Protein AF-F0RWS0-F1 (afdb_monomer)

Organism: Sphaerochaeta globosa (strain ATCC BAA-1886 / DSM 22777 / Buddy) (NCBI:txid158189)

Sequence (702 aa):
MGVVGTGSLTLYDQNDVTYAVLTSDAGLVSVDASGTPKIPLSTTPLTTTMKVYRGNTLQTGWAFSRTNSGMGVTSSVNSSGVLTVTALTTDMGWVDITASKFGEASITKRYALSKVYQGQTGAEGPKGDPGEIGPQGPQGPMGNPGQLGLYADGTTLYLKGFADDGTLTANTGYIYAEGIRHTVPAYSEVLTADGKGYAIFDGVAAQFAKLIADGTSKRWEPYNGGEALTSDFFVLGSFMKNGDSIYDIQYVMPERSENFERSHFMDILATGDIKNINVWAQANKIDQVFQRVAVLEAFINKVFANKIEMSNNGAIYSRYTEDGAAPSDGSGYYLAGNGEIKAKNIELQNGSIYSGYTKDGIPITTSAGYHLSPDGIFQAMNAKLIGTLRTGLNALANSRVSIRDESGIIAGPTFVGSGLNDLTIINSGAVAVDAVVRMRTIAPIYQLGGTGPAGGKIFHITDTTIYECSPIAAQSGRLKWGPTAPELGLYNYSVGAGQTNTNTILSAFGSSAPAATYANDLVYGGYSDWYLPSLDELKLAIDRLGTDYGFTVGTSENYWASNEYNASSASIYRITVGATGMSKTSTSTAITWPYVRAIRSFPIPKDTFDVSVNNGSSYSSEIAIPVNKQYSIGGYDITFRIGSYNGHTSGNYWTFKQGGMKGLSIQSSNGVEYVTASAGVLSATQINTQGTTNIVWGAVAN

Mean predicted aligned error: 23.37 Å

Secondary structure (DSSP, 8-state):
----------PPPTT--EEEEES-SEEEEEE-TTS-BSS-TTTS-EEEEEEEEETTEEP---EEEEEE-SSSEEEEE-TT-EEEEEEE-SSEEEEEEEEE-TTS--EEEEEEEEEEEPPPPPPPPPP-----PPPSPPPPP---TTBEEEEEETTEEEEEEPPTTSSTTBSEEEEEETTEEEEEE-EEEE--S-EEEEEEE-SS-EEEEEEEE-SS-EEEEETT--SPPPS--EEEEEEEEETTEEEEEEEEEEEEHHHHHHHTHHHHHHHS-GGGHHHHHHHTTHHHHHHHHHHHHHHHH----S-----TT-EEEEBS-TT-PPPSSS-EEEEETTS-EEEES----S--EEESB-TTS-B--SSSEEEE-TTS-EEEES----S---PPTT--TT------BTTB-SSPPPP--SS-S-EEEEE--SS-EEEEEEEEPPS----TTSB-TTSSEEEEE-SSEEEEEPPGGG---S-----S-S-------STT-HHHHHHHHHHHHGGG-HHHHHHHH--BTTB---BPPPHHHHHHHHHHHTGGGTS-SSS-EEEEEEEEEETTEEEEEEEETTTTEEEEEE--STT-PPB---EEEEEPP--EEEEESBTTSS-PPPEE--TT-EEEETTTTEEEEE--SS-PPTT-EEEEEE------EEE-TTS-EEEEEETTEEEES-----SS----------

pLDDT: mean 76.06, std 17.92, range [30.97, 98.44]

Structure (mmCIF, N/CA/C/O backbone):
data_AF-F0RWS0-F1
#
_entry.id   AF-F0RWS0-F1
#
loop_
_atom_site.group_PDB
_atom_site.id
_atom_site.type_symbol
_atom_site.label_atom_id
_atom_site.label_alt_id
_atom_site.label_comp_id
_atom_site.label_asym_id
_atom_site.label_entity_id
_atom_site.label_seq_id
_atom_site.pdbx_PDB_ins_code
_atom_site.Cartn_x
_atom_site.Cartn_y
_atom_site.Cartn_z
_atom_site.occupancy
_atom_site.B_iso_or_equiv
_atom_site.auth_seq_id
_atom_site.auth_comp_id
_atom_site.auth_asym_id
_atom_site.auth_atom_id
_atom_site.pdbx_PDB_model_num
ATOM 1 N N . MET A 1 1 ? -35.967 12.032 21.234 1.00 39.22 1 MET A N 1
ATOM 2 C CA . MET A 1 1 ? -34.797 11.135 21.346 1.00 39.22 1 MET A CA 1
ATOM 3 C C . MET A 1 1 ? -35.290 9.796 21.861 1.00 39.22 1 MET A C 1
ATOM 5 O O . MET A 1 1 ? -35.610 9.695 23.036 1.00 39.22 1 MET A O 1
ATOM 9 N N . GLY A 1 2 ? -35.476 8.821 20.971 1.00 34.12 2 GLY A N 1
ATOM 10 C CA . GLY A 1 2 ? -35.834 7.459 21.369 1.00 34.12 2 GLY A CA 1
ATOM 11 C C . GLY A 1 2 ? -34.588 6.744 21.878 1.00 34.12 2 GLY A C 1
ATOM 12 O O . GLY A 1 2 ? -33.570 6.740 21.190 1.00 34.12 2 GLY A O 1
ATOM 13 N N . VAL A 1 3 ? -34.653 6.199 23.090 1.00 31.44 3 VAL A N 1
ATOM 14 C CA . VAL A 1 3 ? -33.585 5.388 23.681 1.00 31.44 3 VAL A CA 1
ATOM 15 C C . VAL A 1 3 ? -33.426 4.123 22.836 1.00 31.44 3 VAL A C 1
ATOM 17 O O . VAL A 1 3 ? -34.320 3.281 22.791 1.00 31.44 3 VAL A O 1
ATOM 20 N N . VAL A 1 4 ? -32.302 4.014 22.127 1.00 39.41 4 VAL A N 1
ATOM 21 C CA . VAL A 1 4 ? -31.910 2.815 21.381 1.00 39.41 4 VAL A CA 1
ATOM 22 C C . VAL A 1 4 ? -31.275 1.848 22.378 1.00 39.41 4 VAL A C 1
ATOM 24 O O . VAL A 1 4 ? -30.162 2.086 22.825 1.00 39.41 4 VAL A O 1
ATOM 27 N N . GLY A 1 5 ? -32.016 0.798 22.742 1.00 37.78 5 GLY A N 1
ATOM 28 C CA . GLY A 1 5 ? -31.522 -0.455 23.325 1.00 37.78 5 GLY A CA 1
ATOM 29 C C . GLY A 1 5 ? -30.651 -0.353 24.581 1.00 37.78 5 GLY A C 1
ATOM 30 O O . GLY A 1 5 ? -29.442 -0.166 24.502 1.00 37.78 5 GLY A O 1
ATOM 31 N N . THR A 1 6 ? -31.227 -0.631 25.751 1.00 36.59 6 THR A N 1
ATOM 32 C CA . THR A 1 6 ? -30.450 -1.036 26.931 1.00 36.59 6 THR A CA 1
ATOM 33 C C . THR A 1 6 ? -29.839 -2.415 26.671 1.00 36.59 6 THR A C 1
ATOM 35 O O . THR A 1 6 ? -30.492 -3.439 26.875 1.00 36.59 6 THR A O 1
ATOM 38 N N . GLY A 1 7 ? -28.602 -2.450 26.181 1.00 33.31 7 GLY A N 1
ATOM 39 C CA . GLY A 1 7 ? -27.782 -3.656 26.225 1.00 33.31 7 GLY A CA 1
ATOM 40 C C . GLY A 1 7 ? -27.481 -3.996 27.684 1.00 33.31 7 GLY A C 1
ATOM 41 O O . GLY A 1 7 ? -26.854 -3.207 28.384 1.00 33.31 7 GLY A O 1
ATOM 42 N N . SER A 1 8 ? -27.966 -5.141 28.163 1.00 42.94 8 SER A N 1
ATOM 43 C CA . SER A 1 8 ? -27.595 -5.678 29.473 1.00 42.94 8 SER A CA 1
ATOM 44 C C . SER A 1 8 ? -26.296 -6.466 29.323 1.00 42.94 8 SER A C 1
ATOM 46 O O . SER A 1 8 ? -26.261 -7.478 28.627 1.00 42.94 8 SER A O 1
ATOM 48 N N . LEU A 1 9 ? -25.229 -6.003 29.973 1.00 40.38 9 LEU A N 1
ATOM 49 C CA . LEU A 1 9 ? -24.060 -6.828 30.256 1.00 40.38 9 LEU A CA 1
ATOM 50 C C . LEU A 1 9 ? -24.403 -7.682 31.479 1.00 40.38 9 LEU A C 1
ATOM 52 O O . LEU A 1 9 ? -24.513 -7.157 32.585 1.00 40.38 9 LEU A O 1
ATOM 56 N N . THR A 1 10 ? -24.607 -8.984 31.285 1.00 42.81 10 THR A N 1
ATOM 57 C CA . THR A 1 10 ? -24.756 -9.923 32.402 1.00 42.81 10 THR A CA 1
ATOM 58 C C . THR A 1 10 ? -23.442 -10.667 32.597 1.00 42.81 10 THR A C 1
ATOM 60 O O . THR A 1 10 ? -23.079 -11.519 31.789 1.00 42.81 10 THR A O 1
ATOM 63 N N . LEU A 1 11 ? -22.709 -10.312 33.652 1.00 41.16 11 LEU A N 1
ATOM 64 C CA . LEU A 1 11 ? -21.589 -11.105 34.146 1.00 41.16 11 LEU A CA 1
ATOM 65 C C . LEU A 1 11 ? -22.179 -12.193 35.044 1.00 41.16 11 LEU A C 1
ATOM 67 O O . LEU A 1 11 ? -22.888 -11.872 35.995 1.00 41.16 11 LEU A O 1
ATOM 71 N N . TYR A 1 12 ? -21.926 -13.454 34.713 1.00 45.91 12 TYR A N 1
ATOM 72 C CA . TYR A 1 12 ? -22.258 -14.582 35.576 1.00 45.91 12 TYR A CA 1
ATOM 73 C C . TYR A 1 12 ? -20.973 -15.048 36.248 1.00 45.91 12 TYR A C 1
ATOM 75 O O . TYR A 1 12 ? -20.013 -15.392 35.554 1.00 45.91 12 TYR A O 1
ATOM 83 N N . ASP A 1 13 ? -20.947 -15.061 37.580 1.00 49.06 13 ASP A N 1
ATOM 84 C CA . ASP A 1 13 ? -19.966 -15.872 38.297 1.00 49.06 13 ASP A CA 1
ATOM 85 C C . ASP A 1 13 ? -20.271 -17.351 37.987 1.00 49.06 13 ASP A C 1
ATOM 87 O O . ASP A 1 13 ? -21.437 -17.752 37.928 1.00 49.06 13 ASP A O 1
ATOM 91 N N . GLN A 1 14 ? -19.246 -18.188 37.801 1.00 49.75 14 GLN A N 1
ATOM 92 C CA . GLN A 1 14 ? -19.428 -19.645 37.709 1.00 49.75 14 GLN A CA 1
ATOM 93 C C . GLN A 1 14 ? -20.118 -20.227 38.958 1.00 49.75 14 GLN A C 1
ATOM 95 O O . GLN A 1 14 ? -20.618 -21.349 38.900 1.00 49.75 14 GLN A O 1
ATOM 100 N N . ASN A 1 15 ? -20.187 -19.461 40.054 1.00 51.81 15 ASN A N 1
ATOM 101 C CA . ASN A 1 15 ? -20.883 -19.818 41.288 1.00 51.81 15 ASN A CA 1
ATOM 102 C C . ASN A 1 15 ? -22.270 -19.167 41.469 1.00 51.81 15 ASN A C 1
ATOM 104 O O . ASN A 1 15 ? -22.897 -19.388 42.506 1.00 51.81 15 ASN A O 1
ATOM 108 N N . ASP A 1 16 ? -22.787 -18.392 40.506 1.00 65.00 16 ASP A N 1
ATOM 109 C CA . ASP A 1 16 ? -24.125 -17.797 40.627 1.00 65.00 16 ASP A CA 1
ATOM 110 C C . ASP A 1 16 ? -25.218 -18.866 40.477 1.00 65.00 16 ASP A C 1
ATOM 112 O O . ASP A 1 16 ? -25.643 -19.241 39.379 1.00 65.00 16 ASP A O 1
ATOM 116 N N . VAL A 1 17 ? -25.706 -19.358 41.617 1.00 71.81 17 VAL A N 1
ATOM 117 C CA . VAL A 1 17 ? -26.765 -20.369 41.677 1.00 71.81 17 VAL A CA 1
ATOM 118 C C . VAL A 1 17 ? -28.069 -19.789 41.120 1.00 71.81 17 VAL A C 1
ATOM 120 O O . VAL A 1 17 ? -28.506 -18.697 41.489 1.00 71.81 17 VAL A O 1
ATOM 123 N N . THR A 1 18 ? -28.720 -20.535 40.227 1.00 85.19 18 THR A N 1
ATOM 124 C CA . THR A 1 18 ? -30.066 -20.188 39.751 1.00 85.19 18 THR A CA 1
ATOM 125 C C . THR A 1 18 ? -31.085 -20.605 40.814 1.00 85.19 18 THR A C 1
ATOM 127 O O . THR A 1 18 ? -31.126 -21.771 41.202 1.00 85.19 18 THR A O 1
ATOM 130 N N . TYR A 1 19 ? -31.908 -19.671 41.294 1.00 89.19 19 TYR A N 1
ATOM 131 C CA . TYR A 1 19 ? -32.929 -19.919 42.321 1.00 89.19 19 TYR A CA 1
ATOM 132 C C . TYR A 1 19 ? -34.265 -19.266 41.953 1.00 89.19 19 TYR A C 1
ATOM 134 O O . TYR A 1 19 ? -34.342 -18.422 41.061 1.00 89.19 19 TYR A O 1
ATOM 142 N N . ALA A 1 20 ? -35.344 -19.658 42.632 1.00 92.00 20 ALA A N 1
ATOM 143 C CA . ALA A 1 20 ? -36.666 -19.079 42.420 1.00 92.00 20 ALA A CA 1
ATOM 144 C C . ALA A 1 20 ? -37.335 -18.670 43.733 1.00 92.00 20 ALA A C 1
ATOM 146 O O . ALA A 1 20 ? -37.190 -19.334 44.762 1.00 92.00 20 ALA A O 1
ATOM 147 N N . VAL A 1 21 ? -38.114 -17.594 43.668 1.00 92.06 21 VAL A N 1
ATOM 148 C CA . VAL A 1 21 ? -38.878 -17.035 44.790 1.00 92.06 21 VAL A CA 1
ATOM 149 C C . VAL A 1 21 ? -40.344 -16.890 44.404 1.00 92.06 21 VAL A C 1
ATOM 151 O O . VAL A 1 21 ? -40.664 -16.654 43.235 1.00 92.06 21 VAL A O 1
ATOM 154 N N . LEU A 1 22 ? -41.233 -17.033 45.386 1.00 93.25 22 LEU A N 1
ATOM 155 C CA . LEU A 1 22 ? -42.643 -16.687 45.248 1.00 93.25 22 LEU A CA 1
ATOM 156 C C . LEU A 1 22 ? -42.875 -15.300 45.852 1.00 93.25 22 LEU A C 1
ATOM 158 O O . LEU A 1 22 ? -42.238 -14.937 46.837 1.00 93.25 22 LEU A O 1
ATOM 162 N N . THR A 1 23 ? -43.802 -14.519 45.294 1.00 94.00 23 THR A N 1
ATOM 163 C CA . THR A 1 23 ? -44.215 -13.241 45.912 1.00 94.00 23 THR A CA 1
ATOM 164 C C . THR A 1 23 ? -44.890 -13.441 47.270 1.00 94.00 23 THR A C 1
ATOM 166 O O . THR A 1 23 ? -44.915 -12.526 48.084 1.00 94.00 23 THR A O 1
ATOM 169 N N . SER A 1 24 ? -45.438 -14.633 47.503 1.00 91.06 24 SER A N 1
ATOM 170 C CA . SER A 1 24 ? -45.812 -15.155 48.815 1.00 91.06 24 SER A CA 1
ATOM 171 C C . SER A 1 24 ? -45.655 -16.675 48.813 1.00 91.06 24 SER A C 1
ATOM 173 O O . SER A 1 24 ? -46.089 -17.328 47.859 1.00 91.06 24 SER A O 1
ATOM 175 N N . ASP A 1 25 ? -45.085 -17.235 49.878 1.00 89.00 25 ASP A N 1
ATOM 176 C CA . ASP A 1 25 ? -44.928 -18.685 50.057 1.00 89.00 25 ASP A CA 1
ATOM 177 C C . ASP A 1 25 ? -46.178 -19.347 50.678 1.00 89.00 25 ASP A C 1
ATOM 179 O O . ASP A 1 25 ? -46.320 -20.572 50.633 1.00 89.00 25 ASP A O 1
ATOM 183 N N . ALA A 1 26 ? -47.120 -18.549 51.204 1.00 90.25 26 ALA A N 1
ATOM 184 C CA . ALA A 1 26 ? -48.360 -19.046 51.798 1.00 90.25 26 ALA A CA 1
ATOM 185 C C . ALA A 1 26 ? -49.599 -18.197 51.459 1.00 90.25 26 ALA A C 1
ATOM 187 O O . ALA A 1 26 ? -49.528 -16.983 51.243 1.00 90.25 26 ALA A O 1
ATOM 188 N N . GLY A 1 27 ? -50.755 -18.852 51.409 1.00 89.81 27 GLY A N 1
ATOM 189 C CA . GLY A 1 27 ? -52.066 -18.244 51.223 1.00 89.81 27 GLY A CA 1
ATOM 190 C C . GLY A 1 27 ? -52.999 -18.628 52.362 1.00 89.81 27 GLY A C 1
ATOM 191 O O . GLY A 1 27 ? -53.252 -19.810 52.590 1.00 89.81 27 GLY A O 1
ATOM 192 N N . LEU A 1 28 ? -53.515 -17.626 53.071 1.00 90.06 28 LEU A N 1
ATOM 193 C CA . LEU A 1 28 ? -54.449 -17.821 54.175 1.00 90.06 28 LEU A CA 1
ATOM 194 C C . LEU A 1 28 ? -55.870 -17.518 53.705 1.00 90.06 28 LEU A C 1
ATOM 196 O O . LEU A 1 28 ? -56.124 -16.474 53.105 1.00 90.06 28 LEU A O 1
ATOM 200 N N . VAL A 1 29 ? -56.802 -18.419 54.002 1.00 88.62 29 VAL A N 1
ATOM 201 C CA . VAL A 1 29 ? -58.227 -18.248 53.698 1.00 88.62 29 VAL A CA 1
ATOM 202 C C . VAL A 1 29 ? -58.973 -18.060 55.009 1.00 88.62 29 VAL A C 1
ATOM 204 O O . VAL A 1 29 ? -59.124 -19.002 55.784 1.00 88.62 29 VAL A O 1
ATOM 207 N N . SER A 1 30 ? -59.445 -16.845 55.281 1.00 87.75 30 SER A N 1
ATOM 208 C CA . SER A 1 30 ? -60.290 -16.603 56.450 1.00 87.75 30 SER A CA 1
ATOM 209 C C . SER A 1 30 ? -61.650 -17.266 56.259 1.00 87.75 30 SER A C 1
ATOM 211 O O . SER A 1 30 ? -62.367 -16.970 55.298 1.00 87.75 30 SER A O 1
ATOM 213 N N . VAL A 1 31 ? -62.012 -18.138 57.195 1.00 83.56 31 VAL A N 1
ATOM 214 C CA . VAL A 1 31 ? -63.277 -18.875 57.181 1.00 83.56 31 VAL A CA 1
ATOM 215 C C . VAL A 1 31 ? -64.117 -18.555 58.411 1.00 83.56 31 VAL A C 1
ATOM 217 O O . VAL A 1 31 ? -63.613 -18.064 59.426 1.00 83.56 31 VAL A O 1
ATOM 220 N N . ASP A 1 32 ? -65.421 -18.775 58.304 1.00 82.75 32 ASP A N 1
ATOM 221 C CA . ASP A 1 32 ? -66.299 -18.823 59.469 1.00 82.75 32 ASP A CA 1
ATOM 222 C C . ASP A 1 32 ? -66.115 -20.133 60.264 1.00 82.75 32 ASP A C 1
ATOM 224 O O . ASP A 1 32 ? -65.306 -20.995 59.915 1.00 82.75 32 ASP A O 1
ATOM 228 N N . ALA A 1 33 ? -66.880 -20.297 61.346 1.00 79.19 33 ALA A N 1
ATOM 229 C CA . ALA A 1 33 ? -66.830 -21.492 62.191 1.00 79.19 33 ALA A CA 1
ATOM 230 C C . ALA A 1 33 ? -67.227 -22.796 61.463 1.00 79.19 33 ALA A C 1
ATOM 232 O O . ALA A 1 33 ? -66.954 -23.877 61.976 1.00 79.19 33 ALA A O 1
ATOM 233 N N . SER A 1 34 ? -67.853 -22.711 60.283 1.00 76.94 34 SER A N 1
ATOM 234 C CA . SER A 1 34 ? -68.233 -23.858 59.446 1.00 76.94 34 SER A CA 1
ATOM 235 C C . SER A 1 34 ? -67.191 -24.201 58.372 1.00 76.94 34 SER A C 1
ATOM 237 O O . SER A 1 34 ? -67.384 -25.138 57.600 1.00 76.94 34 SER A O 1
ATOM 239 N N . GLY A 1 35 ? -66.080 -23.456 58.308 1.00 76.50 35 GLY A N 1
ATOM 240 C CA . GLY A 1 35 ? -65.030 -23.661 57.310 1.00 76.50 35 GLY A CA 1
ATOM 241 C C . GLY A 1 35 ? -65.358 -23.064 55.936 1.00 76.50 35 GLY A C 1
ATOM 242 O O . GLY A 1 35 ? -64.656 -23.373 54.962 1.00 76.50 35 GLY A O 1
ATOM 243 N N . THR A 1 36 ? -66.389 -22.213 55.851 1.00 80.94 36 THR A N 1
ATOM 244 C CA . THR A 1 36 ? -66.788 -21.504 54.628 1.00 80.94 36 THR A CA 1
ATOM 245 C C . THR A 1 36 ? -65.973 -20.212 54.482 1.00 80.94 36 THR A C 1
ATOM 247 O O . THR A 1 36 ? -65.908 -19.429 55.434 1.00 80.94 36 THR A O 1
ATOM 250 N N . PRO A 1 37 ? -65.335 -19.948 53.322 1.00 83.12 37 PRO A N 1
ATOM 251 C CA . PRO A 1 37 ? -64.597 -18.705 53.086 1.00 83.12 37 PRO A CA 1
ATOM 252 C C . PRO A 1 37 ? -65.478 -17.466 53.255 1.00 83.12 37 PRO A C 1
ATOM 254 O O . PRO A 1 37 ? -66.514 -17.352 52.604 1.00 83.12 37 PRO A O 1
ATOM 257 N N . LYS A 1 38 ? -65.033 -16.503 54.075 1.00 82.06 38 LYS A N 1
ATOM 258 C CA . LYS A 1 38 ? -65.730 -15.212 54.249 1.00 82.06 38 LYS A CA 1
ATOM 259 C C . LYS A 1 38 ? -65.794 -14.404 52.952 1.00 82.06 38 LYS A C 1
ATOM 261 O O . LYS A 1 38 ? -66.719 -13.627 52.747 1.00 82.06 38 LYS A O 1
ATOM 266 N N . ILE A 1 39 ? -64.797 -14.590 52.091 1.00 84.38 39 ILE A N 1
ATOM 267 C CA . ILE A 1 39 ? -64.750 -14.049 50.737 1.00 84.38 39 ILE A CA 1
ATOM 268 C C . ILE A 1 39 ? -64.555 -15.245 49.796 1.00 84.38 39 ILE A C 1
ATOM 270 O O . ILE A 1 39 ? -63.573 -15.976 49.959 1.00 84.38 39 ILE A O 1
ATOM 274 N N . PRO A 1 40 ? -65.464 -15.487 48.834 1.00 85.44 40 PRO A N 1
ATOM 275 C CA . PRO A 1 40 ? -65.320 -16.597 47.902 1.00 85.44 40 PRO A CA 1
ATOM 276 C C . PRO A 1 40 ? -64.056 -16.464 47.044 1.00 85.44 40 PRO A C 1
ATOM 278 O O . PRO A 1 40 ? -63.845 -15.463 46.358 1.00 85.44 40 PRO A O 1
ATOM 281 N N . LEU A 1 41 ? -63.244 -17.522 47.013 1.00 86.94 41 LEU A N 1
ATOM 282 C CA . LEU A 1 41 ? -62.035 -17.598 46.178 1.00 86.94 41 LEU A CA 1
ATOM 283 C C . LEU A 1 41 ? -62.345 -17.562 44.671 1.00 86.94 41 LEU A C 1
ATOM 285 O O . LEU A 1 41 ? -61.477 -17.235 43.867 1.00 86.94 41 LEU A O 1
ATOM 289 N N . SER A 1 42 ? -63.586 -17.857 44.278 1.00 83.06 42 SER A N 1
ATOM 290 C CA . SER A 1 42 ? -64.050 -17.734 42.894 1.00 83.06 42 SER A CA 1
ATOM 291 C C . SER A 1 42 ? -64.177 -16.279 42.434 1.00 83.06 42 SER A C 1
ATOM 293 O O . SER A 1 42 ? -64.046 -16.010 41.244 1.00 83.06 42 SER A O 1
ATOM 295 N N . THR A 1 43 ? -64.433 -15.345 43.356 1.00 82.56 43 THR A N 1
ATOM 296 C CA . THR A 1 43 ? -64.554 -13.903 43.075 1.00 82.56 43 THR A CA 1
ATOM 297 C C . THR A 1 43 ? -63.327 -13.113 43.521 1.00 82.56 43 THR A C 1
ATOM 299 O O . THR A 1 43 ? -63.073 -12.026 43.010 1.00 82.56 43 THR A O 1
ATOM 302 N N . THR A 1 44 ? -62.551 -13.643 44.467 1.00 88.06 44 THR A N 1
ATOM 303 C CA . THR A 1 44 ? -61.310 -13.030 44.953 1.00 88.06 44 THR A CA 1
ATOM 304 C C . THR A 1 44 ? -60.265 -14.126 45.181 1.00 88.06 44 THR A C 1
ATOM 306 O O . THR A 1 44 ? -60.098 -14.599 46.306 1.00 88.06 44 THR A O 1
ATOM 309 N N . PRO A 1 45 ? -59.603 -14.599 44.110 1.00 91.69 45 PRO A N 1
ATOM 310 C CA . PRO A 1 45 ? -58.662 -15.706 44.204 1.00 91.69 45 PRO A CA 1
ATOM 311 C C . PRO A 1 45 ? -57.374 -15.305 44.923 1.00 91.69 45 PRO A C 1
ATOM 313 O O . PRO A 1 45 ? -56.936 -14.155 44.858 1.00 91.69 45 PRO A O 1
ATOM 316 N N . LEU A 1 46 ? -56.721 -16.284 45.548 1.00 92.69 46 LEU A N 1
ATOM 317 C CA . LEU A 1 46 ? -55.367 -16.104 46.068 1.00 92.69 46 LEU A CA 1
ATOM 318 C C . LEU A 1 46 ? -54.369 -16.191 44.918 1.00 92.69 46 LEU A C 1
ATOM 320 O O . LEU A 1 46 ? -54.436 -17.117 44.104 1.00 92.69 46 LEU A O 1
ATOM 324 N N . THR A 1 47 ? -53.436 -15.244 44.860 1.00 93.94 47 THR A N 1
ATOM 325 C CA . THR A 1 47 ? -52.416 -15.198 43.814 1.00 93.94 47 THR A CA 1
ATOM 326 C C . THR A 1 47 ? -51.011 -15.121 44.395 1.00 93.94 47 THR A C 1
ATOM 328 O O . THR A 1 47 ? -50.752 -14.459 45.399 1.00 93.94 47 THR A O 1
ATOM 331 N N . THR A 1 48 ? -50.081 -15.813 43.746 1.00 95.88 48 THR A N 1
ATOM 332 C CA . THR A 1 48 ? -48.643 -15.676 43.986 1.00 95.88 48 THR A CA 1
ATOM 333 C C . THR A 1 48 ? -47.912 -15.799 42.656 1.00 95.88 48 THR A C 1
ATOM 335 O O . THR A 1 48 ? -48.389 -16.469 41.746 1.00 95.88 48 THR A O 1
ATOM 338 N N . THR A 1 49 ? -46.775 -15.133 42.499 1.00 96.12 49 THR A N 1
ATOM 339 C CA . THR A 1 49 ? -45.994 -15.168 41.257 1.00 96.12 49 THR A CA 1
ATOM 340 C C . THR A 1 49 ? -44.634 -15.780 41.519 1.00 96.12 49 THR A C 1
ATOM 342 O O . THR A 1 49 ? -43.917 -15.318 42.405 1.00 96.12 49 THR A O 1
ATOM 345 N N . MET A 1 50 ? -44.260 -16.782 40.726 1.00 96.06 50 MET A N 1
ATOM 346 C CA . MET A 1 50 ? -42.908 -17.327 40.728 1.00 96.06 50 MET A CA 1
ATOM 347 C C . MET A 1 50 ? -41.999 -16.494 39.828 1.00 96.06 50 MET A C 1
ATOM 349 O O . MET A 1 50 ? -42.291 -16.283 38.653 1.00 96.06 50 MET A O 1
ATOM 353 N N . LYS A 1 51 ? -40.868 -16.052 40.379 1.00 93.75 51 LYS A N 1
ATOM 354 C CA . LYS A 1 51 ? -39.803 -15.363 39.647 1.00 93.75 51 LYS A CA 1
ATOM 355 C C . LYS A 1 51 ? -38.498 -16.140 39.790 1.00 93.75 51 LYS A C 1
ATOM 357 O O . LYS A 1 51 ? -38.150 -16.554 40.894 1.00 93.75 51 LYS A O 1
ATOM 362 N N . VAL A 1 52 ? -37.794 -16.337 38.676 1.00 92.88 52 VAL A N 1
ATOM 363 C CA . VAL A 1 52 ? -36.504 -17.041 38.633 1.00 92.88 52 VAL A CA 1
ATOM 364 C C . VAL A 1 52 ? -35.379 -16.021 38.532 1.00 92.88 52 VAL A C 1
ATOM 366 O O . VAL A 1 52 ? -35.451 -15.105 37.717 1.00 92.88 52 VAL A O 1
ATOM 369 N N . TYR A 1 53 ? -34.345 -16.190 39.345 1.00 88.38 53 TYR A N 1
ATOM 370 C CA . TYR A 1 53 ? -33.179 -15.323 39.412 1.00 88.38 53 TYR A CA 1
ATOM 371 C C . TYR A 1 53 ? -31.902 -16.139 39.206 1.00 88.38 53 TYR A C 1
ATOM 373 O O . TYR A 1 53 ? -31.832 -17.315 39.562 1.00 88.38 53 TYR A O 1
ATOM 381 N N . ARG A 1 54 ? -30.881 -15.497 38.642 1.00 83.62 54 ARG A N 1
ATOM 382 C CA . ARG A 1 54 ? -29.490 -15.962 38.690 1.00 83.62 54 ARG A CA 1
ATOM 383 C C . ARG A 1 54 ? -28.677 -14.816 39.283 1.00 83.62 54 ARG A C 1
ATOM 385 O O . ARG A 1 54 ? -28.700 -13.712 38.730 1.00 83.62 54 ARG A O 1
ATOM 392 N N . GLY A 1 55 ? -28.102 -15.038 40.465 1.00 78.19 55 GLY A N 1
ATOM 393 C CA . GLY A 1 55 ? -27.634 -13.944 41.320 1.00 78.19 55 GLY A CA 1
ATOM 394 C C . GLY A 1 55 ? -28.774 -12.958 41.632 1.00 78.19 55 GLY A C 1
ATOM 395 O O . GLY A 1 55 ? -29.847 -13.357 42.085 1.00 78.19 55 GLY A O 1
ATOM 396 N N . ASN A 1 56 ? -28.582 -11.673 41.322 1.00 75.50 56 ASN A N 1
ATOM 397 C CA . ASN A 1 56 ? -29.591 -10.618 41.526 1.00 75.50 56 ASN A CA 1
ATOM 398 C C . ASN A 1 56 ? -30.400 -10.257 40.262 1.00 75.50 56 ASN A C 1
ATOM 400 O O . ASN A 1 56 ? -31.177 -9.301 40.279 1.00 75.50 56 ASN A O 1
ATOM 404 N N . THR A 1 57 ? -30.253 -11.008 39.164 1.00 81.56 57 THR A N 1
ATOM 405 C CA . THR A 1 57 ? -30.893 -10.684 37.877 1.00 81.56 57 THR A CA 1
ATOM 406 C C . THR A 1 57 ? -32.102 -11.574 37.604 1.00 81.56 57 THR A C 1
ATOM 408 O O . THR A 1 57 ? -31.982 -12.802 37.584 1.00 81.56 57 THR A O 1
ATOM 411 N N . LEU A 1 58 ? -33.257 -10.952 37.340 1.00 86.81 58 LEU A N 1
ATOM 412 C CA . LEU A 1 58 ? -34.486 -11.640 36.935 1.00 86.81 58 LEU A CA 1
ATOM 413 C C . LEU A 1 58 ? -34.297 -12.320 35.572 1.00 86.81 58 LEU A C 1
ATOM 415 O O . LEU A 1 58 ? -33.937 -11.678 34.588 1.00 86.81 58 LEU A O 1
ATOM 419 N N . GLN A 1 59 ? -34.587 -13.613 35.509 1.00 89.44 59 GLN A N 1
ATOM 420 C CA . GLN A 1 59 ? -34.433 -14.434 34.315 1.00 89.44 59 GLN A CA 1
ATOM 421 C C . GLN A 1 59 ? -35.740 -14.512 33.516 1.00 89.44 59 GLN A C 1
ATOM 423 O O . GLN A 1 59 ? -36.827 -14.642 34.080 1.00 89.44 59 GLN A O 1
ATOM 428 N N . THR A 1 60 ? -35.632 -14.489 32.185 1.00 88.56 60 THR A N 1
ATOM 429 C CA . THR A 1 60 ? -36.763 -14.608 31.247 1.00 88.56 60 THR A CA 1
ATOM 430 C C . THR A 1 60 ? -36.693 -15.907 30.426 1.00 88.56 60 THR A C 1
ATOM 432 O O . THR A 1 60 ? -35.674 -16.611 30.400 1.00 88.56 60 THR A O 1
ATOM 435 N N . GLY A 1 61 ? -37.802 -16.263 29.767 1.00 87.06 61 GLY A N 1
ATOM 436 C CA . GLY A 1 61 ? -37.889 -17.458 28.913 1.00 87.06 61 GLY A CA 1
ATOM 437 C C . GLY A 1 61 ? -38.062 -18.782 29.666 1.00 87.06 61 GLY A C 1
ATOM 438 O O . GLY A 1 61 ? -37.747 -19.835 29.120 1.00 87.06 61 GLY A O 1
ATOM 439 N N . TRP A 1 62 ? -38.527 -18.734 30.916 1.00 92.38 62 TRP A N 1
ATOM 440 C CA . TRP A 1 62 ? -38.915 -19.916 31.686 1.00 92.38 62 TRP A CA 1
ATOM 441 C C . TRP A 1 62 ? -40.370 -20.291 31.394 1.00 92.38 62 TRP A C 1
ATOM 443 O O . TRP A 1 62 ? -41.235 -19.420 31.324 1.00 92.38 62 TRP A O 1
ATOM 453 N N . ALA A 1 63 ? -40.637 -21.587 31.242 1.00 93.62 63 ALA A N 1
ATOM 454 C CA . ALA A 1 63 ? -41.989 -22.126 31.179 1.00 93.62 63 ALA A CA 1
ATOM 455 C C . ALA A 1 63 ? -42.445 -22.537 32.583 1.00 93.62 63 ALA A C 1
ATOM 457 O O . ALA A 1 63 ? -41.678 -23.152 33.324 1.00 93.62 63 ALA A O 1
ATOM 458 N N . PHE A 1 64 ? -43.691 -22.217 32.935 1.00 96.38 64 PHE A N 1
ATOM 459 C CA . PHE A 1 64 ? -44.255 -22.501 34.252 1.00 96.38 64 PHE A CA 1
ATOM 460 C C . PHE A 1 64 ? -45.339 -23.568 34.163 1.00 96.38 64 PHE A C 1
ATOM 462 O O . PHE A 1 64 ? -46.245 -23.495 33.333 1.00 96.38 64 PHE A O 1
ATOM 469 N N . SER A 1 65 ? -45.257 -24.548 35.054 1.00 95.81 65 SER A N 1
ATOM 470 C CA . SER A 1 65 ? -46.255 -25.599 35.224 1.00 95.81 65 SER A CA 1
ATOM 471 C C . SER A 1 65 ? -46.641 -25.725 36.695 1.00 95.81 65 SER A C 1
ATOM 473 O O . SER A 1 65 ? -45.994 -25.157 37.574 1.00 95.81 65 SER A O 1
ATOM 475 N N . ARG A 1 66 ? -47.747 -26.418 36.961 1.00 94.94 66 ARG A N 1
ATOM 476 C CA . ARG A 1 66 ? -48.329 -26.556 38.300 1.00 94.94 66 ARG A CA 1
ATOM 477 C C . ARG A 1 66 ? -48.837 -27.964 38.550 1.00 94.94 66 ARG A C 1
ATOM 479 O O . ARG A 1 66 ? -49.457 -28.552 37.654 1.00 94.94 66 ARG A O 1
ATOM 486 N N . THR A 1 67 ? -48.665 -28.402 39.791 1.00 95.12 67 THR A N 1
ATOM 487 C CA . THR A 1 67 ? -49.161 -29.668 40.328 1.00 95.12 67 THR A CA 1
ATOM 488 C C . THR A 1 67 ? -49.836 -29.410 41.671 1.00 95.12 67 THR A C 1
ATOM 490 O O . THR A 1 67 ? -49.228 -28.855 42.583 1.00 95.12 67 THR A O 1
ATOM 493 N N . ASN A 1 68 ? -51.101 -29.804 41.802 1.00 91.69 68 ASN A N 1
ATOM 494 C CA . ASN A 1 68 ? -51.844 -29.651 43.054 1.00 91.69 68 ASN A CA 1
ATOM 495 C C . ASN A 1 68 ? -51.597 -30.848 43.973 1.00 91.69 68 ASN A C 1
ATOM 497 O O . ASN A 1 68 ? -51.396 -31.964 43.499 1.00 91.69 68 ASN A O 1
ATOM 501 N N . SER A 1 69 ? -51.739 -30.636 45.281 1.00 85.88 69 SER A N 1
ATOM 502 C CA . SER A 1 69 ? -51.628 -31.681 46.307 1.00 85.88 69 SER A CA 1
ATOM 503 C C . SER A 1 69 ? -52.664 -32.812 46.211 1.00 85.88 69 SER A C 1
ATOM 505 O O . SER A 1 69 ? -52.627 -33.739 47.014 1.00 85.88 69 SER A O 1
ATOM 507 N N . GLY A 1 70 ? -53.640 -32.721 45.299 1.00 71.94 70 GLY A N 1
ATOM 508 C CA . GLY A 1 70 ? -54.788 -33.635 45.210 1.00 71.94 70 GLY A CA 1
ATOM 509 C C . GLY A 1 70 ? -55.847 -33.433 46.305 1.00 71.94 70 GLY A C 1
ATOM 510 O O . GLY A 1 70 ? -56.931 -34.000 46.219 1.00 71.94 70 GLY A O 1
ATOM 511 N N . MET A 1 71 ? -55.586 -32.581 47.300 1.00 73.19 71 MET A N 1
ATOM 512 C CA . MET A 1 71 ? -56.447 -32.350 48.467 1.00 73.19 71 MET A CA 1
ATOM 513 C C . MET A 1 71 ? -57.438 -31.198 48.231 1.00 73.19 71 MET A C 1
ATOM 515 O O . MET A 1 71 ? -57.460 -30.235 48.982 1.00 73.19 71 MET A O 1
ATOM 519 N N . GLY A 1 72 ? -58.232 -31.241 47.159 1.00 81.88 72 GLY A N 1
ATOM 520 C CA . GLY A 1 72 ? -59.331 -30.274 46.991 1.00 81.88 72 GLY A CA 1
ATOM 521 C C . GLY A 1 72 ? -58.922 -28.830 46.659 1.00 81.88 72 GLY A C 1
ATOM 522 O O . GLY A 1 72 ? -59.642 -27.887 46.989 1.00 81.88 72 GLY A O 1
ATOM 523 N N . VAL A 1 73 ? -57.768 -28.651 46.009 1.00 92.19 73 VAL A N 1
ATOM 524 C CA . VAL A 1 73 ? -57.287 -27.355 45.502 1.00 92.19 73 VAL A CA 1
ATOM 525 C C . VAL A 1 73 ? -57.598 -27.225 44.011 1.00 92.19 73 VAL A C 1
ATOM 527 O O . VAL A 1 73 ? -57.210 -28.087 43.220 1.00 92.19 73 VAL A O 1
ATOM 530 N N . THR A 1 74 ? -58.230 -26.118 43.615 1.00 92.69 74 THR A N 1
ATOM 531 C CA . THR A 1 74 ? -58.391 -25.730 42.201 1.00 92.69 74 THR A CA 1
ATOM 532 C C . THR A 1 74 ? -57.495 -24.535 41.895 1.00 92.69 74 THR A C 1
ATOM 534 O O . THR A 1 74 ? -57.566 -23.516 42.584 1.00 92.69 74 THR A O 1
ATOM 537 N N . SER A 1 75 ? -56.632 -24.662 40.882 1.00 94.31 75 SER A N 1
ATOM 538 C CA . SER A 1 75 ? -55.619 -23.653 40.561 1.00 94.31 75 SER A CA 1
ATOM 539 C C . SER A 1 75 ? -55.266 -23.597 39.069 1.00 94.31 75 SER A C 1
ATOM 541 O O . SER A 1 75 ? -55.492 -24.546 38.313 1.00 94.31 75 SER A O 1
ATOM 543 N N . SER A 1 76 ? -54.663 -22.485 38.650 1.00 94.75 76 SER A N 1
ATOM 544 C CA . SER A 1 76 ? -54.093 -22.282 37.314 1.00 94.75 76 SER A CA 1
ATOM 545 C C . SER A 1 76 ? -52.793 -21.483 37.388 1.00 94.75 76 SER A C 1
ATOM 547 O O . SER A 1 76 ? -52.677 -20.599 38.232 1.00 94.75 76 SER A O 1
ATOM 549 N N . VAL A 1 77 ? -51.847 -21.738 36.477 1.00 96.69 77 VAL A N 1
ATOM 550 C CA . VAL A 1 77 ? -50.652 -20.899 36.282 1.00 96.69 77 VAL A CA 1
ATOM 551 C C . VAL A 1 77 ? -50.642 -20.352 34.860 1.00 96.69 77 VAL A C 1
ATOM 553 O O . VAL A 1 77 ? -51.008 -21.072 33.929 1.00 96.69 77 VAL A O 1
ATOM 556 N N . ASN A 1 78 ? -50.255 -19.091 34.688 1.00 94.12 78 ASN A N 1
ATOM 557 C CA . ASN A 1 78 ? -50.085 -18.492 33.365 1.00 94.12 78 ASN A CA 1
ATOM 558 C C . ASN A 1 78 ? -48.615 -18.516 32.903 1.00 94.12 78 ASN A C 1
ATOM 560 O O . ASN A 1 78 ? -47.706 -18.876 33.652 1.00 94.12 78 ASN A O 1
ATOM 564 N N . SER A 1 79 ? -48.370 -18.090 31.662 1.00 90.00 79 SER A N 1
ATOM 565 C CA . SER A 1 79 ? -47.028 -18.023 31.060 1.00 90.00 79 SER A CA 1
ATOM 566 C C . SER A 1 79 ? -46.067 -17.053 31.759 1.00 90.00 79 SER A C 1
ATOM 568 O O . SER A 1 79 ? -44.865 -17.127 31.535 1.00 90.00 79 SER A O 1
ATOM 570 N N . SER A 1 80 ? -46.575 -16.152 32.601 1.00 89.69 80 SER A N 1
ATOM 571 C CA . SER A 1 80 ? -45.779 -15.207 33.394 1.00 89.69 80 SER A CA 1
ATOM 572 C C . SER A 1 80 ? -45.455 -15.727 34.800 1.00 89.69 80 SER A C 1
ATOM 574 O O . SER A 1 80 ? -44.891 -14.984 35.597 1.00 89.69 80 SER A O 1
ATOM 576 N N . GLY A 1 81 ? -45.823 -16.973 35.123 1.00 92.50 81 GLY A N 1
ATOM 577 C CA . GLY A 1 81 ? -45.552 -17.590 36.424 1.00 92.50 81 GLY A CA 1
ATOM 578 C C . GLY A 1 81 ? -46.517 -17.174 37.535 1.00 92.50 81 GLY A C 1
ATOM 579 O O . GLY A 1 81 ? -46.248 -17.450 38.704 1.00 92.50 81 GLY A O 1
ATOM 580 N N . VAL A 1 82 ? -47.637 -16.522 37.203 1.00 96.19 82 VAL A N 1
ATOM 581 C CA . VAL A 1 82 ? -48.678 -16.162 38.177 1.00 96.19 82 VAL A CA 1
ATOM 582 C C . VAL A 1 82 ? -49.552 -17.381 38.440 1.00 96.19 82 VAL A C 1
ATOM 584 O O . VAL A 1 82 ? -50.306 -17.818 37.568 1.00 96.19 82 VAL A O 1
ATOM 587 N N . LEU A 1 83 ? -49.455 -17.919 39.651 1.00 96.19 83 LEU A N 1
ATOM 588 C CA . LEU A 1 83 ? -50.330 -18.947 40.190 1.00 96.19 83 LEU A CA 1
ATOM 589 C C . LEU A 1 83 ? -51.584 -18.296 40.782 1.00 96.19 83 LEU A C 1
ATOM 591 O O . LEU A 1 83 ? -51.490 -17.366 41.577 1.00 96.19 83 LEU A O 1
ATOM 595 N N . THR A 1 84 ? -52.755 -18.810 40.413 1.00 95.25 84 THR A N 1
ATOM 596 C CA . THR A 1 84 ? -54.072 -18.370 40.894 1.00 95.25 84 THR A CA 1
ATOM 597 C C . THR A 1 84 ? -54.818 -19.558 41.487 1.00 95.25 84 THR A C 1
ATOM 599 O O . THR A 1 84 ? -54.934 -20.591 40.827 1.00 95.25 84 THR A O 1
ATOM 602 N N . VAL A 1 85 ? -55.331 -19.421 42.709 1.00 94.44 85 VAL A N 1
ATOM 603 C CA . VAL A 1 85 ? -56.103 -20.448 43.423 1.00 94.44 85 VAL A CA 1
ATOM 604 C C . VAL A 1 85 ? -57.538 -19.967 43.608 1.00 94.44 85 VAL A C 1
ATOM 606 O O . VAL A 1 85 ? -57.774 -18.928 44.223 1.00 94.44 85 VAL A O 1
ATOM 609 N N . THR A 1 86 ? -58.494 -20.736 43.087 1.00 93.19 86 THR A N 1
ATOM 610 C CA . THR A 1 86 ? -59.921 -20.368 43.021 1.00 93.19 86 THR A CA 1
ATOM 611 C C . THR A 1 86 ? -60.820 -21.212 43.920 1.00 93.19 86 THR A C 1
ATOM 613 O O . THR A 1 86 ? -61.970 -20.843 44.146 1.00 93.19 86 THR A O 1
ATOM 616 N N . ALA A 1 87 ? -60.318 -22.322 44.469 1.00 89.69 87 ALA A N 1
ATOM 617 C CA . ALA A 1 87 ? -61.035 -23.110 45.469 1.00 89.69 87 ALA A CA 1
ATOM 618 C C . ALA A 1 87 ? -60.074 -23.897 46.370 1.00 89.69 87 ALA A C 1
ATOM 620 O O . ALA A 1 87 ? -59.050 -24.402 45.902 1.00 89.69 87 ALA A O 1
ATOM 621 N N . LEU A 1 88 ? -60.456 -24.031 47.642 1.00 90.44 88 LEU A N 1
ATOM 622 C CA . LEU A 1 88 ? -59.813 -24.870 48.652 1.00 90.44 88 LEU A CA 1
ATOM 623 C C . LEU A 1 88 ? -60.910 -25.522 49.507 1.00 90.44 88 LEU A C 1
ATOM 625 O O . LEU A 1 88 ? -61.550 -24.846 50.315 1.00 90.44 88 LEU A O 1
ATOM 629 N N . THR A 1 89 ? -61.162 -26.817 49.315 1.00 86.12 89 THR A N 1
ATOM 630 C CA . THR A 1 89 ? -62.245 -27.515 50.032 1.00 86.12 89 THR A CA 1
ATOM 631 C C . THR A 1 89 ? -61.800 -28.102 51.375 1.00 86.12 89 THR A C 1
ATOM 633 O O . THR A 1 89 ? -62.621 -28.210 52.281 1.00 86.12 89 THR A O 1
ATOM 636 N N . THR A 1 90 ? -60.518 -28.426 51.545 1.00 88.19 90 THR A N 1
ATOM 637 C CA . THR A 1 90 ? -59.917 -28.944 52.791 1.00 88.19 90 THR A CA 1
ATOM 638 C C . THR A 1 90 ? -59.332 -27.824 53.664 1.00 88.19 90 THR A C 1
ATOM 640 O O . THR A 1 90 ? -59.207 -26.685 53.221 1.00 88.19 90 THR A O 1
ATOM 643 N N . ASP A 1 91 ? -58.953 -28.125 54.911 1.00 87.81 91 ASP A N 1
ATOM 644 C CA . ASP A 1 91 ? -58.314 -27.139 55.807 1.00 87.81 91 ASP A CA 1
ATOM 645 C C . ASP A 1 91 ? -56.885 -26.772 55.398 1.00 87.81 91 ASP A C 1
ATOM 647 O O . ASP A 1 91 ? -56.407 -25.680 55.711 1.00 87.81 91 ASP A O 1
ATOM 651 N N . MET A 1 92 ? -56.218 -27.672 54.673 1.00 86.88 92 MET A N 1
ATOM 652 C CA . MET A 1 92 ? -54.868 -27.486 54.159 1.00 86.88 92 MET A CA 1
ATOM 653 C C . MET A 1 92 ? -54.747 -28.030 52.740 1.00 86.88 92 MET A C 1
ATOM 655 O O . MET A 1 92 ? -55.323 -29.067 52.399 1.00 86.88 92 MET A O 1
ATOM 659 N N . GLY A 1 93 ? -53.937 -27.359 51.931 1.00 91.44 93 GLY A N 1
ATOM 660 C CA . GLY A 1 93 ? -53.579 -27.788 50.588 1.00 91.44 93 GLY A CA 1
ATOM 661 C C . GLY A 1 93 ? -52.268 -27.151 50.154 1.00 91.44 93 GLY A C 1
ATOM 662 O O . GLY A 1 93 ? -51.727 -26.281 50.834 1.00 91.44 93 GLY A O 1
ATOM 663 N N . TRP A 1 94 ? -51.733 -27.581 49.020 1.00 93.19 94 TRP A N 1
ATOM 664 C CA . TRP A 1 94 ? -50.582 -26.915 48.424 1.00 93.19 94 TRP A CA 1
ATOM 665 C C . TRP A 1 94 ? -50.614 -27.029 46.906 1.00 93.19 94 TRP A C 1
ATOM 667 O O . TRP A 1 94 ? -51.245 -27.928 46.340 1.00 93.19 94 TRP A O 1
ATOM 677 N N . VAL A 1 95 ? -49.925 -26.098 46.255 1.00 95.25 95 VAL A N 1
ATOM 678 C CA . VAL A 1 95 ? -49.641 -26.152 44.823 1.00 95.25 95 VAL A CA 1
ATOM 679 C C . VAL A 1 95 ? -48.138 -26.030 44.631 1.00 95.25 95 VAL A C 1
ATOM 681 O O . VAL A 1 95 ? -47.535 -25.055 45.078 1.00 95.25 95 VAL A O 1
ATOM 684 N N . ASP A 1 96 ? -47.541 -27.015 43.969 1.00 96.06 96 ASP A N 1
ATOM 685 C CA . ASP A 1 96 ? -46.155 -26.938 43.526 1.00 96.06 96 ASP A CA 1
ATOM 686 C C . ASP A 1 96 ? -46.136 -26.270 42.153 1.00 96.06 96 ASP A C 1
ATOM 688 O O . ASP A 1 96 ? -46.791 -26.730 41.213 1.00 96.06 96 ASP A O 1
ATOM 692 N N . ILE A 1 97 ? -45.407 -25.162 42.052 1.00 97.00 97 ILE A N 1
ATOM 693 C CA . ILE A 1 97 ? -45.140 -24.454 40.804 1.00 97.00 97 ILE A CA 1
ATOM 694 C C . ILE A 1 97 ? -43.710 -24.763 40.361 1.00 97.00 97 ILE A C 1
ATOM 696 O O . ILE A 1 97 ? -42.759 -24.604 41.130 1.00 97.00 97 ILE A O 1
ATOM 700 N N . THR A 1 98 ? -43.566 -25.230 39.123 1.00 96.00 98 THR A N 1
ATOM 701 C CA . THR A 1 98 ? -42.287 -25.650 38.543 1.00 96.00 98 THR A CA 1
ATOM 702 C C . THR A 1 98 ? -41.933 -24.752 37.369 1.00 96.00 98 THR A C 1
ATOM 704 O O . THR A 1 98 ? -42.705 -24.645 36.413 1.00 96.00 98 THR A O 1
ATOM 707 N N . ALA A 1 99 ? -40.751 -24.142 37.430 1.00 96.25 99 ALA A N 1
ATOM 708 C CA . ALA A 1 99 ? -40.135 -23.425 36.325 1.00 96.25 99 ALA A CA 1
ATOM 709 C C . ALA A 1 99 ? -39.161 -24.355 35.585 1.00 96.25 99 ALA A C 1
ATOM 711 O O . ALA A 1 99 ? -38.255 -24.925 36.196 1.00 96.25 99 ALA A O 1
ATOM 712 N N . SER A 1 100 ? -39.330 -24.483 34.269 1.00 92.88 100 SER A N 1
ATOM 713 C CA . SER A 1 100 ? -38.483 -25.298 33.389 1.00 92.88 100 SER A CA 1
ATOM 714 C C . SER A 1 100 ? -37.979 -24.497 32.187 1.00 92.88 100 SER A C 1
ATOM 716 O O . SER A 1 100 ? -38.741 -23.731 31.591 1.00 92.88 100 SER A O 1
ATOM 718 N N . LYS A 1 101 ? -36.719 -24.707 31.798 1.00 91.00 101 LYS A N 1
ATOM 719 C CA . LYS A 1 101 ? -36.092 -24.121 30.605 1.00 91.00 101 LYS A CA 1
ATOM 720 C C . LYS A 1 101 ? -35.124 -25.140 30.000 1.00 91.00 101 LYS A C 1
ATOM 722 O O . LYS A 1 101 ? -34.443 -25.850 30.733 1.00 91.00 101 LYS A O 1
ATOM 727 N N . PHE A 1 102 ? -35.100 -25.260 28.672 1.00 82.38 102 PHE A N 1
ATOM 728 C CA . PHE A 1 102 ? -34.228 -26.223 27.991 1.00 82.38 102 PHE A CA 1
ATOM 729 C C . PHE A 1 102 ? -32.755 -25.955 28.335 1.00 82.38 102 PHE A C 1
ATOM 731 O O . PHE A 1 102 ? -32.307 -24.815 28.238 1.00 82.38 102 PHE A O 1
ATOM 738 N N . GLY A 1 103 ? -32.027 -26.999 28.739 1.00 77.12 103 GLY A N 1
ATOM 739 C CA . GLY A 1 103 ? -30.625 -26.901 29.157 1.00 77.12 103 GLY A CA 1
ATOM 740 C C . GLY A 1 103 ? -30.398 -26.454 30.608 1.00 77.12 103 GLY A C 1
ATOM 741 O O . GLY A 1 103 ? -29.252 -26.418 31.036 1.00 77.12 103 GLY A O 1
ATOM 742 N N . GLU A 1 104 ? -31.453 -26.160 31.376 1.00 82.50 104 GLU A N 1
ATOM 743 C CA . GLU A 1 104 ? -31.368 -25.730 32.779 1.00 82.50 104 GLU A CA 1
ATOM 744 C C . GLU A 1 104 ? -32.067 -26.735 33.711 1.00 82.50 104 GLU A C 1
ATOM 746 O O . GLU A 1 104 ? -33.044 -27.392 33.334 1.00 82.50 104 GLU A O 1
ATOM 751 N N . ALA A 1 105 ? -31.600 -26.840 34.958 1.00 82.50 105 ALA A N 1
ATOM 752 C CA . ALA A 1 105 ? -32.286 -27.638 35.972 1.00 82.50 105 ALA A CA 1
ATOM 753 C C . ALA A 1 105 ? -33.667 -27.033 36.282 1.00 82.50 105 ALA A C 1
ATOM 755 O O . ALA A 1 105 ? -33.808 -25.821 36.448 1.00 82.50 105 ALA A O 1
ATOM 756 N N . SER A 1 106 ? -34.700 -27.876 36.372 1.00 90.94 106 SER A N 1
ATOM 757 C CA . SER A 1 106 ? -36.038 -27.411 36.758 1.00 90.94 106 SER A CA 1
ATOM 758 C C . SER A 1 106 ? -36.079 -27.067 38.244 1.00 90.94 106 SER A C 1
ATOM 760 O O . SER A 1 106 ? -35.544 -27.802 39.072 1.00 90.94 106 SER A O 1
ATOM 762 N N . ILE A 1 107 ? -36.742 -25.963 38.581 1.00 94.56 107 ILE A N 1
ATOM 763 C CA . ILE A 1 107 ? -36.851 -25.463 39.954 1.00 94.56 107 ILE A CA 1
ATOM 764 C C . ILE A 1 107 ? -38.318 -25.532 40.367 1.00 94.56 107 ILE A C 1
ATOM 766 O O . ILE A 1 107 ? -39.179 -25.026 39.649 1.00 94.56 107 ILE A O 1
ATOM 770 N N . THR A 1 108 ? -38.604 -26.122 41.526 1.00 95.44 108 THR A N 1
ATOM 771 C CA . THR A 1 108 ? -39.968 -26.254 42.060 1.00 95.44 108 THR A CA 1
ATOM 772 C C . THR A 1 108 ? -40.088 -25.528 43.395 1.00 95.44 108 THR A C 1
ATOM 774 O O . THR A 1 108 ? -39.247 -25.694 44.278 1.00 95.44 108 THR A O 1
ATOM 777 N N . LYS A 1 109 ? -41.146 -24.728 43.554 1.00 95.31 109 LYS A N 1
ATOM 778 C CA . LYS A 1 109 ? -41.506 -24.052 44.807 1.00 95.31 109 LYS A CA 1
ATOM 779 C C . LYS A 1 109 ? -42.923 -24.440 45.212 1.00 95.31 109 LYS A C 1
ATOM 781 O O . LYS A 1 109 ? -43.782 -24.629 44.356 1.00 95.31 109 LYS A O 1
ATOM 786 N N . ARG A 1 110 ? -43.162 -24.527 46.520 1.00 94.88 110 ARG A N 1
ATOM 787 C CA . ARG A 1 110 ? -44.461 -24.886 47.090 1.00 94.88 110 ARG A CA 1
ATOM 788 C C . ARG A 1 110 ? -45.176 -23.651 47.614 1.00 94.88 110 ARG A C 1
ATOM 790 O O . ARG A 1 110 ? -44.630 -22.961 48.466 1.00 94.88 110 ARG A O 1
ATOM 797 N N . TYR A 1 111 ? -46.401 -23.427 47.152 1.00 95.75 111 TYR A N 1
ATOM 798 C CA . TYR A 1 111 ? -47.322 -22.457 47.734 1.00 95.75 111 TYR A CA 1
ATOM 799 C C . TYR A 1 111 ? -48.270 -23.177 48.697 1.00 95.75 111 TYR A C 1
ATOM 801 O O . TYR A 1 111 ? -49.103 -23.982 48.266 1.00 95.75 111 TYR A O 1
ATOM 809 N N . ALA A 1 112 ? -48.104 -22.940 49.998 1.00 93.19 112 ALA A N 1
ATOM 810 C CA . ALA A 1 112 ? -48.898 -23.585 51.041 1.00 93.19 112 ALA A CA 1
ATOM 811 C C . ALA A 1 112 ? -50.216 -22.835 51.281 1.00 93.19 112 ALA A C 1
ATOM 813 O O . ALA A 1 112 ? -50.239 -21.611 51.348 1.00 93.19 112 ALA A O 1
ATOM 814 N N . LEU A 1 113 ? -51.320 -23.561 51.434 1.00 92.88 113 LEU A N 1
ATOM 815 C CA . LEU A 1 113 ? -52.651 -23.000 51.646 1.00 92.88 113 LEU A CA 1
ATOM 816 C C . LEU A 1 113 ? -53.227 -23.512 52.962 1.00 92.88 113 LEU A C 1
ATOM 818 O O . LEU A 1 113 ? -53.201 -24.721 53.212 1.00 92.88 113 LEU A O 1
ATOM 822 N N . SER A 1 114 ? -53.793 -22.618 53.769 1.00 90.69 114 SER A N 1
ATOM 823 C CA . SER A 1 114 ? -54.489 -22.998 54.999 1.00 90.69 114 SER A CA 1
ATOM 824 C C . SER A 1 114 ? -55.695 -22.114 55.296 1.00 90.69 114 SER A C 1
ATOM 826 O O . SER A 1 114 ? -55.721 -20.915 55.004 1.00 90.69 114 SER A O 1
ATOM 828 N N . LYS A 1 115 ? -56.721 -22.724 55.893 1.00 89.69 115 LYS A N 1
ATOM 829 C CA . LYS A 1 115 ? -57.861 -21.999 56.456 1.00 89.69 115 LYS A CA 1
ATOM 830 C C . LYS A 1 115 ? -57.496 -21.428 57.826 1.00 89.69 115 LYS A C 1
ATOM 832 O O . LYS A 1 115 ? -56.851 -22.093 58.632 1.00 89.69 115 LYS A O 1
ATOM 837 N N . VAL A 1 116 ? -57.934 -20.201 58.097 1.00 86.75 116 VAL A N 1
ATOM 838 C CA . VAL A 1 116 ? -57.769 -19.537 59.396 1.00 86.75 116 VAL A CA 1
ATOM 839 C C . VAL A 1 116 ? -59.144 -19.303 60.007 1.00 86.75 116 VAL A C 1
ATOM 841 O O . VAL A 1 116 ? -59.934 -18.508 59.489 1.00 86.75 116 VAL A O 1
ATOM 844 N N . TYR A 1 117 ? -59.410 -19.994 61.114 1.00 84.00 117 TYR A N 1
ATOM 845 C CA . TYR A 1 117 ? -60.619 -19.843 61.919 1.00 84.00 117 TYR A CA 1
ATOM 846 C C . TYR A 1 117 ? -60.422 -18.678 62.899 1.00 84.00 117 TYR A C 1
ATOM 848 O O . TYR A 1 117 ? -59.429 -18.638 63.624 1.00 84.00 117 TYR A O 1
ATOM 856 N N . GLN A 1 118 ? -61.337 -17.708 62.926 1.00 64.44 118 GLN A N 1
ATOM 857 C CA . GLN A 1 118 ? -61.284 -16.644 63.935 1.00 64.44 118 GLN A CA 1
ATOM 858 C C . GLN A 1 118 ? -61.781 -17.162 65.292 1.00 64.44 118 GLN A C 1
ATOM 860 O O . GLN A 1 118 ? -62.844 -17.776 65.372 1.00 64.44 118 GLN A O 1
ATOM 865 N N . GLY A 1 119 ? -61.021 -16.884 66.357 1.00 57.44 119 GLY A N 1
ATOM 866 C CA . GLY A 1 119 ? -61.476 -17.055 67.739 1.00 57.44 119 GLY A CA 1
ATOM 867 C C . GLY A 1 119 ? -62.597 -16.069 68.081 1.00 57.44 119 GLY A C 1
ATOM 868 O O . GLY A 1 119 ? -62.655 -14.975 67.520 1.00 57.44 119 GLY A O 1
ATOM 869 N N . GLN A 1 120 ? -63.505 -16.457 68.980 1.00 41.75 120 GLN A N 1
ATOM 870 C CA . GLN A 1 120 ? -64.624 -15.605 69.391 1.00 41.75 120 GLN A CA 1
ATOM 871 C C . GLN A 1 120 ? -64.130 -14.341 70.113 1.00 41.75 120 GLN A C 1
ATOM 873 O O . GLN A 1 120 ? -63.414 -14.426 71.109 1.00 41.75 120 GLN A O 1
ATOM 878 N N . THR A 1 121 ? -64.537 -13.167 69.629 1.00 41.50 121 THR A N 1
ATOM 879 C CA . THR A 1 121 ? -64.359 -11.881 70.317 1.00 41.50 121 THR A CA 1
ATOM 880 C C . THR A 1 121 ? -65.485 -11.691 71.339 1.00 41.50 121 THR A C 1
ATOM 882 O O . THR A 1 121 ? -66.657 -11.840 70.997 1.00 41.50 121 THR A O 1
ATOM 885 N N . GLY A 1 122 ? -65.126 -11.398 72.595 1.00 47.91 122 GLY A N 1
ATOM 886 C CA . GLY A 1 122 ? -66.059 -11.108 73.693 1.00 47.91 122 GLY A CA 1
ATOM 887 C C . GLY A 1 122 ? -66.796 -9.771 73.533 1.00 47.91 122 GLY A C 1
ATOM 888 O O . GLY A 1 122 ? -66.352 -8.896 72.794 1.00 47.91 122 GLY A O 1
ATOM 889 N N . ALA A 1 123 ? -67.938 -9.643 74.215 1.00 37.19 123 ALA A N 1
ATOM 890 C CA . ALA A 1 123 ? -68.905 -8.556 74.052 1.00 37.19 123 ALA A CA 1
ATOM 891 C C . ALA A 1 123 ? -68.360 -7.152 74.395 1.00 37.19 123 ALA A C 1
ATOM 893 O O . ALA A 1 123 ? -67.678 -6.956 75.399 1.00 37.19 123 ALA A O 1
ATOM 894 N N . GLU A 1 124 ? -68.729 -6.177 73.562 1.00 37.12 124 GLU A N 1
ATOM 895 C CA . GLU A 1 124 ? -68.418 -4.747 73.664 1.00 37.12 124 GLU A CA 1
ATOM 896 C C . GLU A 1 124 ? -69.318 -4.048 74.708 1.00 37.12 124 GLU A C 1
ATOM 898 O O . GLU A 1 124 ? -70.534 -4.245 74.720 1.00 37.12 124 GLU A O 1
ATOM 903 N N . GLY A 1 125 ? -68.725 -3.243 75.600 1.00 42.00 125 GLY A N 1
ATOM 904 C CA . GLY A 1 125 ? -69.433 -2.398 76.576 1.00 42.00 125 GLY A CA 1
ATOM 905 C C . GLY A 1 125 ? -69.583 -0.945 76.088 1.00 42.00 125 GLY A C 1
ATOM 906 O O . GLY A 1 125 ? -68.761 -0.492 75.291 1.00 42.00 125 GLY A O 1
ATOM 907 N N . PRO A 1 126 ? -70.613 -0.195 76.529 1.00 42.78 126 PRO A N 1
ATOM 908 C CA . PRO A 1 126 ? -70.993 1.072 75.905 1.00 42.78 126 PRO A CA 1
ATOM 909 C C . PRO A 1 126 ? -70.065 2.246 76.261 1.00 42.78 126 PRO A C 1
ATOM 911 O O . PRO A 1 126 ? -69.538 2.353 77.367 1.00 42.78 126 PRO A O 1
ATOM 914 N N . LYS A 1 127 ? -69.921 3.153 75.289 1.00 45.75 127 LYS A N 1
ATOM 915 C CA . LYS A 1 127 ? -69.129 4.393 75.304 1.00 45.75 127 LYS A CA 1
ATOM 916 C C . LYS A 1 127 ? -69.827 5.509 76.104 1.00 45.75 127 LYS A C 1
ATOM 918 O O . LYS A 1 127 ? -71.011 5.749 75.883 1.00 45.75 127 LYS A O 1
ATOM 923 N N . GLY A 1 128 ? -69.085 6.207 76.972 1.00 38.91 128 GLY A N 1
ATOM 924 C CA . GLY A 1 128 ? -69.515 7.416 77.699 1.00 38.91 128 GLY A CA 1
ATOM 925 C C . GLY A 1 128 ? -68.690 8.663 77.332 1.00 38.91 128 GLY A C 1
ATOM 926 O O . GLY A 1 128 ? -67.550 8.536 76.883 1.00 38.91 128 GLY A O 1
ATOM 927 N N . ASP A 1 129 ? -69.304 9.840 77.486 1.00 39.91 129 ASP A N 1
ATOM 928 C CA . ASP A 1 129 ? -68.901 11.166 76.972 1.00 39.91 129 ASP A CA 1
ATOM 929 C C . ASP A 1 129 ? -67.697 11.845 77.692 1.00 39.91 129 ASP A C 1
ATOM 931 O O . ASP A 1 129 ? -67.330 11.431 78.792 1.00 39.91 129 ASP A O 1
ATOM 935 N N . PRO A 1 130 ? -67.061 12.890 77.103 1.00 57.25 130 PRO A N 1
ATOM 936 C CA . PRO A 1 130 ? -65.780 13.456 77.558 1.00 57.25 130 PRO A CA 1
ATOM 937 C C . PRO A 1 130 ? -65.894 14.621 78.570 1.00 57.25 130 PRO A C 1
ATOM 939 O O . PRO A 1 130 ? -66.766 15.476 78.424 1.00 57.25 130 PRO A O 1
ATOM 942 N N . GLY A 1 131 ? -64.938 14.729 79.516 1.00 39.50 131 GLY A N 1
ATOM 943 C CA . GLY A 1 131 ? -64.785 15.887 80.423 1.00 39.50 131 GLY A CA 1
ATOM 944 C C . GLY A 1 131 ? -63.409 16.052 81.123 1.00 39.50 131 GLY A C 1
ATOM 945 O O . GLY A 1 131 ? -62.933 15.121 81.759 1.00 39.50 131 GLY A O 1
ATOM 946 N N . GLU A 1 132 ? -62.851 17.268 80.963 1.00 42.03 132 GLU A N 1
ATOM 947 C CA . GLU A 1 132 ? -61.842 18.108 81.680 1.00 42.03 132 GLU A CA 1
ATOM 948 C C . GLU A 1 132 ? -60.449 17.623 82.189 1.00 42.03 132 GLU A C 1
ATOM 950 O O . GLU A 1 132 ? -60.224 16.491 82.598 1.00 42.03 132 GLU A O 1
ATOM 955 N N . ILE A 1 133 ? -59.489 18.570 82.135 1.00 45.47 133 ILE A N 1
ATOM 956 C CA . ILE A 1 133 ? -58.026 18.478 82.358 1.00 45.47 133 ILE A CA 1
ATOM 957 C C . ILE A 1 133 ? -57.675 18.212 83.839 1.00 45.47 133 ILE A C 1
ATOM 959 O O . ILE A 1 133 ? -58.206 18.865 84.733 1.00 45.47 133 ILE A O 1
ATOM 963 N N . GLY A 1 134 ? -56.761 17.262 84.093 1.00 43.31 134 GLY A N 1
ATOM 964 C CA . GLY A 1 134 ? -56.550 16.636 85.409 1.00 43.31 134 GLY A CA 1
ATOM 965 C C . GLY A 1 134 ? -55.534 17.283 86.379 1.00 43.31 134 GLY A C 1
ATOM 966 O O . GLY A 1 134 ? -54.711 18.107 85.975 1.00 43.31 134 GLY A O 1
ATOM 967 N N . PRO A 1 135 ? -55.562 16.874 87.668 1.00 48.41 135 PRO A N 1
ATOM 968 C CA . PRO A 1 135 ? -54.538 17.180 88.671 1.00 48.41 135 PRO A CA 1
ATOM 969 C C . PRO A 1 135 ? -53.256 16.334 88.500 1.00 48.41 135 PRO A C 1
ATOM 971 O O . PRO A 1 135 ? -53.250 15.313 87.814 1.00 48.41 135 PRO A O 1
ATOM 974 N N . GLN A 1 136 ? -52.171 16.796 89.136 1.00 46.44 136 GLN A N 1
ATOM 975 C CA . GLN A 1 136 ? -50.802 16.253 89.126 1.00 46.44 136 GLN A CA 1
ATOM 976 C C . GLN A 1 136 ? -50.738 14.714 89.159 1.00 46.44 136 GLN A C 1
ATOM 978 O O . GLN A 1 136 ? -51.364 14.074 90.003 1.00 46.44 136 GLN A O 1
ATOM 983 N N . GLY A 1 137 ? -49.966 14.135 88.230 1.00 45.19 137 GLY A N 1
ATOM 984 C CA . GLY A 1 137 ? -49.915 12.691 87.998 1.00 45.19 137 GLY A CA 1
ATOM 985 C C . GLY A 1 137 ? -49.454 11.879 89.221 1.00 45.19 137 GLY A C 1
ATOM 986 O O . GLY A 1 137 ? -48.616 12.356 89.990 1.00 45.19 137 GLY A O 1
ATOM 987 N N . PRO A 1 138 ? -49.981 10.655 89.405 1.00 42.91 138 PRO A N 1
ATOM 988 C CA . PRO A 1 138 ? -49.551 9.756 90.469 1.00 42.91 138 PRO A CA 1
ATOM 989 C C . PRO A 1 138 ? -48.064 9.407 90.326 1.00 42.91 138 PRO A C 1
ATOM 991 O O . PRO A 1 138 ? -47.546 9.278 89.215 1.00 42.91 138 PRO A O 1
ATOM 994 N N . GLN A 1 139 ? -47.391 9.229 91.467 1.00 44.66 139 GLN A N 1
ATOM 995 C CA . GLN A 1 139 ? -46.066 8.613 91.549 1.00 44.66 139 GLN A CA 1
ATOM 996 C C . GLN A 1 139 ? -46.065 7.316 90.726 1.00 44.66 139 GLN A C 1
ATOM 998 O O . GLN A 1 139 ? -46.993 6.513 90.839 1.00 44.66 139 GLN A O 1
ATOM 1003 N N . GLY A 1 140 ? -45.059 7.163 89.858 1.00 41.50 140 GLY A N 1
ATOM 1004 C CA . GLY A 1 140 ? -44.974 6.050 88.913 1.00 41.50 140 GLY A CA 1
ATOM 1005 C C . GLY A 1 140 ? -45.070 4.678 89.598 1.00 41.50 140 GLY A C 1
ATOM 1006 O O . GLY A 1 140 ? -44.787 4.569 90.793 1.00 41.50 140 GLY A O 1
ATOM 1007 N N . PRO A 1 141 ? -45.487 3.633 88.860 1.00 41.28 141 PRO A N 1
ATOM 1008 C CA . PRO A 1 141 ? -45.672 2.294 89.410 1.00 41.28 141 PRO A CA 1
ATOM 1009 C C . PRO A 1 141 ? -44.407 1.803 90.127 1.00 41.28 141 PRO A C 1
ATOM 1011 O O . PRO A 1 141 ? -43.293 2.094 89.694 1.00 41.28 141 PRO A O 1
ATOM 1014 N N . MET A 1 142 ? -44.604 1.048 91.215 1.00 46.62 142 MET A N 1
ATOM 1015 C CA . MET A 1 142 ? -43.558 0.336 91.959 1.00 46.62 142 MET A CA 1
ATOM 1016 C C . MET A 1 142 ? -42.597 -0.347 90.973 1.00 46.62 142 MET A C 1
ATOM 1018 O O . MET A 1 142 ? -43.021 -1.200 90.192 1.00 46.62 142 MET A O 1
ATOM 1022 N N . GLY A 1 143 ? -41.326 0.068 90.970 1.00 48.88 143 GLY A N 1
ATOM 1023 C CA . GLY A 1 143 ? -40.295 -0.561 90.144 1.00 48.88 143 GLY A CA 1
ATOM 1024 C C . GLY A 1 143 ? -40.188 -2.042 90.498 1.00 48.88 143 GLY A C 1
ATOM 1025 O O . GLY A 1 143 ? -40.291 -2.397 91.668 1.00 48.88 143 GLY A O 1
ATOM 1026 N N . ASN A 1 144 ? -40.018 -2.910 89.499 1.00 58.66 144 ASN A N 1
ATOM 1027 C CA . ASN A 1 144 ? -39.835 -4.343 89.727 1.00 58.66 144 ASN A CA 1
ATOM 1028 C C . ASN A 1 144 ? -38.622 -4.559 90.660 1.00 58.66 144 ASN A C 1
ATOM 1030 O O . ASN A 1 144 ? -37.502 -4.233 90.243 1.00 58.66 144 ASN A O 1
ATOM 1034 N N . PRO A 1 145 ? -38.799 -5.097 91.886 1.00 60.62 145 PRO A N 1
ATOM 1035 C CA . PRO A 1 145 ? -37.682 -5.352 92.790 1.00 60.62 145 PRO A CA 1
ATOM 1036 C C . PRO A 1 145 ? -36.626 -6.224 92.104 1.00 60.62 145 PRO A C 1
ATOM 1038 O O . PRO A 1 145 ? -36.941 -7.238 91.476 1.00 60.62 145 PRO A O 1
ATOM 1041 N N . GLY A 1 146 ? -35.365 -5.798 92.175 1.00 66.44 146 GLY A N 1
ATOM 1042 C CA . GLY A 1 146 ? -34.237 -6.469 91.535 1.00 66.44 146 GLY A CA 1
ATOM 1043 C C . GLY A 1 146 ? -33.906 -6.024 90.106 1.00 66.44 146 GLY A C 1
ATOM 1044 O O . GLY A 1 146 ? -32.916 -6.511 89.568 1.00 66.44 146 GLY A O 1
ATOM 1045 N N . GLN A 1 147 ? -34.640 -5.105 89.472 1.00 81.12 147 GLN A N 1
ATOM 1046 C CA . GLN A 1 147 ? -34.174 -4.501 88.213 1.00 81.12 147 GLN A CA 1
ATOM 1047 C C . GLN A 1 147 ? -32.946 -3.604 88.475 1.00 81.12 147 GLN A C 1
ATOM 1049 O O . GLN A 1 147 ? -32.815 -3.029 89.554 1.00 81.12 147 GLN A O 1
ATOM 1054 N N . LEU A 1 148 ? -32.013 -3.504 87.525 1.00 87.19 148 LEU A N 1
ATOM 1055 C CA . LEU A 1 148 ? -30.881 -2.575 87.635 1.00 87.19 148 LEU A CA 1
ATOM 1056 C C . LEU A 1 148 ? -31.283 -1.150 87.261 1.00 87.19 148 LEU A C 1
ATOM 1058 O O . LEU A 1 148 ? -32.098 -0.940 86.364 1.00 87.19 148 LEU A O 1
ATOM 1062 N N . GLY A 1 149 ? -30.638 -0.177 87.896 1.00 87.38 149 GLY A N 1
ATOM 1063 C CA . GLY A 1 149 ? -30.695 1.222 87.505 1.00 87.38 149 GLY A CA 1
ATOM 1064 C C . GLY A 1 149 ? -29.357 1.926 87.692 1.00 87.38 149 GLY A C 1
ATOM 1065 O O . GLY A 1 149 ? -28.472 1.472 88.423 1.00 87.38 149 GLY A O 1
ATOM 1066 N N . LEU A 1 150 ? -29.230 3.047 86.991 1.00 89.94 150 LEU A N 1
ATOM 1067 C CA . LEU A 1 150 ? -28.074 3.932 87.015 1.00 89.94 150 LEU A CA 1
ATOM 1068 C C . LEU A 1 150 ? -28.522 5.299 87.526 1.00 89.94 150 LEU A C 1
ATOM 1070 O O . LEU A 1 150 ? -29.534 5.826 87.065 1.00 89.94 150 LEU A O 1
ATOM 1074 N N . TYR A 1 151 ? -27.773 5.881 88.456 1.00 89.38 151 TYR A N 1
ATOM 1075 C CA . TYR A 1 151 ? -27.992 7.256 88.899 1.00 89.38 151 TYR A CA 1
ATOM 1076 C C . TYR A 1 151 ? -26.671 7.910 89.295 1.00 89.38 151 TYR A C 1
ATOM 1078 O O . TYR A 1 151 ? -25.724 7.232 89.690 1.00 89.38 151 TYR A O 1
ATOM 1086 N N . ALA A 1 152 ? -26.612 9.233 89.194 1.00 90.19 152 ALA A N 1
ATOM 1087 C CA . ALA A 1 152 ? -25.448 10.011 89.590 1.00 90.19 152 ALA A CA 1
ATOM 1088 C C . ALA A 1 152 ? -25.715 10.797 90.875 1.00 90.19 152 ALA A C 1
ATOM 1090 O O . ALA A 1 152 ? -26.824 11.285 91.090 1.00 90.19 152 ALA A O 1
ATOM 1091 N N . ASP A 1 153 ? -24.675 10.948 91.690 1.00 89.12 153 ASP A N 1
ATOM 1092 C CA . ASP A 1 153 ? -24.618 11.894 92.804 1.00 89.12 153 ASP A CA 1
ATOM 1093 C C . ASP A 1 153 ? -23.283 12.648 92.724 1.00 89.12 153 ASP A C 1
ATOM 1095 O O . ASP A 1 153 ? -22.200 12.073 92.892 1.00 89.12 153 ASP A O 1
ATOM 1099 N N . GLY A 1 154 ? -23.357 13.925 92.342 1.00 89.25 154 GLY A N 1
ATOM 1100 C CA . GLY A 1 154 ? -22.195 14.723 91.952 1.00 89.25 154 GLY A CA 1
ATOM 1101 C C . GLY A 1 154 ? -21.410 14.077 90.803 1.00 89.25 154 GLY A C 1
ATOM 1102 O O . GLY A 1 154 ? -21.942 13.836 89.718 1.00 89.25 154 GLY A O 1
ATOM 1103 N N . THR A 1 155 ? -20.133 13.780 91.051 1.00 90.88 155 THR A N 1
ATOM 1104 C CA . THR A 1 155 ? -19.228 13.119 90.095 1.00 90.88 155 THR A CA 1
ATOM 1105 C C . THR A 1 155 ? -19.190 11.598 90.235 1.00 90.88 155 THR A C 1
ATOM 1107 O O . THR A 1 155 ? -18.466 10.943 89.485 1.00 90.88 155 THR A O 1
ATOM 1110 N N . THR A 1 156 ? -19.959 11.022 91.163 1.00 93.31 156 THR A N 1
ATOM 1111 C CA . THR A 1 156 ? -20.007 9.571 91.376 1.00 93.31 156 THR A CA 1
ATOM 1112 C C . THR A 1 156 ? -21.190 8.972 90.629 1.00 93.31 156 THR A C 1
ATOM 1114 O O . THR A 1 156 ? -22.333 9.379 90.845 1.00 93.31 156 THR A O 1
ATOM 1117 N N . LEU A 1 157 ? -20.927 7.989 89.767 1.00 94.00 157 LEU A N 1
ATOM 1118 C CA . LEU A 1 157 ? -21.967 7.204 89.106 1.00 94.00 157 LEU A CA 1
ATOM 1119 C C . LEU A 1 157 ? -22.196 5.910 89.883 1.00 94.00 157 LEU A C 1
ATOM 1121 O O . LEU A 1 157 ? -21.243 5.226 90.253 1.00 94.00 157 LEU A O 1
ATOM 1125 N N . TYR A 1 158 ? -23.460 5.569 90.108 1.00 92.75 158 TYR A N 1
ATOM 1126 C CA . TYR A 1 158 ? -23.880 4.365 90.811 1.00 92.75 158 TYR A CA 1
ATOM 1127 C C . TYR A 1 158 ? -24.684 3.468 89.876 1.00 92.75 158 TYR A C 1
ATOM 1129 O O . TYR A 1 158 ? -25.667 3.902 89.278 1.00 92.75 158 TYR A O 1
ATOM 1137 N N . LEU A 1 159 ? -24.295 2.199 89.810 1.00 92.88 159 LEU A N 1
ATOM 1138 C CA . LEU A 1 159 ? -25.069 1.090 89.270 1.00 92.88 159 LEU A CA 1
ATOM 1139 C C . LEU A 1 159 ? -25.565 0.254 90.453 1.00 92.88 159 LEU A C 1
ATOM 1141 O O . LEU A 1 159 ? -24.761 -0.351 91.164 1.00 92.88 159 LEU A O 1
ATOM 1145 N N . LYS A 1 160 ? -26.878 0.227 90.687 1.00 90.38 160 LYS A N 1
ATOM 1146 C CA . LYS A 1 160 ? -27.493 -0.502 91.809 1.00 90.38 160 LYS A CA 1
ATOM 1147 C C . LYS A 1 160 ? -28.769 -1.211 91.378 1.00 90.38 160 LYS A C 1
ATOM 1149 O O . LYS A 1 160 ? -29.353 -0.887 90.346 1.00 90.38 160 LYS A O 1
ATOM 1154 N N . GLY A 1 161 ? -29.200 -2.189 92.169 1.00 88.06 161 GLY A N 1
ATOM 1155 C CA . GLY A 1 161 ? -30.527 -2.778 92.018 1.00 88.06 161 GLY A CA 1
ATOM 1156 C C . GLY A 1 161 ? -31.596 -1.953 92.734 1.00 88.06 161 GLY A C 1
ATOM 1157 O O . GLY A 1 161 ? -31.312 -1.278 93.728 1.00 88.06 161 GLY A O 1
ATOM 1158 N N . PHE A 1 162 ? -32.837 -2.044 92.263 1.00 83.94 162 PHE A N 1
ATOM 1159 C CA . PHE A 1 162 ? -34.001 -1.587 93.018 1.00 83.94 162 PHE A CA 1
ATOM 1160 C C . PHE A 1 162 ? -34.270 -2.538 94.193 1.00 83.94 162 PHE A C 1
ATOM 1162 O O . PHE A 1 162 ? -34.429 -3.743 93.990 1.00 83.94 162 PHE A O 1
ATOM 1169 N N . ALA A 1 163 ? -34.299 -2.001 95.412 1.00 81.44 163 ALA A N 1
ATOM 1170 C CA . ALA A 1 163 ? -34.729 -2.709 96.613 1.00 81.44 163 ALA A CA 1
ATOM 1171 C C . ALA A 1 163 ? -36.259 -2.881 96.635 1.00 81.44 163 ALA A C 1
ATOM 1173 O O . ALA A 1 163 ? -36.973 -2.309 95.810 1.00 81.44 163 ALA A O 1
ATOM 1174 N N . ASP A 1 164 ? -36.768 -3.664 97.590 1.00 78.50 164 ASP A N 1
ATOM 1175 C CA . ASP A 1 164 ? -38.204 -3.965 97.720 1.00 78.50 164 ASP A CA 1
ATOM 1176 C C . ASP A 1 164 ? -39.071 -2.713 97.958 1.00 78.50 164 ASP A C 1
ATOM 1178 O O . ASP A 1 164 ? -40.270 -2.726 97.691 1.00 78.50 164 ASP A O 1
ATOM 1182 N N . ASP A 1 165 ? -38.465 -1.617 98.426 1.00 76.25 165 ASP A N 1
ATOM 1183 C CA . ASP A 1 165 ? -39.103 -0.310 98.617 1.00 76.25 165 ASP A CA 1
ATOM 1184 C C . ASP A 1 165 ? -39.096 0.576 97.353 1.00 76.25 165 ASP A C 1
ATOM 1186 O O . ASP A 1 165 ? -39.559 1.717 97.387 1.00 76.25 165 ASP A O 1
ATOM 1190 N N . GLY A 1 166 ? -38.575 0.067 96.230 1.00 71.81 166 GLY A N 1
ATOM 1191 C CA . GLY A 1 166 ? -38.470 0.792 94.966 1.00 71.81 166 GLY A CA 1
ATOM 1192 C C . GLY A 1 166 ? -37.333 1.817 94.915 1.00 71.81 166 GLY A C 1
ATOM 1193 O O . GLY A 1 166 ? -37.262 2.585 93.955 1.00 71.81 166 GLY A O 1
ATOM 1194 N N . THR A 1 167 ? -36.431 1.846 95.903 1.00 80.12 167 THR A N 1
ATOM 1195 C CA . THR A 1 167 ? -35.240 2.710 95.900 1.00 80.12 167 THR A CA 1
ATOM 1196 C C . THR A 1 167 ? -34.020 1.994 95.310 1.00 80.12 167 THR A C 1
ATOM 1198 O O . THR A 1 167 ? -33.868 0.782 95.440 1.00 80.12 167 THR A O 1
ATOM 1201 N N . LEU A 1 168 ? -33.108 2.729 94.662 1.00 82.88 168 LEU A N 1
ATOM 1202 C CA . LEU A 1 168 ? -31.861 2.193 94.081 1.00 82.88 168 LEU A CA 1
ATOM 1203 C C . LEU A 1 168 ? -30.788 1.935 95.152 1.00 82.88 168 LEU A C 1
ATOM 1205 O O . LEU A 1 168 ? -29.709 2.526 95.140 1.00 82.88 168 LEU A O 1
ATOM 1209 N N . THR A 1 169 ? -31.098 1.081 96.124 1.00 83.88 169 THR A N 1
ATOM 1210 C CA . THR A 1 169 ? -30.241 0.807 97.288 1.00 83.88 169 THR A CA 1
ATOM 1211 C C . THR A 1 169 ? -29.772 -0.645 97.377 1.00 83.88 169 THR A C 1
ATOM 1213 O O . THR A 1 169 ? -28.880 -0.932 98.175 1.00 83.88 169 THR A O 1
ATOM 1216 N N . ALA A 1 170 ? -30.289 -1.557 96.544 1.00 85.88 170 ALA A N 1
ATOM 1217 C CA . ALA A 1 170 ? -29.899 -2.963 96.589 1.00 85.88 170 ALA A CA 1
ATOM 1218 C C . ALA A 1 170 ? -28.479 -3.191 96.044 1.00 85.88 170 ALA A C 1
ATOM 1220 O O . ALA A 1 170 ? -28.078 -2.643 95.013 1.00 85.88 170 ALA A O 1
ATOM 1221 N N . ASN A 1 171 ? -27.739 -4.079 96.717 1.00 87.69 171 ASN A N 1
ATOM 1222 C CA . ASN A 1 171 ? -26.351 -4.431 96.386 1.00 87.69 171 ASN A CA 1
ATOM 1223 C C . ASN A 1 171 ? -26.211 -5.332 95.145 1.00 87.69 171 ASN A C 1
ATOM 1225 O O . ASN A 1 171 ? -25.095 -5.639 94.732 1.00 87.69 171 ASN A O 1
ATOM 1229 N N . THR A 1 172 ? -27.323 -5.764 94.552 1.00 87.94 172 THR A N 1
ATOM 1230 C CA . THR A 1 172 ? -27.373 -6.550 93.313 1.00 87.94 172 THR A CA 1
ATOM 1231 C C . THR A 1 172 ? -28.636 -6.202 92.536 1.00 87.94 172 THR A C 1
ATOM 1233 O O . THR A 1 172 ? -29.674 -5.955 93.148 1.00 87.94 172 THR A O 1
ATOM 1236 N N . GLY A 1 173 ? -28.582 -6.271 91.209 1.00 88.69 173 GLY A N 1
ATOM 1237 C CA . GLY A 1 173 ? -29.769 -6.313 90.352 1.00 88.69 173 GLY A CA 1
ATOM 1238 C C . GLY A 1 173 ? -29.633 -7.375 89.264 1.00 88.69 173 GLY A C 1
ATOM 1239 O O . GLY A 1 173 ? -28.631 -8.085 89.208 1.00 88.69 173 GLY A O 1
ATOM 1240 N N . TYR A 1 174 ? -30.637 -7.502 88.404 1.00 87.56 174 TYR A N 1
ATOM 1241 C CA . TYR A 1 174 ? -30.673 -8.501 87.343 1.00 87.56 174 TYR A CA 1
ATOM 1242 C C . TYR A 1 174 ? -30.834 -7.864 85.966 1.00 87.56 174 TYR A C 1
ATOM 1244 O O . TYR A 1 174 ? -31.558 -6.881 85.798 1.00 87.56 174 TYR A O 1
ATOM 1252 N N . ILE A 1 175 ? -30.204 -8.492 84.976 1.00 88.19 175 ILE A N 1
ATOM 1253 C CA . ILE A 1 175 ? -30.443 -8.246 83.552 1.00 88.19 175 ILE A CA 1
ATOM 1254 C C . ILE A 1 175 ? -30.912 -9.521 82.864 1.00 88.19 175 ILE A C 1
ATOM 1256 O O . ILE A 1 175 ? -30.598 -10.627 83.308 1.00 88.19 175 ILE A O 1
ATOM 1260 N N . TYR A 1 176 ? -31.624 -9.356 81.753 1.00 85.44 176 TYR A N 1
ATOM 1261 C CA . TYR A 1 176 ? -31.919 -10.436 80.820 1.00 85.44 176 TYR A CA 1
ATOM 1262 C C . TYR A 1 176 ? -31.122 -10.193 79.546 1.00 85.44 176 TYR A C 1
ATOM 1264 O O . TYR A 1 176 ? -31.397 -9.241 78.819 1.00 85.44 176 TYR A O 1
ATOM 1272 N N . ALA A 1 177 ? -30.130 -11.041 79.302 1.00 82.38 177 ALA A N 1
ATOM 1273 C CA . ALA A 1 177 ? -29.280 -10.992 78.121 1.00 82.38 177 ALA A CA 1
ATOM 1274 C C . ALA A 1 177 ? -29.218 -12.398 77.521 1.00 82.38 177 ALA A C 1
ATOM 1276 O O . ALA A 1 177 ? -29.152 -13.380 78.255 1.00 82.38 177 ALA A O 1
ATOM 1277 N N . GLU A 1 178 ? -29.320 -12.508 76.195 1.00 82.81 178 GLU A N 1
ATOM 1278 C CA . GLU A 1 178 ? -29.240 -13.797 75.478 1.00 82.81 178 GLU A CA 1
ATOM 1279 C C . GLU A 1 178 ? -30.229 -14.873 75.984 1.00 82.81 178 GLU A C 1
ATOM 1281 O O . GLU A 1 178 ? -29.977 -16.072 75.902 1.00 82.81 178 GLU A O 1
ATOM 1286 N N . GLY A 1 179 ? -31.380 -14.450 76.521 1.00 80.00 179 GLY A N 1
ATOM 1287 C CA . GLY A 1 179 ? -32.389 -15.351 77.089 1.00 80.00 179 GLY A CA 1
ATOM 1288 C C . GLY A 1 179 ? -32.060 -15.897 78.486 1.00 80.00 179 GLY A C 1
ATOM 1289 O O . GLY A 1 179 ? -32.824 -16.708 79.006 1.00 80.00 179 GLY A O 1
ATOM 1290 N N . ILE A 1 180 ? -30.970 -15.445 79.116 1.00 84.38 180 ILE A N 1
ATOM 1291 C CA . ILE A 1 180 ? -30.523 -15.852 80.454 1.00 84.38 180 ILE A CA 1
ATOM 1292 C C . ILE A 1 180 ? -30.619 -14.663 81.422 1.00 84.38 180 ILE A C 1
ATOM 1294 O O . ILE A 1 180 ? -30.365 -13.511 81.066 1.00 84.38 180 ILE A O 1
ATOM 1298 N N . ARG A 1 181 ? -31.002 -14.940 82.677 1.00 87.75 181 ARG A N 1
ATOM 1299 C CA . ARG A 1 181 ? -30.985 -13.948 83.760 1.00 87.75 181 ARG A CA 1
ATOM 1300 C C . ARG A 1 181 ? -29.602 -13.907 84.407 1.00 87.75 181 ARG A C 1
ATOM 1302 O O . ARG A 1 181 ? -29.200 -14.890 85.027 1.00 87.75 181 ARG A O 1
ATOM 1309 N N . HIS A 1 182 ? -28.926 -12.766 84.335 1.00 88.12 182 HIS A N 1
ATOM 1310 C CA . HIS A 1 182 ? -27.652 -12.536 85.019 1.00 88.12 182 HIS A CA 1
ATOM 1311 C C . HIS A 1 182 ? -27.849 -11.673 86.266 1.00 88.12 182 HIS A C 1
ATOM 1313 O O . HIS A 1 182 ? -28.625 -10.719 86.235 1.00 88.12 182 HIS A O 1
ATOM 1319 N N . THR A 1 183 ? -27.133 -11.993 87.345 1.00 91.25 183 THR A N 1
ATOM 1320 C CA . THR A 1 183 ? -27.049 -11.157 88.552 1.00 91.25 183 THR A CA 1
ATOM 1321 C C . THR A 1 183 ? -25.848 -10.232 88.427 1.00 91.25 183 THR A C 1
ATOM 1323 O O . THR A 1 183 ? -24.724 -10.704 88.289 1.00 91.25 183 THR A O 1
ATOM 1326 N N . VAL A 1 184 ? -26.080 -8.928 88.500 1.00 92.00 184 VAL A N 1
ATOM 1327 C CA . VAL A 1 184 ? -25.051 -7.896 88.387 1.00 92.00 184 VAL A CA 1
ATOM 1328 C C . VAL A 1 184 ? -24.813 -7.281 89.769 1.00 92.00 184 VAL A C 1
ATOM 1330 O O . VAL A 1 184 ? -25.778 -6.824 90.398 1.00 92.00 184 VAL A O 1
ATOM 1333 N N . PRO A 1 185 ? -23.567 -7.278 90.276 1.00 92.75 185 PRO A N 1
ATOM 1334 C CA . PRO A 1 185 ? -23.242 -6.637 91.544 1.00 92.75 185 PRO A CA 1
ATOM 1335 C C . PRO A 1 185 ? -23.358 -5.115 91.433 1.00 92.75 185 PRO A C 1
ATOM 1337 O O . PRO A 1 185 ? -23.116 -4.534 90.374 1.00 92.75 185 PRO A O 1
ATOM 1340 N N . ALA A 1 186 ? -23.712 -4.461 92.539 1.00 91.94 186 ALA A N 1
ATOM 1341 C CA . ALA A 1 186 ? -23.667 -3.011 92.614 1.00 91.94 186 ALA A CA 1
ATOM 1342 C C . ALA A 1 186 ? -22.233 -2.507 92.408 1.00 91.94 186 ALA A C 1
ATOM 1344 O O . ALA A 1 186 ? -21.276 -3.078 92.936 1.00 91.94 186 ALA A O 1
ATOM 1345 N N . TYR A 1 187 ? -22.101 -1.413 91.669 1.00 94.56 187 TYR A N 1
ATOM 1346 C CA . TYR A 1 187 ? -20.824 -0.777 91.384 1.00 94.56 187 TYR A CA 1
ATOM 1347 C C . TYR A 1 187 ? -20.969 0.736 91.465 1.00 94.56 187 TYR A C 1
ATOM 1349 O O . TYR A 1 187 ? -22.007 1.295 91.112 1.00 94.56 187 TYR A O 1
ATOM 1357 N N . SER A 1 188 ? -19.934 1.412 91.945 1.00 93.56 188 SER A N 1
ATOM 1358 C CA . SER A 1 188 ? -19.900 2.866 91.965 1.00 93.56 188 SER A CA 1
ATOM 1359 C C . SER A 1 188 ? -18.486 3.364 91.791 1.00 93.56 188 SER A C 1
ATOM 1361 O O . SER A 1 188 ? -17.565 2.819 92.400 1.00 93.56 188 SER A O 1
ATOM 1363 N N . GLU A 1 189 ? -18.333 4.430 91.022 1.00 94.56 189 GLU A N 1
ATOM 1364 C CA . GLU A 1 189 ? -17.031 5.009 90.729 1.00 94.56 189 GLU A CA 1
ATOM 1365 C C . GLU A 1 189 ? -17.147 6.529 90.638 1.00 94.56 189 GLU A C 1
ATOM 1367 O O . GLU A 1 189 ? -18.118 7.062 90.093 1.00 94.56 189 GLU A O 1
ATOM 1372 N N . VAL A 1 190 ? -16.147 7.228 91.173 1.00 94.69 190 VAL A N 1
ATOM 1373 C CA . VAL A 1 190 ? -15.989 8.671 90.969 1.00 94.69 190 VAL A CA 1
ATOM 1374 C C . VAL A 1 190 ? -15.387 8.874 89.588 1.00 94.69 190 VAL A C 1
ATOM 1376 O O . VAL A 1 190 ? -14.257 8.461 89.351 1.00 94.69 190 VAL A O 1
ATOM 1379 N N . LEU A 1 191 ? -16.122 9.497 88.675 1.00 93.75 191 LEU A N 1
ATOM 1380 C CA . LEU A 1 191 ? -15.701 9.672 87.289 1.00 93.75 191 LEU A CA 1
ATOM 1381 C C . LEU A 1 191 ? -14.770 10.889 87.147 1.00 93.75 191 LEU A C 1
ATOM 1383 O O . LEU A 1 191 ? -15.156 12.005 87.499 1.00 93.75 191 LEU A O 1
ATOM 1387 N N . THR A 1 192 ? -13.559 10.679 86.624 1.00 90.31 192 THR A N 1
ATOM 1388 C CA . THR A 1 192 ? -12.472 11.677 86.559 1.00 90.31 192 THR A CA 1
ATOM 1389 C C . THR A 1 192 ? -12.219 12.247 85.162 1.00 90.31 192 THR A C 1
ATOM 1391 O O . THR A 1 192 ? -11.549 13.272 85.043 1.00 90.31 192 THR A O 1
ATOM 1394 N N . ALA A 1 193 ? -12.740 11.609 84.112 1.00 86.12 193 ALA A N 1
ATOM 1395 C CA . ALA A 1 193 ? -12.609 12.050 82.724 1.00 86.12 193 ALA A CA 1
ATOM 1396 C C . ALA A 1 193 ? -13.933 12.610 82.185 1.00 86.12 193 ALA A C 1
ATOM 1398 O O . ALA A 1 193 ? -14.998 12.137 82.566 1.00 86.12 193 ALA A O 1
ATOM 1399 N N . ASP A 1 194 ? -13.865 13.576 81.269 1.00 87.88 194 ASP A N 1
ATOM 1400 C CA . ASP A 1 194 ? -15.034 14.051 80.522 1.00 87.88 194 ASP A CA 1
ATOM 1401 C C . ASP A 1 194 ? -15.305 13.176 79.287 1.00 87.88 194 ASP A C 1
ATOM 1403 O O . ASP A 1 194 ? -14.395 12.568 78.718 1.00 87.88 194 ASP A O 1
ATOM 1407 N N . GLY A 1 195 ? -16.561 13.159 78.834 1.00 86.69 195 GLY A N 1
ATOM 1408 C CA . GLY A 1 195 ? -16.989 12.492 77.603 1.00 86.69 195 GLY A CA 1
ATOM 1409 C C . GLY A 1 195 ? -17.971 11.338 77.811 1.00 86.69 195 GLY A C 1
ATOM 1410 O O . GLY A 1 195 ? -18.462 11.090 78.917 1.00 86.69 195 GLY A O 1
ATOM 1411 N N . LYS A 1 196 ? -18.285 10.648 76.709 1.00 89.00 196 LYS A N 1
ATOM 1412 C CA . LYS A 1 196 ? -19.232 9.525 76.676 1.00 89.00 196 LYS A CA 1
ATOM 1413 C C . LYS A 1 196 ? -18.646 8.309 77.389 1.00 89.00 196 LYS A C 1
ATOM 1415 O O . LYS A 1 196 ? -17.512 7.909 77.123 1.00 89.00 196 LYS A O 1
ATOM 1420 N N . GLY A 1 197 ? -19.434 7.717 78.275 1.00 91.44 197 GLY A N 1
ATOM 1421 C CA . GLY A 1 197 ? -19.108 6.484 78.977 1.00 91.44 197 GLY A CA 1
ATOM 1422 C C . GLY A 1 197 ? -20.241 5.475 78.916 1.00 91.44 197 GLY A C 1
ATOM 1423 O O . GLY A 1 197 ? -21.374 5.795 78.547 1.00 91.44 197 GLY A O 1
ATOM 1424 N N . TYR A 1 198 ? -19.910 4.244 79.276 1.00 93.25 198 TYR A N 1
ATOM 1425 C CA . TYR A 1 198 ? -20.797 3.096 79.218 1.00 93.25 198 TYR A CA 1
ATOM 1426 C C . TYR A 1 198 ? -20.695 2.295 80.511 1.00 93.25 198 TYR A C 1
ATOM 1428 O O . TYR A 1 198 ? -19.603 2.077 81.034 1.00 93.25 198 TYR A O 1
ATOM 1436 N N . ALA A 1 199 ? -21.836 1.853 81.030 1.00 94.25 199 ALA A N 1
ATOM 1437 C CA . ALA A 1 199 ? -21.881 0.865 82.098 1.00 94.25 199 ALA A CA 1
ATOM 1438 C C . ALA A 1 199 ? -21.802 -0.523 81.473 1.00 94.25 199 ALA A C 1
ATOM 1440 O O . ALA A 1 199 ? -22.585 -0.827 80.572 1.00 94.25 199 ALA A O 1
ATOM 1441 N N . ILE A 1 200 ? -20.869 -1.351 81.936 1.00 94.69 200 ILE A N 1
ATOM 1442 C CA . ILE A 1 200 ? -20.619 -2.670 81.358 1.00 94.69 200 ILE A CA 1
ATOM 1443 C C . ILE A 1 200 ? -20.573 -3.759 82.430 1.00 94.69 200 ILE A C 1
ATOM 1445 O O . ILE A 1 200 ? -20.328 -3.481 83.605 1.00 94.69 200 ILE A O 1
ATOM 1449 N N . PHE A 1 201 ? -20.808 -5.002 82.015 1.00 94.00 201 PHE A N 1
ATOM 1450 C CA . PHE A 1 201 ? -20.776 -6.183 82.873 1.00 94.00 201 PHE A CA 1
ATOM 1451 C C . PHE A 1 201 ? -20.215 -7.390 82.119 1.00 94.00 201 PHE A C 1
ATOM 1453 O O . PHE A 1 201 ? -20.783 -7.810 81.115 1.00 94.00 201 PHE A O 1
ATOM 1460 N N . ASP A 1 202 ? -19.119 -7.964 82.608 1.00 90.12 202 ASP A N 1
ATOM 1461 C CA . ASP A 1 202 ? -18.390 -9.065 81.951 1.00 90.12 202 ASP A CA 1
ATOM 1462 C C . ASP A 1 202 ? -18.914 -10.471 82.310 1.00 90.12 202 ASP A C 1
ATOM 1464 O O . ASP A 1 202 ? -18.342 -11.485 81.916 1.00 90.12 202 ASP A O 1
ATOM 1468 N N . GLY A 1 203 ? -20.014 -10.551 83.065 1.00 86.12 203 GLY A N 1
ATOM 1469 C CA . GLY A 1 203 ? -20.537 -11.806 83.610 1.00 86.12 203 GLY A CA 1
ATOM 1470 C C . GLY A 1 203 ? -20.160 -12.048 85.073 1.00 86.12 203 GLY A C 1
ATOM 1471 O O . GLY A 1 203 ? -20.800 -12.878 85.722 1.00 86.12 203 GLY A O 1
ATOM 1472 N N . VAL A 1 204 ? -19.184 -11.309 85.609 1.00 86.50 204 VAL A N 1
ATOM 1473 C CA . VAL A 1 204 ? -18.695 -11.424 86.991 1.00 86.50 204 VAL A CA 1
ATOM 1474 C C . VAL A 1 204 ? -18.730 -10.073 87.709 1.00 86.50 204 VAL A C 1
ATOM 1476 O O . VAL A 1 204 ? -19.285 -9.977 88.804 1.00 86.50 204 VAL A O 1
ATOM 1479 N N . ALA A 1 205 ? -18.178 -9.026 87.100 1.00 90.06 205 ALA A N 1
ATOM 1480 C CA . ALA A 1 205 ? -18.048 -7.694 87.669 1.00 90.06 205 ALA A CA 1
ATOM 1481 C C . ALA A 1 205 ? -18.680 -6.632 86.763 1.00 90.06 205 ALA A C 1
ATOM 1483 O O . ALA A 1 205 ? -18.650 -6.716 85.534 1.00 90.06 205 ALA A O 1
ATOM 1484 N N . ALA A 1 206 ? -19.266 -5.615 87.393 1.00 92.62 206 ALA A N 1
ATOM 1485 C CA . ALA A 1 206 ? -19.683 -4.404 86.705 1.00 92.62 206 ALA A CA 1
ATOM 1486 C C . ALA A 1 206 ? -18.588 -3.340 86.808 1.00 92.62 206 ALA A C 1
ATOM 1488 O O . ALA A 1 206 ? -17.911 -3.245 87.831 1.00 92.62 206 ALA A O 1
ATOM 1489 N N . GLN A 1 207 ? -18.435 -2.545 85.755 1.00 94.19 207 GLN A N 1
ATOM 1490 C CA . GLN A 1 207 ? -17.492 -1.429 85.703 1.00 94.19 207 GLN A CA 1
ATOM 1491 C C . GLN A 1 207 ? -17.989 -0.347 84.735 1.00 94.19 207 GLN A C 1
ATOM 1493 O O . GLN A 1 207 ? -18.887 -0.596 83.924 1.00 94.19 207 GLN A O 1
ATOM 1498 N N . PHE A 1 208 ? -17.406 0.851 84.798 1.00 95.75 208 PHE A N 1
ATOM 1499 C CA . PHE A 1 208 ? -17.638 1.890 83.796 1.00 95.75 208 PHE A CA 1
ATOM 1500 C C . PHE A 1 208 ? -16.477 1.938 82.808 1.00 95.75 208 PHE A C 1
ATOM 1502 O O . PHE A 1 208 ? -15.308 1.894 83.187 1.00 95.75 208 PHE A O 1
ATOM 1509 N N . ALA A 1 209 ? -16.801 2.038 81.524 1.00 93.62 209 ALA A N 1
ATOM 1510 C CA . ALA A 1 209 ? -15.837 2.006 80.435 1.00 93.62 209 ALA A CA 1
ATOM 1511 C C . ALA A 1 209 ? -16.082 3.132 79.431 1.00 93.62 209 ALA A C 1
ATOM 1513 O O . ALA A 1 209 ? -17.161 3.723 79.365 1.00 93.62 209 ALA A O 1
ATOM 1514 N N . LYS A 1 210 ? -15.072 3.411 78.613 1.00 90.06 210 LYS A N 1
ATOM 1515 C CA . LYS A 1 210 ? -15.165 4.274 77.435 1.00 90.06 210 LYS A CA 1
ATOM 1516 C C . LYS A 1 210 ? -14.594 3.545 76.225 1.00 90.06 210 LYS A C 1
ATOM 1518 O O . LYS A 1 210 ? -13.654 2.760 76.349 1.00 90.06 210 LYS A O 1
ATOM 1523 N N . LEU A 1 211 ? -15.164 3.816 75.057 1.00 87.62 211 LEU A N 1
ATOM 1524 C CA . LEU A 1 211 ? -14.639 3.336 73.784 1.00 87.62 211 LEU A CA 1
ATOM 1525 C C . LEU A 1 211 ? -13.761 4.429 73.179 1.00 87.62 211 LEU A C 1
ATOM 1527 O O . LEU A 1 211 ? -14.192 5.577 73.061 1.00 87.62 211 LEU A O 1
ATOM 1531 N N . ILE A 1 212 ? -12.546 4.074 72.781 1.00 83.44 212 ILE A N 1
ATOM 1532 C CA . ILE A 1 212 ? -11.595 5.005 72.174 1.00 83.44 212 ILE A CA 1
ATOM 1533 C C . ILE A 1 212 ? -11.098 4.486 70.823 1.00 83.44 212 ILE A C 1
ATOM 1535 O O . ILE A 1 212 ? -11.032 3.278 70.587 1.00 83.44 212 ILE A O 1
ATOM 1539 N N . ALA A 1 213 ? -10.721 5.415 69.946 1.00 81.44 213 ALA A N 1
ATOM 1540 C CA . ALA A 1 213 ? -10.117 5.136 68.648 1.00 81.44 213 ALA A CA 1
ATOM 1541 C C . ALA A 1 213 ? -8.766 5.852 68.525 1.00 81.44 213 ALA A C 1
ATOM 1543 O O . ALA A 1 213 ? -8.639 7.009 68.924 1.00 81.44 213 ALA A O 1
ATOM 1544 N N . ASP A 1 214 ? -7.771 5.178 67.945 1.00 75.12 214 ASP A N 1
ATOM 1545 C CA . ASP A 1 214 ? -6.411 5.709 67.737 1.00 75.12 214 ASP A CA 1
ATOM 1546 C C . ASP A 1 214 ? -6.050 5.914 66.252 1.00 75.12 214 ASP A C 1
ATOM 1548 O O . ASP A 1 214 ? -4.901 6.185 65.909 1.00 75.12 214 ASP A O 1
ATOM 1552 N N . GLY A 1 215 ? -7.034 5.778 65.360 1.00 68.50 215 GLY A N 1
ATOM 1553 C CA . GLY A 1 215 ? -6.877 5.926 63.910 1.00 68.50 215 GLY A CA 1
ATOM 1554 C C . GLY A 1 215 ? -6.545 4.621 63.194 1.00 68.50 215 GLY A C 1
ATOM 1555 O O . GLY A 1 215 ? -6.831 4.498 62.008 1.00 68.50 215 GLY A O 1
ATOM 1556 N N . THR A 1 216 ? -6.024 3.618 63.904 1.00 70.69 216 THR A N 1
ATOM 1557 C CA . THR A 1 216 ? -5.690 2.303 63.325 1.00 70.69 216 THR A CA 1
ATOM 1558 C C . THR A 1 216 ? -6.556 1.189 63.911 1.00 70.69 216 THR A C 1
ATOM 1560 O O . THR A 1 216 ? -6.807 0.178 63.254 1.00 70.69 216 THR A O 1
ATOM 1563 N N . SER A 1 217 ? -7.033 1.378 65.139 1.00 76.88 217 SER A N 1
ATOM 1564 C CA . SER A 1 217 ? -7.837 0.435 65.900 1.00 76.88 217 SER A CA 1
ATOM 1565 C C . SER A 1 217 ? -8.810 1.154 66.843 1.00 76.88 217 SER A C 1
ATOM 1567 O O . SER A 1 217 ? -8.732 2.368 67.062 1.00 76.88 217 SER A O 1
ATOM 1569 N N . LYS A 1 218 ? -9.752 0.385 67.389 1.00 83.25 218 LYS A N 1
ATOM 1570 C CA . LYS A 1 218 ? -10.664 0.794 68.460 1.00 83.25 218 LYS A CA 1
ATOM 1571 C C . LYS A 1 218 ? -10.532 -0.188 69.614 1.00 83.25 218 LYS A C 1
ATOM 1573 O O . LYS A 1 218 ? -10.318 -1.378 69.380 1.00 83.25 218 LYS A O 1
ATOM 1578 N N . ARG A 1 219 ? -10.642 0.309 70.842 1.00 87.38 219 ARG A N 1
ATOM 1579 C CA . ARG A 1 219 ? -10.554 -0.516 72.052 1.00 87.38 219 ARG A CA 1
ATOM 1580 C C . ARG A 1 219 ? -11.359 0.085 73.191 1.00 87.38 219 ARG A C 1
ATOM 1582 O O . ARG A 1 219 ? -11.530 1.302 73.270 1.00 87.38 219 ARG A O 1
ATOM 1589 N N . TRP A 1 220 ? -11.828 -0.787 74.069 1.00 90.50 220 TRP A N 1
ATOM 1590 C CA . TRP A 1 220 ? -12.490 -0.409 75.307 1.00 90.50 220 TRP A CA 1
ATOM 1591 C C . TRP A 1 220 ? -11.461 -0.246 76.416 1.00 90.50 220 TRP A C 1
ATOM 1593 O O . TRP A 1 220 ? -10.554 -1.062 76.539 1.00 90.50 220 TRP A O 1
ATOM 1603 N N . GLU A 1 221 ? -11.610 0.787 77.230 1.00 91.31 221 GLU A N 1
ATOM 1604 C CA . GLU A 1 221 ? -10.775 1.031 78.408 1.00 91.31 221 GLU A CA 1
ATOM 1605 C C . GLU A 1 221 ? -11.677 1.372 79.604 1.00 91.31 221 GLU A C 1
ATOM 1607 O O . GLU A 1 221 ? -12.777 1.905 79.400 1.00 91.31 221 GLU A O 1
ATOM 1612 N N . PRO A 1 222 ? -11.240 1.116 80.852 1.00 93.88 222 PRO A N 1
ATOM 1613 C CA . PRO A 1 222 ? -11.903 1.653 82.036 1.00 93.88 222 PRO A CA 1
ATOM 1614 C C . PRO A 1 222 ? -12.099 3.167 81.912 1.00 93.88 222 PRO A C 1
ATOM 1616 O O . PRO A 1 222 ? -11.243 3.878 81.375 1.00 93.88 222 PRO A O 1
ATOM 1619 N N . TYR A 1 223 ? -13.225 3.684 82.402 1.00 92.38 223 TYR A N 1
ATOM 1620 C CA . TYR A 1 223 ? -13.625 5.072 82.161 1.00 92.38 223 TYR A CA 1
ATOM 1621 C C . TYR A 1 223 ? -12.567 6.079 82.646 1.00 92.38 223 TYR A C 1
ATOM 1623 O O . TYR A 1 223 ? -12.141 6.971 81.899 1.00 92.38 223 TYR A O 1
ATOM 1631 N N . ASN A 1 224 ? -12.058 5.857 83.858 1.00 91.88 224 ASN A N 1
ATOM 1632 C CA . ASN A 1 224 ? -11.016 6.660 84.497 1.00 91.88 224 ASN A CA 1
ATOM 1633 C C . ASN A 1 224 ? -9.587 6.371 83.998 1.00 91.88 224 ASN A C 1
ATOM 1635 O O . ASN A 1 224 ? -8.633 6.983 84.475 1.00 91.88 224 ASN A O 1
ATOM 1639 N N . GLY A 1 225 ? -9.435 5.491 83.006 1.00 83.19 225 GLY A N 1
ATOM 1640 C CA . GLY A 1 225 ? -8.148 5.054 82.474 1.00 83.19 225 GLY A CA 1
ATOM 1641 C C . GLY A 1 225 ? -7.640 3.768 83.125 1.00 83.19 225 GLY A C 1
ATOM 1642 O O . GLY A 1 225 ? -7.922 3.471 84.284 1.00 83.19 225 GLY A O 1
ATOM 1643 N N . GLY A 1 226 ? -6.897 2.986 82.347 1.00 84.38 226 GLY A N 1
ATOM 1644 C CA . GLY A 1 226 ? -6.387 1.672 82.722 1.00 84.38 226 GLY A CA 1
ATOM 1645 C C . GLY A 1 226 ? -5.998 0.871 81.481 1.00 84.38 226 GLY A C 1
ATOM 1646 O O . GLY A 1 226 ? -5.999 1.404 80.372 1.00 84.38 226 GLY A O 1
ATOM 1647 N N . GLU A 1 227 ? -5.670 -0.405 81.670 1.00 85.69 227 GLU A N 1
ATOM 1648 C CA . GLU A 1 227 ? -5.401 -1.325 80.561 1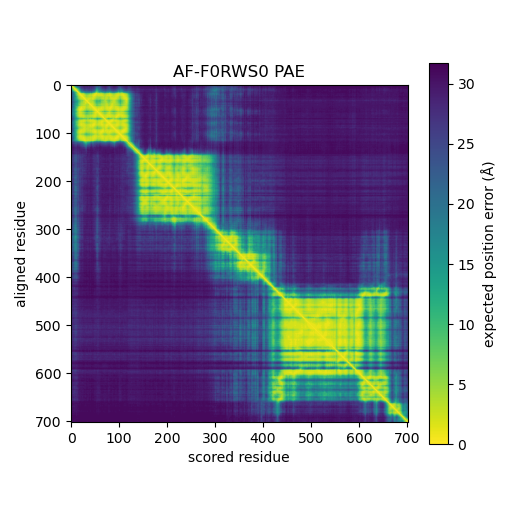.00 85.69 227 GLU A CA 1
ATOM 1649 C C . GLU A 1 227 ? -6.659 -1.578 79.723 1.00 85.69 227 GLU A C 1
ATOM 1651 O O . GLU A 1 227 ? -7.783 -1.539 80.229 1.00 85.69 227 GLU A O 1
ATOM 1656 N N . ALA A 1 228 ? -6.461 -1.864 78.436 1.00 86.62 228 ALA A N 1
ATOM 1657 C CA . ALA A 1 228 ? -7.557 -2.173 77.530 1.00 86.62 228 ALA A CA 1
ATOM 1658 C C . ALA A 1 228 ? -8.345 -3.402 78.009 1.00 86.62 228 ALA A C 1
ATOM 1660 O O . ALA A 1 228 ? -7.780 -4.434 78.373 1.00 86.62 228 ALA A O 1
ATOM 1661 N N . LEU A 1 229 ? -9.668 -3.287 77.978 1.00 87.88 229 LEU A N 1
ATOM 1662 C CA . LEU A 1 229 ? -10.588 -4.350 78.349 1.00 87.88 229 LEU A CA 1
ATOM 1663 C C . LEU A 1 229 ? -10.661 -5.404 77.242 1.00 87.88 229 LEU A C 1
ATOM 1665 O O . LEU A 1 229 ? -10.586 -5.091 76.051 1.00 87.88 229 LEU A O 1
ATOM 1669 N N . THR A 1 230 ? -10.877 -6.661 77.628 1.00 76.88 230 THR A N 1
ATOM 1670 C CA . THR A 1 230 ? -11.240 -7.714 76.674 1.00 76.88 230 THR A CA 1
ATOM 1671 C C . THR A 1 230 ? -12.623 -7.422 76.109 1.00 76.88 230 THR A C 1
ATOM 1673 O O . THR A 1 230 ? -13.525 -7.048 76.850 1.00 76.88 230 THR A O 1
ATOM 1676 N N . SER A 1 231 ? -12.813 -7.600 74.804 1.00 70.31 231 SER A N 1
ATOM 1677 C CA . SER A 1 231 ? -14.036 -7.225 74.085 1.00 70.31 231 SER A CA 1
ATOM 1678 C C . SER A 1 231 ? -15.241 -8.133 74.355 1.00 70.31 231 SER A C 1
ATOM 1680 O O . SER A 1 231 ? -16.119 -8.193 73.505 1.00 70.31 231 SER A O 1
ATOM 1682 N N . ASP A 1 232 ? -15.307 -8.834 75.489 1.00 84.75 232 ASP A N 1
ATOM 1683 C CA . ASP A 1 232 ? -16.407 -9.741 75.832 1.00 84.75 232 ASP A CA 1
ATOM 1684 C C . ASP A 1 232 ? -17.098 -9.312 77.131 1.00 84.75 232 ASP A C 1
ATOM 1686 O O . ASP A 1 232 ? -16.712 -9.703 78.230 1.00 84.75 232 ASP A O 1
ATOM 1690 N N . PHE A 1 233 ? -18.096 -8.442 76.998 1.00 92.56 233 PHE A N 1
ATOM 1691 C CA . PHE A 1 233 ? -18.956 -7.991 78.088 1.00 92.56 233 PHE A CA 1
ATOM 1692 C C . PHE A 1 233 ? -20.287 -7.478 77.532 1.00 92.56 233 PHE A C 1
ATOM 1694 O O . PHE A 1 233 ? -20.429 -7.196 76.340 1.00 92.56 233 PHE A O 1
ATOM 1701 N N . PHE A 1 234 ? -21.271 -7.320 78.410 1.00 92.81 234 PHE A N 1
ATOM 1702 C CA . PHE A 1 234 ? -22.545 -6.687 78.100 1.00 92.81 234 PHE A CA 1
ATOM 1703 C C . PHE A 1 234 ? -22.480 -5.186 78.358 1.00 92.81 234 PHE A C 1
ATOM 1705 O O . PHE A 1 234 ? -22.046 -4.761 79.428 1.00 92.81 234 PHE A O 1
ATOM 1712 N N . VAL A 1 235 ? -22.960 -4.386 77.410 1.00 93.31 235 VAL A N 1
ATOM 1713 C CA . VAL A 1 235 ? -23.196 -2.951 77.595 1.00 93.31 235 VAL A CA 1
ATOM 1714 C C . VAL A 1 235 ? -24.600 -2.766 78.166 1.00 93.31 235 VAL A C 1
ATOM 1716 O O . VAL A 1 235 ? -25.578 -3.202 77.568 1.00 93.31 235 VAL A O 1
ATOM 1719 N N . LEU A 1 236 ? -24.697 -2.156 79.347 1.00 91.50 236 LEU A N 1
ATOM 1720 C CA . LEU A 1 236 ? -25.934 -2.025 80.131 1.00 91.50 236 LEU A CA 1
ATOM 1721 C C . LEU A 1 236 ? -26.583 -0.645 80.002 1.00 91.50 236 LEU A C 1
ATOM 1723 O O . LEU A 1 236 ? -27.776 -0.470 80.234 1.00 91.50 236 LEU A O 1
ATOM 1727 N N . GLY A 1 237 ? -25.786 0.365 79.684 1.00 89.81 237 GLY A N 1
ATOM 1728 C CA . GLY A 1 237 ? -26.242 1.743 79.611 1.00 89.81 237 GLY A CA 1
ATOM 1729 C C . GLY A 1 237 ? -25.136 2.671 79.156 1.00 89.81 237 GLY A C 1
ATOM 1730 O O . GLY A 1 237 ? -23.967 2.286 79.104 1.00 89.81 237 GLY A O 1
ATOM 1731 N N . SER A 1 238 ? -25.506 3.906 78.855 1.00 91.25 238 SER A N 1
ATOM 1732 C CA . SER A 1 238 ? -24.575 4.970 78.506 1.00 91.25 238 SER A CA 1
ATOM 1733 C C . SER A 1 238 ? -24.815 6.213 79.355 1.00 91.25 238 SER A C 1
ATOM 1735 O O . SER A 1 238 ? -25.888 6.378 79.932 1.00 91.25 238 SER A O 1
ATOM 1737 N N . PHE A 1 239 ? -23.804 7.067 79.464 1.00 92.00 239 PHE A N 1
ATOM 1738 C CA . PHE A 1 239 ? -23.861 8.326 80.204 1.00 92.00 239 PHE A CA 1
ATOM 1739 C C . PHE A 1 239 ? -22.877 9.341 79.614 1.00 92.00 239 PHE A C 1
ATOM 1741 O O . PHE A 1 239 ? -21.953 8.976 78.885 1.00 92.00 239 PHE A O 1
ATOM 1748 N N . MET A 1 240 ? -23.051 10.618 79.948 1.00 89.19 240 MET A N 1
ATOM 1749 C CA . MET A 1 240 ? -22.123 11.699 79.614 1.00 89.19 240 MET A CA 1
ATOM 1750 C C . MET A 1 240 ? -21.581 12.354 80.884 1.00 89.19 240 MET A C 1
ATOM 1752 O O . MET A 1 240 ? -22.347 12.683 81.790 1.00 89.19 240 MET A O 1
ATOM 1756 N N . LYS A 1 241 ? -20.266 12.598 80.932 1.00 89.38 241 LYS A N 1
ATOM 1757 C CA . LYS A 1 241 ? -19.615 13.421 81.962 1.00 89.38 241 LYS A CA 1
ATOM 1758 C C . LYS A 1 241 ? -19.129 14.735 81.360 1.00 89.38 241 LYS A C 1
ATOM 1760 O O . LYS A 1 241 ? -18.520 14.731 80.291 1.00 89.38 241 LYS A O 1
ATOM 1765 N N . ASN A 1 242 ? -19.399 15.844 82.043 1.00 89.19 242 ASN A N 1
ATOM 1766 C CA . ASN A 1 242 ? -18.790 17.139 81.744 1.00 89.19 242 ASN A CA 1
ATOM 1767 C C . ASN A 1 242 ? -18.550 17.921 83.045 1.00 89.19 242 ASN A C 1
ATOM 1769 O O . ASN A 1 242 ? -19.509 18.229 83.762 1.00 89.19 242 ASN A O 1
ATOM 1773 N N . GLY A 1 243 ? -17.293 18.232 83.359 1.00 87.62 243 GLY A N 1
ATOM 1774 C CA . GLY A 1 243 ? -16.908 19.004 84.540 1.00 87.62 243 GLY A CA 1
ATOM 1775 C C . GLY A 1 243 ? -17.310 18.291 85.827 1.00 87.62 243 GLY A C 1
ATOM 1776 O O . GLY A 1 243 ? -16.807 17.211 86.102 1.00 87.62 243 GLY A O 1
ATOM 1777 N N . ASP A 1 244 ? -18.260 18.845 86.584 1.00 87.62 244 ASP A N 1
ATOM 1778 C CA . ASP A 1 244 ? -18.789 18.248 87.824 1.00 87.62 244 ASP A CA 1
ATOM 1779 C C . ASP A 1 244 ? -20.131 17.516 87.638 1.00 87.62 244 ASP A C 1
ATOM 1781 O O . ASP A 1 244 ? -20.668 16.954 88.586 1.00 87.62 244 ASP A O 1
ATOM 1785 N N . SER A 1 245 ? -20.676 17.477 86.417 1.00 88.50 245 SER A N 1
ATOM 1786 C CA . SER A 1 245 ? -22.008 16.921 86.142 1.00 88.50 245 SER A CA 1
ATOM 1787 C C . SER A 1 245 ? -21.950 15.611 85.360 1.00 88.50 245 SER A C 1
ATOM 1789 O O . SER A 1 245 ? -21.164 15.474 84.419 1.00 88.50 245 SER A O 1
ATOM 1791 N N . ILE A 1 246 ? -22.814 14.664 85.730 1.00 91.94 246 ILE A N 1
ATOM 1792 C CA . ILE A 1 246 ? -23.143 13.469 84.945 1.00 91.94 246 ILE A CA 1
ATOM 1793 C C . ILE A 1 246 ? -24.584 13.620 84.458 1.00 91.94 246 ILE A C 1
ATOM 1795 O O . ILE A 1 246 ? -25.476 13.923 85.248 1.00 91.94 246 ILE A O 1
ATOM 1799 N N . TYR A 1 247 ? -24.814 13.429 83.165 1.00 88.50 247 TYR A N 1
ATOM 1800 C CA . TYR A 1 247 ? -26.121 13.604 82.532 1.00 88.50 247 TYR A CA 1
ATOM 1801 C C . TYR A 1 247 ? -26.303 12.609 81.381 1.00 88.50 247 TYR A C 1
ATOM 1803 O O . TYR A 1 247 ? -25.401 11.831 81.075 1.00 88.50 247 TYR A O 1
ATOM 1811 N N . ASP A 1 248 ? -27.491 12.610 80.769 1.00 87.06 248 ASP A N 1
ATOM 1812 C CA . ASP A 1 248 ? -27.860 11.693 79.678 1.00 87.06 248 ASP A CA 1
ATOM 1813 C C . ASP A 1 248 ? -27.612 10.211 80.023 1.00 87.06 248 ASP A C 1
ATOM 1815 O O . ASP A 1 248 ? -27.087 9.430 79.231 1.00 87.06 248 ASP A O 1
ATOM 1819 N N . ILE A 1 249 ? -27.951 9.840 81.262 1.00 90.19 249 ILE A N 1
ATOM 1820 C CA . ILE A 1 249 ? -27.878 8.459 81.733 1.00 90.19 249 ILE A CA 1
ATOM 1821 C C . ILE A 1 249 ? -29.031 7.698 81.084 1.00 90.19 249 ILE A C 1
ATOM 1823 O O . ILE A 1 249 ? -30.199 7.919 81.405 1.00 90.19 249 ILE A O 1
ATOM 1827 N N . GLN A 1 250 ? -28.696 6.793 80.176 1.00 86.38 250 GLN A N 1
ATOM 1828 C CA . GLN A 1 250 ? -29.654 5.975 79.450 1.00 86.38 250 GLN A CA 1
ATOM 1829 C C . GLN A 1 250 ? -29.366 4.503 79.698 1.00 86.38 250 GLN A C 1
ATOM 1831 O O . GLN A 1 250 ? -28.230 4.047 79.572 1.00 86.38 250 GLN A O 1
ATOM 1836 N N . TYR A 1 251 ? -30.408 3.747 80.021 1.00 83.12 251 TYR A N 1
ATOM 1837 C CA . TYR A 1 251 ? -30.326 2.295 80.063 1.00 83.12 251 TYR A CA 1
ATOM 1838 C C . TYR A 1 251 ? -30.548 1.745 78.652 1.00 83.12 251 TYR A C 1
ATOM 1840 O O . TYR A 1 251 ? -31.529 2.114 78.004 1.00 83.12 251 TYR A O 1
ATOM 1848 N N . VAL A 1 252 ? -29.655 0.876 78.178 1.00 81.56 252 VAL A N 1
ATOM 1849 C CA . VAL A 1 252 ? -29.819 0.192 76.887 1.00 81.56 252 VAL A CA 1
ATOM 1850 C C . VAL A 1 252 ? -30.173 -1.267 77.131 1.00 81.56 252 VAL A C 1
ATOM 1852 O O . VAL A 1 252 ? -29.868 -1.823 78.185 1.00 81.56 252 VAL A O 1
ATOM 1855 N N . MET A 1 253 ? -30.850 -1.900 76.171 1.00 83.38 253 MET A N 1
ATOM 1856 C CA . MET A 1 253 ? -31.027 -3.349 76.248 1.00 83.38 253 MET A CA 1
ATOM 1857 C C . MET A 1 253 ? -29.640 -4.008 76.273 1.00 83.38 253 MET A C 1
ATOM 1859 O O . MET A 1 253 ? -28.824 -3.663 75.419 1.00 83.38 253 MET A O 1
ATOM 1863 N N . PRO A 1 254 ? -29.363 -4.923 77.222 1.00 88.56 254 PRO A N 1
ATOM 1864 C CA . PRO A 1 254 ? -28.058 -5.557 77.329 1.00 88.56 254 PRO A CA 1
ATOM 1865 C C . PRO A 1 254 ? -27.647 -6.226 76.017 1.00 88.56 254 PRO A C 1
ATOM 1867 O O . PRO A 1 254 ? -28.269 -7.194 75.576 1.00 88.56 254 PRO A O 1
ATOM 1870 N N . GLU A 1 255 ? -26.584 -5.715 75.409 1.00 89.94 255 GLU A N 1
ATOM 1871 C CA . GLU A 1 255 ? -26.034 -6.209 74.149 1.00 89.94 255 GLU A CA 1
ATOM 1872 C C . GLU A 1 255 ? -24.548 -6.520 74.343 1.00 89.94 255 GLU A C 1
ATOM 1874 O O . GLU A 1 255 ? -23.855 -5.818 75.086 1.00 89.94 255 GLU A O 1
ATOM 1879 N N . ARG A 1 256 ? -24.039 -7.583 73.703 1.00 90.88 256 ARG A N 1
ATOM 1880 C CA . ARG A 1 256 ? -22.593 -7.842 73.702 1.00 90.88 256 ARG A CA 1
ATOM 1881 C C . ARG A 1 256 ? -21.869 -6.682 73.027 1.00 90.88 256 ARG A C 1
ATOM 1883 O O . ARG A 1 256 ? -22.290 -6.239 71.961 1.00 90.88 256 ARG A O 1
ATOM 1890 N N . SER A 1 257 ? -20.761 -6.252 73.613 1.00 88.81 257 SER A N 1
ATOM 1891 C CA . SER A 1 257 ? -19.806 -5.255 73.099 1.00 88.81 257 SER A CA 1
ATOM 1892 C C . SER A 1 257 ? -19.623 -5.273 71.575 1.00 88.81 257 SER A C 1
ATOM 1894 O O . SER A 1 257 ? -19.763 -4.235 70.934 1.00 88.81 257 SER A O 1
ATOM 1896 N N . GLU A 1 258 ? -19.375 -6.437 70.965 1.00 85.25 258 GLU A N 1
ATOM 1897 C CA . GLU A 1 258 ? -19.169 -6.544 69.509 1.00 85.25 258 GLU A CA 1
ATOM 1898 C C . GLU A 1 258 ? -20.412 -6.198 68.678 1.00 85.25 258 GLU A C 1
ATOM 1900 O O . GLU A 1 258 ? -20.299 -5.609 67.599 1.00 85.25 258 GLU A O 1
ATOM 1905 N N . ASN A 1 259 ? -21.595 -6.579 69.162 1.00 86.62 259 ASN A N 1
ATOM 1906 C CA . ASN A 1 259 ? -22.855 -6.270 68.496 1.00 86.62 259 ASN A CA 1
ATOM 1907 C C . ASN A 1 259 ? -23.220 -4.802 68.722 1.00 86.62 259 ASN A C 1
ATOM 1909 O O . ASN A 1 259 ? -23.542 -4.120 67.752 1.00 86.62 259 ASN A O 1
ATOM 1913 N N . PHE A 1 260 ? -23.021 -4.300 69.944 1.00 87.69 260 PHE A N 1
ATOM 1914 C CA . PHE A 1 260 ? -23.222 -2.899 70.305 1.00 87.69 260 PHE A CA 1
ATOM 1915 C C . PHE A 1 260 ? -22.400 -1.956 69.416 1.00 87.69 260 PHE A C 1
ATOM 1917 O O . PHE A 1 260 ? -22.922 -0.991 68.863 1.00 87.69 260 PHE A O 1
ATOM 1924 N N . GLU A 1 261 ? -21.120 -2.262 69.182 1.00 84.75 261 GLU A N 1
ATOM 1925 C CA . GLU A 1 261 ? -20.271 -1.473 68.280 1.00 84.75 261 GLU A CA 1
ATOM 1926 C C . GLU A 1 261 ? -20.781 -1.426 66.832 1.00 84.75 261 GLU A C 1
ATOM 1928 O O . GLU A 1 261 ? -20.512 -0.461 66.113 1.00 84.75 261 GLU A O 1
ATOM 1933 N N . ARG A 1 262 ? -21.480 -2.474 66.377 1.00 80.31 262 ARG A N 1
ATOM 1934 C CA . ARG A 1 262 ? -22.034 -2.565 65.019 1.00 80.31 262 ARG A CA 1
ATOM 1935 C C . ARG A 1 262 ? -23.394 -1.882 64.911 1.00 80.31 262 ARG A C 1
ATOM 1937 O O . ARG A 1 262 ? -23.627 -1.170 63.937 1.00 80.31 262 ARG A O 1
ATOM 1944 N N . SER A 1 263 ? -24.283 -2.108 65.875 1.00 82.06 263 SER A N 1
ATOM 1945 C CA . SER A 1 263 ? -25.660 -1.602 65.891 1.00 82.06 263 SER A CA 1
ATOM 1946 C C . SER A 1 263 ? -25.715 -0.110 66.230 1.00 82.06 263 SER A C 1
ATOM 1948 O O . SER A 1 263 ? -26.460 0.634 65.593 1.00 82.06 263 SER A O 1
ATOM 1950 N N . HIS A 1 264 ? -24.861 0.354 67.148 1.00 80.69 264 HIS A N 1
ATOM 1951 C CA . HIS A 1 264 ? -24.782 1.749 67.594 1.00 80.69 264 HIS A CA 1
ATOM 1952 C C . HIS A 1 264 ? -23.663 2.546 66.911 1.00 80.69 264 HIS A C 1
ATOM 1954 O O . HIS A 1 264 ? -23.288 3.623 67.370 1.00 80.69 264 HIS A O 1
ATOM 1960 N N . PHE A 1 265 ? -23.150 2.065 65.774 1.00 74.38 265 PHE A N 1
ATOM 1961 C CA . PHE A 1 265 ? -22.023 2.679 65.069 1.00 74.38 265 PHE A CA 1
ATOM 1962 C C . PHE A 1 265 ? -22.208 4.183 64.795 1.00 74.38 265 PHE A C 1
ATOM 1964 O O . PHE A 1 265 ? -21.313 4.985 65.057 1.00 74.38 265 PHE A O 1
ATOM 1971 N N . MET A 1 266 ? -23.385 4.578 64.301 1.00 72.38 266 MET A N 1
ATOM 1972 C CA . MET A 1 266 ? -23.680 5.981 63.981 1.00 72.38 266 MET A CA 1
ATOM 1973 C C . MET A 1 266 ? -23.793 6.863 65.231 1.00 72.38 266 MET A C 1
ATOM 1975 O O . MET A 1 266 ? -23.437 8.036 65.172 1.00 72.38 266 MET A O 1
ATOM 1979 N N . ASP A 1 267 ? -24.248 6.307 66.353 1.00 75.00 267 ASP A N 1
ATOM 1980 C CA . ASP A 1 267 ? -24.350 7.013 67.636 1.00 75.00 267 ASP A CA 1
ATOM 1981 C C . ASP A 1 267 ? -22.964 7.195 68.278 1.00 75.00 267 ASP A C 1
ATOM 1983 O O . ASP A 1 267 ? -22.595 8.286 68.714 1.00 75.00 267 ASP A O 1
ATOM 1987 N N . ILE A 1 268 ? -22.121 6.161 68.208 1.00 77.44 268 ILE A N 1
ATOM 1988 C CA . ILE A 1 268 ? -20.709 6.221 68.610 1.00 77.44 268 ILE A CA 1
ATOM 1989 C C . ILE A 1 268 ? -19.955 7.287 67.793 1.00 77.44 268 ILE A C 1
ATOM 1991 O O . ILE A 1 268 ? -19.191 8.071 68.354 1.00 77.44 268 ILE A O 1
ATOM 1995 N N . LEU A 1 269 ? -20.200 7.365 66.479 1.00 68.81 269 LEU A N 1
ATOM 1996 C CA . LEU A 1 269 ? -19.623 8.401 65.613 1.00 68.81 269 LEU A CA 1
ATOM 1997 C C . LEU A 1 269 ? -20.139 9.811 65.925 1.00 68.81 269 LEU A C 1
ATOM 1999 O O . LEU A 1 269 ? -19.382 10.772 65.801 1.00 68.81 269 LEU A O 1
ATOM 2003 N N . ALA A 1 270 ? -21.416 9.945 66.289 1.00 66.50 270 ALA A N 1
ATOM 2004 C CA . ALA A 1 270 ? -22.046 11.234 66.565 1.00 66.50 270 ALA A CA 1
ATOM 2005 C C . ALA A 1 270 ? -21.673 11.810 67.942 1.00 66.50 270 ALA A C 1
ATOM 2007 O O . ALA A 1 270 ? -21.671 13.029 68.113 1.00 66.50 270 ALA A O 1
ATOM 2008 N N . THR A 1 271 ? -21.363 10.947 68.913 1.00 63.31 271 THR A N 1
ATOM 2009 C CA . THR A 1 271 ? -21.054 11.322 70.306 1.00 63.31 271 THR A CA 1
ATOM 2010 C C . THR A 1 271 ? -19.559 11.338 70.632 1.00 63.31 271 THR A C 1
ATOM 2012 O O . THR A 1 271 ? -19.163 11.931 71.638 1.00 63.31 271 THR A O 1
ATOM 2015 N N . GLY A 1 272 ? -18.713 10.731 69.792 1.00 57.97 272 GLY A N 1
ATOM 2016 C CA . GLY A 1 272 ? -17.264 10.912 69.851 1.00 57.97 272 GLY A CA 1
ATOM 2017 C C . GLY A 1 272 ? -16.885 12.378 69.632 1.00 57.97 272 GLY A C 1
ATOM 2018 O O . GLY A 1 272 ? -17.589 13.101 68.932 1.00 57.97 272 GLY A O 1
ATOM 2019 N N . ASP A 1 273 ? -15.779 12.824 70.237 1.00 59.62 273 ASP A N 1
ATOM 2020 C CA . ASP A 1 273 ? -15.212 14.164 70.042 1.00 59.62 273 ASP A CA 1
ATOM 2021 C C . ASP A 1 273 ? -15.225 14.517 68.543 1.00 59.62 273 ASP A C 1
ATOM 2023 O O . ASP A 1 273 ? -14.416 13.998 67.771 1.00 59.62 273 ASP A O 1
ATOM 2027 N N . ILE A 1 274 ? -16.191 15.347 68.116 1.00 52.88 274 ILE A N 1
ATOM 2028 C CA . ILE A 1 274 ? -16.515 15.651 66.706 1.00 52.88 274 ILE A CA 1
ATOM 2029 C C . ILE A 1 274 ? -15.275 16.109 65.922 1.00 52.88 274 ILE A C 1
ATOM 2031 O O . ILE A 1 274 ? -15.204 15.977 64.699 1.00 52.88 274 ILE A O 1
ATOM 2035 N N . LYS A 1 275 ? -14.254 16.595 66.634 1.00 56.31 275 LYS A N 1
ATOM 2036 C CA . LYS A 1 275 ? -12.945 16.978 66.102 1.00 56.31 275 LYS A CA 1
ATOM 2037 C C . LYS A 1 275 ? -12.149 15.811 65.498 1.00 56.31 275 LYS A C 1
ATOM 2039 O O . LYS A 1 275 ? -11.259 16.061 64.693 1.00 56.31 275 LYS A O 1
ATOM 2044 N N . ASN A 1 276 ? -12.486 14.562 65.822 1.00 63.72 276 ASN A N 1
ATOM 2045 C CA . ASN A 1 276 ? -11.740 13.355 65.454 1.00 63.72 276 ASN A CA 1
ATOM 2046 C C . ASN A 1 276 ? -12.543 12.363 64.590 1.00 63.72 276 ASN A C 1
ATOM 2048 O O . ASN A 1 276 ? -12.189 11.186 64.522 1.00 63.72 276 ASN A O 1
ATOM 2052 N N . ILE A 1 277 ? -13.588 12.809 63.878 1.00 67.62 277 ILE A N 1
ATOM 2053 C CA . ILE A 1 277 ? -14.394 11.942 62.992 1.00 67.62 277 ILE A CA 1
ATOM 2054 C C . ILE A 1 277 ? -13.539 11.158 61.977 1.00 67.62 277 ILE A C 1
ATOM 2056 O O . ILE A 1 277 ? -13.827 10.001 61.679 1.00 67.62 277 ILE A O 1
ATOM 2060 N N . ASN A 1 278 ? -12.432 11.747 61.514 1.00 67.62 278 ASN A N 1
ATOM 2061 C CA . ASN A 1 278 ? -11.480 11.102 60.606 1.00 67.62 278 ASN A CA 1
ATOM 2062 C C . ASN A 1 278 ? -10.725 9.937 61.272 1.00 67.62 278 ASN A C 1
ATOM 2064 O O . ASN A 1 278 ? -10.504 8.912 60.635 1.00 67.62 278 ASN A O 1
ATOM 2068 N N . VAL A 1 279 ? -10.380 10.066 62.558 1.00 72.62 279 VAL A N 1
ATOM 2069 C CA . VAL A 1 279 ? -9.692 9.031 63.354 1.00 72.62 279 VAL A CA 1
ATOM 2070 C C . VAL A 1 279 ? -10.622 7.834 63.571 1.00 72.62 279 VAL A C 1
ATOM 2072 O O . VAL A 1 279 ? -10.221 6.683 63.401 1.00 72.62 279 VAL A O 1
ATOM 2075 N N . TRP A 1 280 ? -11.898 8.100 63.859 1.00 71.81 280 TRP A N 1
ATOM 2076 C CA . TRP A 1 280 ? -12.920 7.062 63.979 1.00 71.81 280 TRP A CA 1
ATOM 2077 C C . TRP A 1 280 ? -13.259 6.404 62.637 1.00 71.81 280 TRP A C 1
ATOM 2079 O O . TRP A 1 280 ? -13.407 5.184 62.579 1.00 71.81 280 TRP A O 1
ATOM 2089 N N . ALA A 1 281 ? -13.336 7.169 61.545 1.00 68.56 281 ALA A N 1
ATOM 2090 C CA . ALA A 1 281 ? -13.578 6.624 60.209 1.00 68.56 281 ALA A CA 1
ATOM 2091 C C . ALA A 1 281 ? -12.440 5.698 59.745 1.00 68.56 281 ALA A C 1
ATOM 2093 O O . ALA A 1 281 ? -12.700 4.630 59.185 1.00 68.56 281 ALA A O 1
ATOM 2094 N N . GLN A 1 282 ? -11.188 6.067 60.034 1.00 72.31 282 GLN A N 1
ATOM 2095 C CA . GLN A 1 282 ? -10.008 5.268 59.708 1.00 72.31 282 GLN A CA 1
ATOM 2096 C C . GLN A 1 282 ? -9.916 3.993 60.564 1.00 72.31 282 GLN A C 1
ATOM 2098 O O . GLN A 1 282 ? -9.740 2.903 60.020 1.00 72.31 282 GLN A O 1
ATOM 2103 N N . ALA A 1 283 ? -10.156 4.087 61.877 1.00 71.12 283 ALA A N 1
ATOM 2104 C CA . ALA A 1 283 ? -10.187 2.922 62.769 1.00 71.12 283 ALA A CA 1
ATOM 2105 C C . ALA A 1 283 ? -11.271 1.891 62.383 1.00 71.12 283 ALA A C 1
ATOM 2107 O O . ALA A 1 283 ? -11.131 0.700 62.665 1.00 71.12 283 ALA A O 1
ATOM 2108 N N . ASN A 1 284 ? -12.336 2.329 61.701 1.00 68.19 284 ASN A N 1
ATOM 2109 C CA . ASN A 1 284 ? -13.414 1.469 61.200 1.00 68.19 284 ASN A CA 1
ATOM 2110 C C . ASN A 1 284 ? -13.269 1.089 59.711 1.00 68.19 284 ASN A C 1
ATOM 2112 O O . ASN A 1 284 ? -14.198 0.527 59.132 1.00 68.19 284 ASN A O 1
ATOM 2116 N N . LYS A 1 285 ? -12.104 1.345 59.096 1.00 69.25 285 LYS A N 1
ATOM 2117 C CA . LYS A 1 285 ? -11.763 0.971 57.708 1.00 69.25 285 LYS A CA 1
ATOM 2118 C C . LYS A 1 285 ? -12.716 1.523 56.636 1.00 69.25 285 LYS A C 1
ATOM 2120 O O . LYS A 1 285 ? -12.924 0.904 55.589 1.00 69.25 285 LYS A O 1
ATOM 2125 N N . ILE A 1 286 ? -13.321 2.685 56.887 1.00 65.38 286 ILE A N 1
ATOM 2126 C CA . ILE A 1 286 ? -14.236 3.343 55.940 1.00 65.38 286 ILE A CA 1
ATOM 2127 C C . ILE A 1 286 ? -13.501 3.770 54.652 1.00 65.38 286 ILE A C 1
ATOM 2129 O O . ILE A 1 286 ? -14.081 3.769 53.566 1.00 65.38 286 ILE A O 1
ATOM 2133 N N . ASP A 1 287 ? -12.205 4.056 54.741 1.00 61.03 287 ASP A N 1
ATOM 2134 C CA . ASP A 1 287 ? -11.299 4.301 53.613 1.00 61.03 287 ASP A CA 1
ATOM 2135 C C . ASP A 1 287 ? -11.302 3.156 52.581 1.00 61.03 287 ASP A C 1
ATOM 2137 O O . ASP A 1 287 ? -11.321 3.402 51.372 1.00 61.03 287 ASP A O 1
ATOM 2141 N N . GLN A 1 288 ? -11.390 1.901 53.030 1.00 61.00 288 GLN A N 1
ATOM 2142 C CA . GLN A 1 288 ? -11.478 0.734 52.143 1.00 61.00 288 GLN A CA 1
ATOM 2143 C C . GLN A 1 288 ? -12.824 0.646 51.413 1.00 61.00 288 GLN A C 1
ATOM 2145 O O . GLN A 1 288 ? -12.894 0.125 50.297 1.00 61.00 288 GLN A O 1
ATOM 2150 N N . VAL A 1 289 ? -13.898 1.165 52.013 1.00 57.56 289 VAL A N 1
ATOM 2151 C CA . VAL A 1 289 ? -15.227 1.218 51.389 1.00 57.56 289 VAL A CA 1
ATOM 2152 C C . VAL A 1 289 ? -15.229 2.236 50.248 1.00 57.56 289 VAL A C 1
ATOM 2154 O O . VAL A 1 289 ? -15.678 1.916 49.149 1.00 57.56 289 VAL A O 1
ATOM 2157 N N . PHE A 1 290 ? -14.639 3.417 50.448 1.00 53.88 290 PHE A N 1
ATOM 2158 C CA . PHE A 1 290 ? -14.540 4.433 49.395 1.00 53.88 290 PHE A CA 1
ATOM 2159 C C . PHE A 1 290 ? -13.575 4.048 48.264 1.00 53.88 290 PHE A C 1
ATOM 2161 O O . PHE A 1 290 ? -13.875 4.312 47.100 1.00 53.88 290 PHE A O 1
ATOM 2168 N N . GLN A 1 291 ? -12.472 3.344 48.553 1.00 53.03 291 GLN A N 1
ATOM 2169 C CA . GLN A 1 291 ? -11.610 2.786 47.499 1.00 53.03 291 GLN A CA 1
ATOM 2170 C C . GLN A 1 291 ? -12.348 1.760 46.630 1.00 53.03 291 GLN A C 1
ATOM 2172 O O . GLN A 1 291 ? -12.188 1.756 45.411 1.00 53.03 291 GLN A O 1
ATOM 2177 N N . ARG A 1 292 ? -13.207 0.922 47.224 1.00 53.22 292 ARG A N 1
ATOM 2178 C CA . ARG A 1 292 ? -14.044 -0.024 46.468 1.00 53.22 292 ARG A CA 1
ATOM 2179 C C . ARG A 1 292 ? -15.077 0.682 45.590 1.00 53.22 292 ARG A C 1
ATOM 2181 O O . ARG A 1 292 ? -15.337 0.209 44.490 1.00 53.22 292 ARG A O 1
ATOM 2188 N N . VAL A 1 293 ? -15.619 1.821 46.025 1.00 52.81 293 VAL A N 1
ATOM 2189 C CA . VAL A 1 293 ? -16.536 2.643 45.213 1.00 52.81 293 VAL A CA 1
ATOM 2190 C C . VAL A 1 293 ? -15.805 3.314 44.044 1.00 52.81 293 VAL A C 1
ATOM 2192 O O . VAL A 1 293 ? -16.313 3.305 42.927 1.00 52.81 293 VAL A O 1
ATOM 2195 N N . ALA A 1 294 ? -14.581 3.807 44.249 1.00 49.44 294 ALA A N 1
ATOM 2196 C CA . ALA A 1 294 ? -13.759 4.355 43.165 1.00 49.44 294 ALA A CA 1
ATOM 2197 C C . ALA A 1 294 ? -13.350 3.281 42.134 1.00 49.44 294 ALA A C 1
ATOM 2199 O O . ALA A 1 294 ? -13.364 3.526 40.928 1.00 49.44 294 ALA A O 1
ATOM 2200 N N . VAL A 1 295 ? -13.043 2.060 42.591 1.00 51.97 295 VAL A N 1
ATOM 2201 C CA . VAL A 1 295 ? -12.830 0.895 41.713 1.00 51.97 295 VAL A CA 1
ATOM 2202 C C . VAL A 1 295 ? -14.113 0.531 40.963 1.00 51.97 295 VAL A C 1
ATOM 2204 O O . VAL A 1 295 ? -14.039 0.161 39.795 1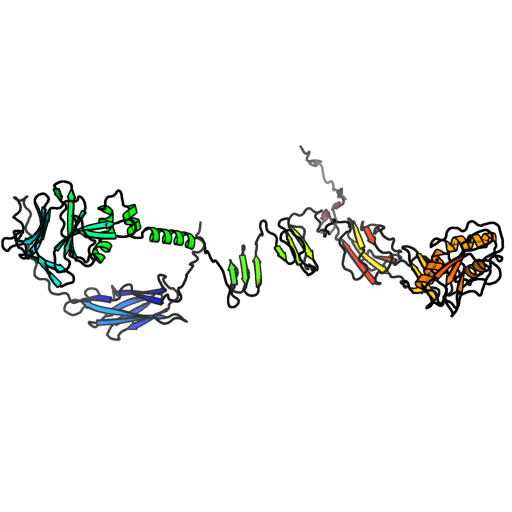.00 51.97 295 VAL A O 1
ATOM 2207 N N . LEU A 1 296 ? -15.286 0.688 41.583 1.00 50.56 296 LEU A N 1
ATOM 2208 C CA . LEU A 1 296 ? -16.579 0.451 40.943 1.00 50.56 296 LEU A CA 1
ATOM 2209 C C . LEU A 1 296 ? -16.872 1.478 39.833 1.00 50.56 296 LEU A C 1
ATOM 2211 O O . LEU A 1 296 ? -17.270 1.078 38.744 1.00 50.56 296 LEU A O 1
ATOM 2215 N N . GLU A 1 297 ? -16.607 2.774 40.041 1.00 45.28 297 GLU A N 1
ATOM 2216 C CA . GLU A 1 297 ? -16.729 3.799 38.983 1.00 45.28 297 GLU A CA 1
ATOM 2217 C C . GLU A 1 297 ? -15.740 3.580 37.827 1.00 45.28 297 GLU A C 1
ATOM 2219 O O . GLU A 1 297 ? -16.087 3.780 36.657 1.00 45.28 297 GLU A O 1
ATOM 2224 N N . ALA A 1 298 ? -14.519 3.131 38.133 1.00 47.81 298 ALA A N 1
ATOM 2225 C CA . ALA A 1 298 ? -13.532 2.763 37.123 1.00 47.81 298 ALA A CA 1
ATOM 2226 C C . ALA A 1 298 ? -13.960 1.511 36.336 1.00 47.81 298 ALA A C 1
ATOM 2228 O O . ALA A 1 298 ? -13.850 1.506 35.112 1.00 47.81 298 ALA A O 1
ATOM 2229 N N . PHE A 1 299 ? -14.506 0.497 37.015 1.00 51.09 299 PHE A N 1
ATOM 2230 C CA . PHE A 1 299 ? -15.000 -0.753 36.427 1.00 51.09 299 PHE A CA 1
ATOM 2231 C C . PHE A 1 299 ? -16.245 -0.549 35.549 1.00 51.09 299 PHE A C 1
ATOM 2233 O O . PHE A 1 299 ? -16.373 -1.192 34.510 1.00 51.09 299 PHE A O 1
ATOM 2240 N N . ILE A 1 300 ? -17.138 0.376 35.922 1.00 53.34 300 ILE A N 1
ATOM 2241 C CA . ILE A 1 300 ? -18.350 0.701 35.151 1.00 53.34 300 ILE A CA 1
ATOM 2242 C C . ILE A 1 300 ? -18.008 1.379 33.815 1.00 53.34 300 ILE A C 1
ATOM 2244 O O . ILE A 1 300 ? -18.677 1.129 32.815 1.00 53.34 300 ILE A O 1
ATOM 2248 N N . ASN A 1 301 ? -16.966 2.214 33.771 1.00 42.88 301 ASN A N 1
ATOM 2249 C CA . ASN A 1 301 ? -16.632 2.993 32.573 1.00 42.88 301 ASN A CA 1
ATOM 2250 C C . ASN A 1 301 ? -15.505 2.392 31.721 1.00 42.88 301 ASN A C 1
ATOM 2252 O O . ASN A 1 301 ? -15.407 2.704 30.532 1.00 42.88 301 ASN A O 1
ATOM 2256 N N . LYS A 1 302 ? -14.620 1.575 32.304 1.00 48.75 302 LYS A N 1
ATOM 2257 C CA . LYS A 1 302 ? -13.446 1.016 31.623 1.00 48.75 302 LYS A CA 1
ATOM 2258 C C . LYS A 1 302 ? -13.142 -0.392 32.136 1.00 48.75 302 LYS A C 1
ATOM 2260 O O . LYS A 1 302 ? -12.864 -0.600 33.312 1.00 48.75 302 LYS A O 1
ATOM 2265 N N . VAL A 1 303 ? -13.094 -1.360 31.224 1.00 58.91 303 VAL A N 1
ATOM 2266 C CA . VAL A 1 303 ? -12.513 -2.677 31.511 1.00 58.91 303 VAL A CA 1
ATOM 2267 C C . VAL A 1 303 ? -10.992 -2.553 31.428 1.00 58.91 303 VAL A C 1
ATOM 2269 O O . VAL A 1 303 ? -10.432 -2.419 30.342 1.00 58.91 303 VAL A O 1
ATOM 2272 N N . PHE A 1 304 ? -10.311 -2.589 32.571 1.00 55.00 304 PHE A N 1
ATOM 2273 C CA . PHE A 1 304 ? -8.852 -2.691 32.624 1.00 55.00 304 PHE A CA 1
ATOM 2274 C C . PHE A 1 304 ? -8.453 -4.169 32.630 1.00 55.00 304 PHE A C 1
ATOM 2276 O O . PHE A 1 304 ? -8.383 -4.800 33.681 1.00 55.00 304 PHE A O 1
ATOM 2283 N N . ALA A 1 305 ? -8.206 -4.736 31.451 1.00 57.94 305 ALA A N 1
ATOM 2284 C CA . ALA A 1 305 ? -7.612 -6.062 31.327 1.00 57.94 305 ALA A CA 1
ATOM 2285 C C . ALA A 1 305 ? -6.107 -5.918 31.072 1.00 57.94 305 ALA A C 1
ATOM 2287 O O . ALA A 1 305 ? -5.698 -5.300 30.093 1.00 57.94 305 ALA A O 1
ATOM 2288 N N . ASN A 1 306 ? -5.280 -6.502 31.942 1.00 47.44 306 ASN A N 1
ATOM 2289 C CA . ASN A 1 306 ? -3.826 -6.529 31.739 1.00 47.44 306 ASN A CA 1
ATOM 2290 C C . ASN A 1 306 ? -3.438 -7.458 30.568 1.00 47.44 306 ASN A C 1
ATOM 2292 O O . ASN A 1 306 ? -2.421 -7.270 29.908 1.00 47.44 306 ASN A O 1
ATOM 2296 N N . LYS A 1 307 ? -4.278 -8.463 30.292 1.00 54.09 307 LYS A N 1
ATOM 2297 C CA . LYS A 1 307 ? -4.162 -9.374 29.155 1.00 54.09 307 LYS A CA 1
ATOM 2298 C C . LYS A 1 307 ? -5.555 -9.847 28.747 1.00 54.09 307 LYS A C 1
ATOM 2300 O O . LYS A 1 307 ? -6.358 -10.182 29.613 1.00 54.09 307 LYS A O 1
ATOM 2305 N N . ILE A 1 308 ? -5.823 -9.885 27.444 1.00 66.38 308 ILE A N 1
ATOM 2306 C CA . ILE A 1 308 ? -7.008 -10.533 26.872 1.00 66.38 308 ILE A CA 1
ATOM 2307 C C . ILE A 1 308 ? -6.498 -11.732 26.073 1.00 66.38 308 ILE A C 1
ATOM 2309 O O . ILE A 1 308 ? -5.812 -11.559 25.068 1.00 66.38 308 ILE A O 1
ATOM 2313 N N . GLU A 1 309 ? -6.777 -12.942 26.555 1.00 63.41 309 GLU A N 1
ATOM 2314 C CA . GLU A 1 309 ? -6.459 -14.192 25.860 1.00 63.41 309 GLU A CA 1
ATOM 2315 C C . GLU A 1 309 ? -7.725 -14.769 25.231 1.00 63.41 309 GLU A C 1
ATOM 2317 O O . GLU A 1 309 ? -8.773 -14.842 25.871 1.00 63.41 309 GLU A O 1
ATOM 2322 N N . MET A 1 310 ? -7.621 -15.189 23.973 1.00 68.25 310 MET A N 1
ATOM 2323 C CA . MET A 1 310 ? -8.708 -15.823 23.234 1.00 68.25 310 MET A CA 1
ATOM 2324 C C . MET A 1 310 ? -8.401 -17.318 23.134 1.00 68.25 310 MET A C 1
ATOM 2326 O O . MET A 1 310 ? -7.442 -17.709 22.471 1.00 68.25 310 MET A O 1
ATOM 2330 N N . SER A 1 311 ? -9.185 -18.159 23.805 1.00 58.47 311 SER A N 1
ATOM 2331 C CA . SER A 1 311 ? -9.105 -19.620 23.687 1.00 58.47 311 SER A CA 1
ATOM 2332 C C . SER A 1 311 ? -10.135 -20.143 22.672 1.00 58.47 311 SER A C 1
ATOM 2334 O O . SER A 1 311 ? -11.123 -19.473 22.372 1.00 58.47 311 SER A O 1
ATOM 2336 N N . ASN A 1 312 ? -9.895 -21.333 22.106 1.00 62.75 312 ASN A N 1
ATOM 2337 C CA . ASN A 1 312 ? -10.847 -22.073 21.259 1.00 62.75 312 ASN A CA 1
ATOM 2338 C C . ASN A 1 312 ? -11.441 -21.300 20.058 1.00 62.75 312 ASN A C 1
ATOM 2340 O O . ASN A 1 312 ? -12.645 -21.362 19.833 1.00 62.75 312 ASN A O 1
ATOM 2344 N N . ASN A 1 313 ? -10.623 -20.595 19.262 1.00 67.69 313 ASN A N 1
ATOM 2345 C CA . ASN A 1 313 ? -11.086 -19.852 18.072 1.00 67.69 313 ASN A CA 1
ATOM 2346 C C . ASN A 1 313 ? -12.147 -18.761 18.349 1.00 67.69 313 ASN A C 1
ATOM 2348 O O . ASN A 1 313 ? -12.868 -18.371 17.433 1.00 67.69 313 ASN A O 1
ATOM 2352 N N . GLY A 1 314 ? -12.227 -18.232 19.576 1.00 72.31 314 GLY A N 1
ATOM 2353 C CA . GLY A 1 314 ? -13.123 -17.114 19.890 1.00 72.31 314 GLY A CA 1
ATOM 2354 C C . GLY A 1 314 ? -12.881 -15.873 19.017 1.00 72.31 314 GLY A C 1
ATOM 2355 O O . GLY A 1 314 ? -11.867 -15.769 18.320 1.00 72.31 314 GLY A O 1
ATOM 2356 N N . ALA A 1 315 ? -13.802 -14.909 19.068 1.00 80.81 315 ALA A N 1
ATOM 2357 C CA . ALA A 1 315 ? -13.699 -13.651 18.332 1.00 80.81 315 ALA A CA 1
ATOM 2358 C C . ALA A 1 315 ? -13.974 -12.438 19.235 1.00 80.81 315 ALA A C 1
ATOM 2360 O O . ALA A 1 315 ? -14.856 -12.475 20.089 1.00 80.81 315 ALA A O 1
ATOM 2361 N N . ILE A 1 316 ? -13.233 -11.349 19.022 1.00 83.56 316 ILE A N 1
ATOM 2362 C CA . ILE A 1 316 ? -13.518 -10.029 19.591 1.00 83.56 316 ILE A CA 1
ATOM 2363 C C . ILE A 1 316 ? -14.109 -9.188 18.473 1.00 83.56 316 ILE A C 1
ATOM 2365 O O . ILE A 1 316 ? -13.435 -8.878 17.491 1.00 83.56 316 ILE A O 1
ATOM 2369 N N . TYR A 1 317 ? -15.368 -8.799 18.615 1.00 82.62 317 TYR A N 1
ATOM 2370 C CA . TYR A 1 317 ? -16.057 -8.091 17.554 1.00 82.62 317 TYR A CA 1
ATOM 2371 C C . TYR A 1 317 ? -17.026 -7.043 18.076 1.00 82.62 317 TYR A C 1
ATOM 2373 O O . TYR A 1 317 ? -17.554 -7.128 19.181 1.00 82.62 317 TYR A O 1
ATOM 2381 N N . SER A 1 318 ? -17.255 -6.036 17.243 1.00 83.31 318 SER A N 1
ATOM 2382 C CA . SER A 1 318 ? -18.262 -5.008 17.446 1.00 83.31 318 SER A CA 1
ATOM 2383 C C . SER A 1 318 ? -19.101 -4.900 16.184 1.00 83.31 318 SER A C 1
ATOM 2385 O O . SER A 1 318 ? -18.572 -4.665 15.094 1.00 83.31 318 SER A O 1
ATOM 2387 N N . ARG A 1 319 ? -20.414 -5.099 16.339 1.00 83.56 319 ARG A N 1
ATOM 2388 C CA . ARG A 1 319 ? -21.444 -5.055 15.282 1.00 83.56 319 ARG A CA 1
ATOM 2389 C C . ARG A 1 319 ? -21.323 -6.099 14.164 1.00 83.56 319 ARG A C 1
ATOM 2391 O O . ARG A 1 319 ? -22.221 -6.176 13.334 1.00 83.56 319 ARG A O 1
ATOM 2398 N N . TYR A 1 320 ? -20.271 -6.909 14.140 1.00 85.69 320 TYR A N 1
ATOM 2399 C CA . TYR A 1 320 ? -20.241 -8.141 13.353 1.00 85.69 320 TYR A CA 1
ATOM 2400 C C . TYR A 1 320 ? -21.056 -9.232 14.058 1.00 85.69 320 TYR A C 1
ATOM 2402 O O . TYR A 1 320 ? -21.315 -9.135 15.257 1.00 85.69 320 TYR A O 1
ATOM 2410 N N . THR A 1 321 ? -21.479 -10.256 13.322 1.00 84.69 321 THR A N 1
ATOM 2411 C CA . THR A 1 321 ? -21.998 -11.483 13.941 1.00 84.69 321 THR A CA 1
ATOM 2412 C C . THR A 1 321 ? -20.849 -12.317 14.505 1.00 84.69 321 THR A C 1
ATOM 2414 O O . THR A 1 321 ? -19.691 -12.120 14.130 1.00 84.69 321 THR A O 1
ATOM 2417 N N . GLU A 1 322 ? -21.173 -13.279 15.367 1.00 80.88 322 GLU A N 1
ATOM 2418 C CA . GLU A 1 322 ? -20.202 -14.235 15.913 1.00 80.88 322 GLU A CA 1
ATOM 2419 C C . GLU A 1 322 ? -19.464 -15.016 14.813 1.00 80.88 322 GLU A C 1
ATOM 2421 O O . GLU A 1 322 ? -18.257 -15.207 14.901 1.00 80.88 322 GLU A O 1
ATOM 2426 N N . ASP A 1 323 ? -20.151 -15.337 13.712 1.00 81.81 323 ASP A N 1
ATOM 2427 C CA . ASP A 1 323 ? -19.567 -15.993 12.530 1.00 81.81 323 ASP A CA 1
ATOM 2428 C C . ASP A 1 323 ? -18.765 -15.037 11.615 1.00 81.81 323 ASP A C 1
ATOM 2430 O O . ASP A 1 323 ? -18.297 -15.408 10.534 1.00 81.81 323 ASP A O 1
ATOM 2434 N N . GLY A 1 324 ? -18.631 -13.766 12.001 1.00 82.25 324 GLY A N 1
ATOM 2435 C CA . GLY A 1 324 ? -17.876 -12.759 11.262 1.00 82.25 324 GLY A CA 1
ATOM 2436 C C . GLY A 1 324 ? -18.587 -12.189 10.032 1.00 82.25 324 GLY A C 1
ATOM 2437 O O . GLY A 1 324 ? -17.906 -11.731 9.107 1.00 82.25 324 GLY A O 1
ATOM 2438 N N . ALA A 1 325 ? -19.924 -12.184 9.997 1.00 85.50 325 ALA A N 1
ATOM 2439 C CA . ALA A 1 325 ? -20.687 -11.437 8.998 1.00 85.50 325 ALA A CA 1
ATOM 2440 C C . ALA A 1 325 ? -20.728 -9.942 9.360 1.00 85.50 325 ALA A C 1
ATOM 2442 O O . ALA A 1 325 ? -20.948 -9.571 10.513 1.00 85.50 325 ALA A O 1
ATOM 2443 N N . ALA A 1 326 ? -20.507 -9.076 8.369 1.00 83.75 326 ALA A N 1
ATOM 2444 C CA . ALA A 1 326 ? -20.453 -7.630 8.571 1.00 83.75 326 ALA A CA 1
ATOM 2445 C C . ALA A 1 326 ? -21.846 -7.027 8.856 1.00 83.75 326 ALA A C 1
ATOM 2447 O O . ALA A 1 326 ? -22.841 -7.509 8.308 1.00 83.75 326 ALA A O 1
ATOM 2448 N N . PRO A 1 327 ? -21.939 -5.932 9.638 1.00 83.25 327 PRO A N 1
ATOM 2449 C CA . PRO A 1 327 ? -23.211 -5.257 9.882 1.00 83.25 327 PRO A CA 1
ATOM 2450 C C . PRO A 1 327 ? -23.800 -4.711 8.580 1.00 83.25 327 PRO A C 1
ATOM 2452 O O . PRO A 1 327 ? -23.063 -4.246 7.707 1.00 83.25 327 PRO A O 1
ATOM 2455 N N . SER A 1 328 ? -25.129 -4.723 8.446 1.00 84.50 328 SER A N 1
ATOM 2456 C CA . SER A 1 328 ? -25.809 -4.182 7.256 1.00 84.50 328 SER A CA 1
ATOM 2457 C C . SER A 1 328 ? -25.550 -2.677 7.066 1.00 84.50 328 SER A C 1
ATOM 2459 O O . SER A 1 328 ? -25.350 -2.220 5.939 1.00 84.50 328 SER A O 1
ATOM 2461 N N . ASP A 1 329 ? -25.371 -1.938 8.161 1.00 84.50 329 ASP A N 1
ATOM 2462 C CA . ASP A 1 329 ? -25.150 -0.495 8.214 1.00 84.50 329 ASP A CA 1
ATOM 2463 C C . ASP A 1 329 ? -24.013 -0.099 9.185 1.00 84.50 329 ASP A C 1
ATOM 2465 O O . ASP A 1 329 ? -23.569 -0.881 10.023 1.00 84.50 329 ASP A O 1
ATOM 2469 N N . GLY A 1 330 ? -23.516 1.136 9.070 1.00 79.62 330 GLY A N 1
ATOM 2470 C CA . GLY A 1 330 ? -22.527 1.698 9.999 1.00 79.62 330 GLY A CA 1
ATOM 2471 C C . GLY A 1 330 ? -21.131 1.061 9.955 1.00 79.62 330 GLY A C 1
ATOM 2472 O O . GLY A 1 330 ? -20.726 0.480 8.944 1.00 79.62 330 GLY A O 1
ATOM 2473 N N . SER A 1 331 ? -20.369 1.253 11.035 1.00 84.12 331 SER A N 1
ATOM 2474 C CA . SER A 1 331 ? -19.004 0.746 11.210 1.00 84.12 331 SER A CA 1
ATOM 2475 C C . SER A 1 331 ? -18.944 -0.425 12.187 1.00 84.12 331 SER A C 1
ATOM 2477 O O . SER A 1 331 ? -19.813 -0.575 13.043 1.00 84.12 331 SER A O 1
ATOM 2479 N N . GLY A 1 332 ? -17.921 -1.266 12.057 1.00 85.00 332 GLY A N 1
ATOM 2480 C CA . GLY A 1 332 ? -17.684 -2.394 12.955 1.00 85.00 332 GLY A CA 1
ATOM 2481 C C . GLY A 1 332 ? -16.339 -3.060 12.691 1.00 85.00 332 GLY A C 1
ATOM 2482 O O . GLY A 1 332 ? -15.743 -2.853 11.629 1.00 85.00 332 GLY A O 1
ATOM 2483 N N . TYR A 1 333 ? -15.897 -3.891 13.632 1.00 85.94 333 TYR A N 1
ATOM 2484 C CA . TYR A 1 333 ? -14.667 -4.679 13.529 1.00 85.94 333 TYR A CA 1
ATOM 2485 C C . TYR A 1 333 ? -14.877 -6.104 14.038 1.00 85.94 333 TYR A C 1
ATOM 2487 O O . TYR A 1 333 ? -15.770 -6.358 14.845 1.00 85.94 333 TYR A O 1
ATOM 2495 N N . TYR A 1 334 ? -14.030 -7.018 13.581 1.00 85.25 334 TYR A N 1
ATOM 2496 C CA . TYR A 1 334 ? -14.007 -8.419 13.977 1.00 85.25 334 TYR A CA 1
ATOM 2497 C C . TYR A 1 334 ? -12.561 -8.915 13.965 1.00 85.25 334 TYR A C 1
ATOM 2499 O O . TYR A 1 334 ? -11.871 -8.785 12.956 1.00 85.25 334 TYR A O 1
ATOM 2507 N N . LEU A 1 335 ? -12.111 -9.449 15.094 1.00 85.00 335 LEU A N 1
ATOM 2508 C CA . LEU A 1 335 ? -10.795 -10.038 15.319 1.00 85.00 335 LEU A CA 1
ATOM 2509 C C . LEU A 1 335 ? -11.024 -11.498 15.713 1.00 85.00 335 LEU A C 1
ATOM 2511 O O . LEU A 1 335 ? -11.631 -11.744 16.753 1.00 85.00 335 LEU A O 1
ATOM 2515 N N . ALA A 1 336 ? -10.570 -12.460 14.916 1.00 82.25 336 ALA A N 1
ATOM 2516 C CA . ALA A 1 336 ? -10.738 -13.883 15.216 1.00 82.25 336 ALA A CA 1
ATOM 2517 C C . ALA A 1 336 ? -9.453 -14.547 15.718 1.00 82.25 336 ALA A C 1
ATOM 2519 O O . ALA A 1 336 ? -8.342 -14.150 15.367 1.00 82.25 336 ALA A O 1
ATOM 2520 N N . GLY A 1 337 ? -9.613 -15.626 16.490 1.00 71.88 337 GLY A N 1
ATOM 2521 C CA . GLY A 1 337 ? -8.505 -16.440 17.005 1.00 71.88 337 GLY A CA 1
ATOM 2522 C C . GLY A 1 337 ? -7.645 -17.121 15.929 1.00 71.88 337 GLY A C 1
ATOM 2523 O O . GLY A 1 337 ? -6.539 -17.557 16.227 1.00 71.88 337 GLY A O 1
ATOM 2524 N N . ASN A 1 338 ? -8.108 -17.169 14.674 1.00 76.44 338 ASN A N 1
ATOM 2525 C CA . ASN A 1 338 ? -7.336 -17.642 13.517 1.00 76.44 338 ASN A CA 1
ATOM 2526 C C . ASN A 1 338 ? -6.453 -16.547 12.873 1.00 76.44 338 ASN A C 1
ATOM 2528 O O . ASN A 1 338 ? -5.812 -16.808 11.856 1.00 76.44 338 ASN A O 1
ATOM 2532 N N . GLY A 1 339 ? -6.433 -15.331 13.431 1.00 71.06 339 GLY A N 1
ATOM 2533 C CA . GLY A 1 339 ? -5.671 -14.193 12.908 1.00 71.06 339 GLY A CA 1
ATOM 2534 C C . GLY A 1 339 ? -6.400 -13.365 11.845 1.00 71.06 339 GLY A C 1
ATOM 2535 O O . GLY A 1 339 ? -5.805 -12.447 11.282 1.00 71.06 339 GLY A O 1
ATOM 2536 N N . GLU A 1 340 ? -7.671 -13.654 11.555 1.00 78.56 340 GLU A N 1
ATOM 2537 C CA . GLU A 1 340 ? -8.469 -12.862 10.620 1.00 78.56 340 GLU A CA 1
ATOM 2538 C C . GLU A 1 340 ? -8.932 -11.542 11.260 1.00 78.56 340 GLU A C 1
ATOM 2540 O O . GLU A 1 340 ? -9.490 -11.526 12.360 1.00 78.56 340 GLU A O 1
ATOM 2545 N N . ILE A 1 341 ? -8.734 -10.433 10.539 1.00 83.00 341 ILE A N 1
ATOM 2546 C CA . ILE A 1 341 ? -9.224 -9.101 10.910 1.00 83.00 341 ILE A CA 1
AT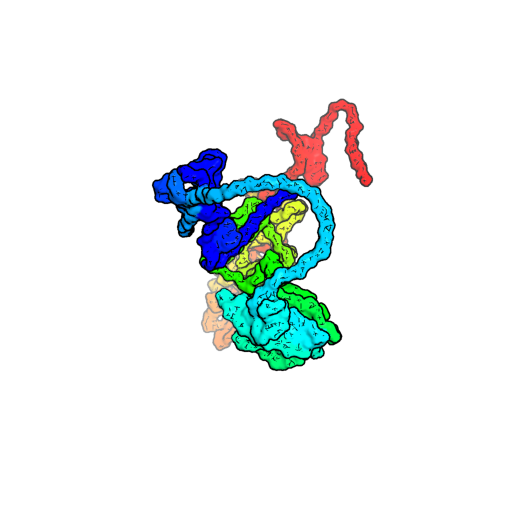OM 2547 C C . ILE A 1 341 ? -10.191 -8.624 9.824 1.00 83.00 341 ILE A C 1
ATOM 2549 O O . ILE A 1 341 ? -9.792 -8.448 8.673 1.00 83.00 341 ILE A O 1
ATOM 2553 N N . LYS A 1 342 ? -11.457 -8.382 10.184 1.00 81.38 342 LYS A N 1
ATOM 2554 C CA . LYS A 1 342 ? -12.465 -7.768 9.303 1.00 81.38 342 LYS A CA 1
ATOM 2555 C C . LYS A 1 342 ? -12.876 -6.409 9.852 1.00 81.38 342 LYS A C 1
ATOM 2557 O O . LYS A 1 342 ? -13.027 -6.226 11.058 1.00 81.38 342 LYS A O 1
ATOM 2562 N N . ALA A 1 343 ? -13.085 -5.457 8.954 1.00 81.44 343 ALA A N 1
ATOM 2563 C CA . ALA A 1 343 ? -13.450 -4.089 9.284 1.00 81.44 343 ALA A CA 1
ATOM 2564 C C . ALA A 1 343 ? -14.436 -3.544 8.247 1.00 81.44 343 ALA A C 1
ATOM 2566 O O . ALA A 1 343 ? -14.252 -3.735 7.047 1.00 81.44 343 ALA A O 1
ATOM 2567 N N . LYS A 1 344 ? -15.491 -2.860 8.704 1.00 78.75 344 LYS A N 1
ATOM 2568 C CA . LYS A 1 344 ? -16.410 -2.103 7.840 1.00 78.75 344 LYS A CA 1
ATOM 2569 C C . LYS A 1 344 ? -16.401 -0.650 8.295 1.00 78.75 344 LYS A C 1
ATOM 2571 O O . LYS A 1 344 ? -16.623 -0.400 9.476 1.00 78.75 344 LYS A O 1
ATOM 2576 N N . ASN A 1 345 ? -16.162 0.283 7.369 1.00 74.00 345 ASN A N 1
ATOM 2577 C CA . ASN A 1 345 ? -16.149 1.732 7.621 1.00 74.00 345 ASN A CA 1
ATOM 2578 C C . ASN A 1 345 ? -15.264 2.147 8.816 1.00 74.00 345 ASN A C 1
ATOM 2580 O O . ASN A 1 345 ? -15.679 2.958 9.642 1.00 74.00 345 ASN A O 1
ATOM 2584 N N . ILE A 1 346 ? -14.071 1.556 8.929 1.00 70.00 346 ILE A N 1
ATOM 2585 C CA . ILE A 1 346 ? -13.058 1.974 9.905 1.00 70.00 346 ILE A CA 1
ATOM 2586 C C . ILE A 1 346 ? -12.095 2.935 9.218 1.00 70.00 346 ILE A C 1
ATOM 2588 O O . ILE A 1 346 ? -11.554 2.620 8.160 1.00 70.00 346 ILE A O 1
ATOM 2592 N N . GLU A 1 347 ? -11.877 4.082 9.848 1.00 64.56 347 GLU A N 1
ATOM 2593 C CA . GLU A 1 347 ? -10.853 5.052 9.479 1.00 64.56 347 GLU A CA 1
ATOM 2594 C C . GLU A 1 347 ? -9.668 4.905 10.440 1.00 64.56 347 GLU A C 1
ATOM 2596 O O . GLU A 1 347 ? -9.841 4.906 11.660 1.00 64.56 347 GLU A O 1
ATOM 2601 N N . LEU A 1 348 ? -8.460 4.758 9.897 1.00 65.50 348 LEU A N 1
ATOM 2602 C CA . LEU A 1 348 ? -7.232 4.810 10.683 1.00 65.50 348 LEU A CA 1
ATOM 2603 C C . LEU A 1 348 ? -6.769 6.261 10.745 1.00 65.50 348 LEU A C 1
ATOM 2605 O O . LEU A 1 348 ? -6.263 6.796 9.763 1.00 65.50 348 LEU A O 1
ATOM 2609 N N . GLN A 1 349 ? -6.955 6.903 11.895 1.00 57.56 349 GLN A N 1
ATOM 2610 C CA . GLN A 1 349 ? -6.506 8.275 12.106 1.00 57.56 349 GLN A CA 1
ATOM 2611 C C . GLN A 1 349 ? -5.073 8.265 12.656 1.00 57.56 349 GLN A C 1
ATOM 2613 O O . GLN A 1 349 ? -4.824 7.736 13.738 1.00 57.56 349 GLN A O 1
ATOM 2618 N N . ASN A 1 350 ? -4.137 8.869 11.917 1.00 59.47 350 ASN A N 1
ATOM 2619 C CA . ASN A 1 350 ? -2.759 9.160 12.345 1.00 59.47 350 ASN A CA 1
ATOM 2620 C C . ASN A 1 350 ? -1.830 7.950 12.609 1.00 59.47 350 ASN A C 1
ATOM 2622 O O . ASN A 1 350 ? -0.879 8.081 13.379 1.00 59.47 350 ASN A O 1
ATOM 2626 N N . GLY A 1 351 ? -2.058 6.783 11.991 1.00 74.06 351 GLY A N 1
ATOM 2627 C CA . GLY A 1 351 ? -1.215 5.592 12.194 1.00 74.06 351 GLY A CA 1
ATOM 2628 C C . GLY A 1 351 ? -0.875 4.830 10.911 1.00 74.06 351 GLY A C 1
ATOM 2629 O O . GLY A 1 351 ? -1.687 4.776 9.991 1.00 74.06 351 GLY A O 1
ATOM 2630 N N . SER A 1 352 ? 0.320 4.231 10.866 1.00 80.81 352 SER A N 1
ATOM 2631 C CA . SER A 1 352 ? 0.767 3.387 9.750 1.00 80.81 352 SER A CA 1
ATOM 2632 C C . SER A 1 352 ? 0.303 1.930 9.908 1.00 80.81 352 SER A C 1
ATOM 2634 O O . SER A 1 352 ? 0.370 1.385 11.010 1.00 80.81 352 SER A O 1
ATOM 2636 N N . ILE A 1 353 ? -0.072 1.255 8.813 1.00 83.38 353 ILE A N 1
ATOM 2637 C CA . ILE A 1 353 ? -0.202 -0.218 8.767 1.00 83.38 353 ILE A CA 1
ATOM 2638 C C . ILE A 1 353 ? 1.030 -0.785 8.079 1.00 83.38 353 ILE A C 1
ATOM 2640 O O . ILE A 1 353 ? 1.293 -0.426 6.935 1.00 83.38 353 ILE A O 1
ATOM 2644 N N . TYR A 1 354 ? 1.769 -1.689 8.717 1.00 82.25 354 TYR A N 1
ATOM 2645 C CA . TYR A 1 354 ? 2.991 -2.204 8.111 1.00 82.25 354 TYR A CA 1
ATOM 2646 C C . TYR A 1 354 ? 3.345 -3.637 8.492 1.00 82.25 354 TYR A C 1
ATOM 2648 O O . TYR A 1 354 ? 3.025 -4.124 9.573 1.00 82.25 354 TYR A O 1
ATOM 2656 N N . SER A 1 355 ? 4.039 -4.306 7.576 1.00 82.00 355 SER A N 1
ATOM 2657 C CA . SER A 1 355 ? 4.614 -5.639 7.731 1.00 82.00 355 SER A CA 1
ATOM 2658 C C . SER A 1 355 ? 5.899 -5.710 6.912 1.00 82.00 355 SER A C 1
ATOM 2660 O O . SER A 1 355 ? 5.899 -5.328 5.745 1.00 82.00 355 SER A O 1
ATOM 2662 N N . GLY A 1 356 ? 7.015 -6.136 7.505 1.00 82.56 356 GLY A N 1
ATOM 2663 C CA . GLY A 1 356 ? 8.315 -6.110 6.817 1.00 82.56 356 GLY A CA 1
ATOM 2664 C C . GLY A 1 356 ? 8.919 -4.704 6.638 1.00 82.56 356 GLY A C 1
ATOM 2665 O O . GLY A 1 356 ? 9.975 -4.570 6.020 1.00 82.56 356 GLY A O 1
ATOM 2666 N N . TYR A 1 357 ? 8.309 -3.681 7.248 1.00 85.31 357 TYR A N 1
ATOM 2667 C CA . TYR A 1 357 ? 8.805 -2.303 7.354 1.00 85.31 357 TYR A CA 1
ATOM 2668 C C . TYR A 1 357 ? 8.826 -1.842 8.824 1.00 85.31 357 TYR A C 1
ATOM 2670 O O . TYR A 1 357 ? 8.171 -2.441 9.677 1.00 85.31 357 TYR A O 1
ATOM 2678 N N . THR A 1 358 ? 9.561 -0.775 9.134 1.00 84.19 358 THR A N 1
ATOM 2679 C CA . THR A 1 358 ? 9.401 -0.004 10.372 1.00 84.19 358 THR A CA 1
ATOM 2680 C C . THR A 1 358 ? 8.153 0.880 10.288 1.00 84.19 358 THR A C 1
ATOM 2682 O O . THR A 1 358 ? 7.604 1.104 9.208 1.00 84.19 358 THR A O 1
ATOM 2685 N N . LYS A 1 359 ? 7.736 1.446 11.427 1.00 80.88 359 LYS A N 1
ATOM 2686 C CA . LYS A 1 359 ? 6.648 2.440 11.495 1.00 80.88 359 LYS A CA 1
ATOM 2687 C C . LYS A 1 359 ? 6.885 3.692 10.638 1.00 80.88 359 LYS A C 1
ATOM 2689 O O . LYS A 1 359 ? 5.930 4.382 10.305 1.00 80.88 359 LYS A O 1
ATOM 2694 N N . ASP A 1 360 ? 8.152 3.972 10.328 1.00 82.38 360 ASP A N 1
ATOM 2695 C CA . ASP A 1 360 ? 8.602 5.136 9.564 1.00 82.38 360 ASP A CA 1
ATOM 2696 C C . ASP A 1 360 ? 8.811 4.782 8.075 1.00 82.38 360 ASP A C 1
ATOM 2698 O O . ASP A 1 360 ? 9.405 5.550 7.325 1.00 82.38 360 ASP A O 1
ATOM 2702 N N . GLY A 1 361 ? 8.358 3.599 7.637 1.00 81.19 361 GLY A N 1
ATOM 2703 C CA . GLY A 1 361 ? 8.427 3.177 6.238 1.00 81.19 361 GLY A CA 1
ATOM 2704 C C . GLY A 1 361 ? 9.801 2.690 5.776 1.00 81.19 361 GLY A C 1
ATOM 2705 O O . GLY A 1 361 ? 10.052 2.647 4.572 1.00 81.19 361 GLY A O 1
ATOM 2706 N N . ILE A 1 362 ? 10.686 2.280 6.696 1.00 85.94 362 ILE A N 1
ATOM 2707 C CA . ILE A 1 362 ? 12.003 1.713 6.356 1.00 85.94 362 ILE A CA 1
ATOM 2708 C C . ILE A 1 362 ? 11.900 0.182 6.245 1.00 85.94 362 ILE A C 1
ATOM 2710 O O . ILE A 1 362 ? 11.473 -0.457 7.204 1.00 85.94 362 ILE A O 1
ATOM 2714 N N . PRO A 1 363 ? 12.309 -0.441 5.128 1.00 84.12 363 PRO A N 1
ATOM 2715 C CA . PRO A 1 363 ? 12.446 -1.892 5.010 1.00 84.12 363 PRO A CA 1
ATOM 2716 C C . PRO A 1 363 ? 13.235 -2.538 6.157 1.00 84.12 363 PRO A C 1
ATOM 2718 O O . PRO A 1 363 ? 14.368 -2.142 6.418 1.00 84.12 363 PRO A O 1
ATOM 2721 N N . ILE A 1 364 ? 12.681 -3.567 6.808 1.00 82.25 364 ILE A N 1
ATOM 2722 C CA . ILE A 1 364 ? 13.413 -4.347 7.832 1.00 82.25 364 ILE A CA 1
ATOM 2723 C C . ILE A 1 364 ? 13.969 -5.674 7.303 1.00 82.25 364 ILE A C 1
ATOM 2725 O O . ILE A 1 364 ? 14.845 -6.262 7.930 1.00 82.25 364 ILE A O 1
ATOM 2729 N N . THR A 1 365 ? 13.477 -6.167 6.163 1.00 74.50 365 THR A N 1
ATOM 2730 C CA . THR A 1 365 ? 13.946 -7.416 5.535 1.00 74.50 365 THR A CA 1
ATOM 2731 C C . THR A 1 365 ? 13.955 -7.289 4.009 1.00 74.50 365 THR A C 1
ATOM 2733 O O . THR A 1 365 ? 13.498 -6.287 3.469 1.00 74.50 365 THR A O 1
ATOM 2736 N N . THR A 1 366 ? 14.444 -8.317 3.310 1.00 73.19 366 THR A N 1
ATOM 2737 C CA . THR A 1 366 ? 14.329 -8.463 1.845 1.00 73.19 366 THR A CA 1
ATOM 2738 C C . THR A 1 366 ? 13.114 -9.298 1.409 1.00 73.19 366 THR A C 1
ATOM 2740 O O . THR A 1 366 ? 12.902 -9.506 0.215 1.00 73.19 366 THR A O 1
ATOM 2743 N N . SER A 1 367 ? 12.327 -9.818 2.358 1.00 75.06 367 SER A N 1
ATOM 2744 C CA . SER A 1 367 ? 11.135 -10.641 2.091 1.00 75.06 367 SER A CA 1
ATOM 2745 C C . SER A 1 367 ? 9.917 -9.779 1.745 1.00 75.06 367 SER A C 1
ATOM 2747 O O . SER A 1 367 ? 9.997 -8.562 1.795 1.00 75.06 367 SER A O 1
ATOM 2749 N N . ALA A 1 368 ? 8.789 -10.379 1.352 1.00 80.94 368 ALA A N 1
ATOM 2750 C CA . ALA A 1 368 ? 7.588 -9.608 1.016 1.00 80.94 368 ALA A CA 1
ATOM 2751 C C . ALA A 1 368 ? 7.085 -8.768 2.204 1.00 80.94 368 ALA A C 1
ATOM 2753 O O . ALA A 1 368 ? 7.051 -9.243 3.339 1.00 80.94 368 ALA A O 1
ATOM 2754 N N . GLY A 1 369 ? 6.669 -7.532 1.927 1.00 84.31 369 GLY A N 1
ATOM 2755 C CA . GLY A 1 369 ? 6.235 -6.581 2.947 1.00 84.31 369 GLY A CA 1
ATOM 2756 C C . GLY A 1 369 ? 5.482 -5.389 2.365 1.00 84.31 369 GLY A C 1
ATOM 2757 O O . GLY A 1 369 ? 5.510 -5.151 1.156 1.00 84.31 369 GLY A O 1
ATOM 2758 N N . TYR A 1 370 ? 4.820 -4.625 3.231 1.00 87.88 370 TYR A N 1
ATOM 2759 C CA . TYR A 1 370 ? 4.114 -3.393 2.883 1.00 87.88 370 TYR A CA 1
ATOM 2760 C C . TYR A 1 370 ? 4.099 -2.385 4.042 1.00 87.88 370 TYR A C 1
ATOM 2762 O O . TYR A 1 370 ? 4.232 -2.762 5.205 1.00 87.88 370 TYR A O 1
ATOM 2770 N N . HIS A 1 371 ? 3.910 -1.109 3.721 1.00 87.50 371 HIS A N 1
ATOM 2771 C CA . HIS A 1 371 ? 3.717 -0.001 4.650 1.00 87.50 371 HIS A CA 1
ATOM 2772 C C . HIS A 1 371 ? 2.699 0.980 4.051 1.00 87.50 371 HIS A C 1
ATOM 2774 O O . HIS A 1 371 ? 2.905 1.503 2.961 1.00 87.50 371 HIS A O 1
ATOM 2780 N N . LEU A 1 372 ? 1.588 1.212 4.745 1.00 86.25 372 LEU A N 1
ATOM 2781 C CA . LEU A 1 372 ? 0.592 2.233 4.440 1.00 86.25 372 LEU A CA 1
ATOM 2782 C C . LEU A 1 372 ? 0.736 3.348 5.476 1.00 86.25 372 LEU A C 1
ATOM 2784 O O . LEU A 1 372 ? 0.453 3.106 6.647 1.00 86.25 372 LEU A O 1
ATOM 2788 N N . SER A 1 373 ? 1.188 4.530 5.061 1.00 81.56 373 SER A N 1
ATOM 2789 C CA . SER A 1 373 ? 1.422 5.670 5.952 1.00 81.56 373 SER A CA 1
ATOM 2790 C C . SER A 1 373 ? 0.148 6.495 6.214 1.00 81.56 373 SER A C 1
ATOM 2792 O O . SER A 1 373 ? -0.795 6.439 5.416 1.00 81.56 373 SER A O 1
ATOM 2794 N N . PRO A 1 374 ? 0.129 7.326 7.278 1.00 73.19 374 PRO A N 1
ATOM 2795 C CA . PRO A 1 374 ? -0.952 8.280 7.543 1.00 73.19 374 PRO A CA 1
ATOM 2796 C C . PRO A 1 374 ? -1.172 9.295 6.414 1.00 73.19 374 PRO A C 1
ATOM 2798 O O . PRO A 1 374 ? -2.289 9.763 6.221 1.00 73.19 374 PRO A O 1
ATOM 2801 N N . ASP A 1 375 ? -0.129 9.593 5.634 1.00 74.44 375 ASP A N 1
ATOM 2802 C CA . ASP A 1 375 ? -0.182 10.519 4.494 1.00 74.44 375 ASP A CA 1
ATOM 2803 C C . ASP A 1 375 ? -0.778 9.876 3.226 1.00 74.44 375 ASP A C 1
ATOM 2805 O O . ASP A 1 375 ? -0.748 10.461 2.142 1.00 74.44 375 ASP A O 1
ATOM 2809 N N . GLY A 1 376 ? -1.297 8.647 3.332 1.00 72.06 376 GLY A N 1
ATOM 2810 C CA . GLY A 1 376 ? -1.888 7.909 2.217 1.00 72.06 376 GLY A CA 1
ATOM 2811 C C . GLY A 1 376 ? -0.861 7.299 1.260 1.00 72.06 376 GLY A C 1
ATOM 2812 O O . GLY A 1 376 ? -1.205 6.968 0.124 1.00 72.06 376 GLY A O 1
ATOM 2813 N N . ILE A 1 377 ? 0.395 7.138 1.691 1.00 74.00 377 ILE A N 1
ATOM 2814 C CA . ILE A 1 377 ? 1.451 6.524 0.880 1.00 74.00 377 ILE A CA 1
ATOM 2815 C C . ILE A 1 377 ? 1.460 5.016 1.128 1.00 74.00 377 ILE A C 1
ATOM 2817 O O . ILE A 1 377 ? 1.653 4.569 2.255 1.00 74.00 377 ILE A O 1
ATOM 2821 N N . PHE A 1 378 ? 1.297 4.227 0.065 1.00 79.56 378 PHE A N 1
ATOM 2822 C CA . PHE A 1 378 ? 1.484 2.777 0.095 1.00 79.56 378 PHE A CA 1
ATOM 2823 C C . PHE A 1 378 ? 2.854 2.406 -0.487 1.00 79.56 378 PHE A C 1
ATOM 2825 O O . PHE A 1 378 ? 3.104 2.598 -1.676 1.00 79.56 378 PHE A O 1
ATOM 2832 N N . GLN A 1 379 ? 3.731 1.857 0.347 1.00 82.12 379 GLN A N 1
ATOM 2833 C CA . GLN A 1 379 ? 5.023 1.279 -0.017 1.00 82.12 379 GLN A CA 1
ATOM 2834 C C . GLN A 1 379 ? 4.924 -0.246 0.075 1.00 82.12 379 GLN A C 1
ATOM 2836 O O . GLN A 1 379 ? 4.316 -0.769 1.007 1.00 82.12 379 GLN A O 1
ATOM 2841 N N . ALA A 1 380 ? 5.521 -0.976 -0.864 1.00 82.50 380 ALA A N 1
ATOM 2842 C CA . ALA A 1 380 ? 5.554 -2.433 -0.805 1.00 82.50 380 ALA A CA 1
ATOM 2843 C C . ALA A 1 380 ? 6.811 -3.012 -1.460 1.00 82.50 380 ALA A C 1
ATOM 2845 O O . ALA A 1 380 ? 7.326 -2.458 -2.429 1.00 82.50 380 ALA A O 1
ATOM 2846 N N . MET A 1 381 ? 7.271 -4.152 -0.945 1.00 81.12 381 MET A N 1
ATOM 2847 C CA . MET A 1 381 ? 8.409 -4.917 -1.459 1.00 81.12 381 MET A CA 1
ATOM 2848 C C . MET A 1 381 ? 7.956 -6.336 -1.803 1.00 81.12 381 MET A C 1
ATOM 2850 O O . MET A 1 381 ? 7.216 -6.952 -1.034 1.00 81.12 381 MET A O 1
ATOM 2854 N N . ASN A 1 382 ? 8.375 -6.850 -2.965 1.00 75.69 382 ASN A N 1
ATOM 2855 C CA . ASN A 1 382 ? 8.012 -8.189 -3.456 1.00 75.69 382 ASN A CA 1
ATOM 2856 C C . ASN A 1 382 ? 6.496 -8.495 -3.370 1.00 75.69 382 ASN A C 1
ATOM 2858 O O . ASN A 1 382 ? 6.094 -9.618 -3.068 1.00 75.69 382 ASN A O 1
ATOM 2862 N N . ALA A 1 383 ? 5.649 -7.487 -3.615 1.00 68.25 383 ALA A N 1
ATOM 2863 C CA . ALA A 1 383 ? 4.200 -7.569 -3.450 1.00 68.25 383 ALA A CA 1
ATOM 2864 C C . ALA A 1 383 ? 3.458 -7.612 -4.794 1.00 68.25 383 ALA A C 1
ATOM 2866 O O . ALA A 1 383 ? 3.833 -6.948 -5.759 1.00 68.25 383 ALA A O 1
ATOM 2867 N N . LYS A 1 384 ? 2.352 -8.364 -4.836 1.00 69.88 384 LYS A N 1
ATOM 2868 C CA . LYS A 1 384 ? 1.429 -8.418 -5.976 1.00 69.88 384 LYS A CA 1
ATOM 2869 C C . LYS A 1 384 ? 0.168 -7.619 -5.647 1.00 69.88 384 LYS A C 1
ATOM 2871 O O . LYS A 1 384 ? -0.631 -8.054 -4.823 1.00 69.88 384 LYS A O 1
ATOM 2876 N N . LEU A 1 385 ? -0.033 -6.479 -6.309 1.00 66.44 385 LEU A N 1
ATOM 2877 C CA . LEU A 1 385 ? -1.251 -5.677 -6.169 1.00 66.44 385 LEU A CA 1
ATOM 2878 C C . LEU A 1 385 ? -2.312 -6.156 -7.172 1.00 66.44 385 LEU A C 1
ATOM 2880 O O . LEU A 1 385 ? -2.127 -6.037 -8.380 1.00 66.44 385 LEU A O 1
ATOM 2884 N N . ILE A 1 386 ? -3.423 -6.708 -6.678 1.00 56.16 386 ILE A N 1
ATOM 2885 C CA . ILE A 1 386 ? -4.558 -7.156 -7.500 1.00 56.16 386 ILE A CA 1
ATOM 2886 C C . ILE A 1 386 ? -5.770 -6.291 -7.145 1.00 56.16 386 ILE A C 1
ATOM 2888 O O . ILE A 1 386 ? -6.272 -6.373 -6.028 1.00 56.16 386 ILE A O 1
ATOM 2892 N N . GLY A 1 387 ? -6.252 -5.462 -8.075 1.00 58.16 387 GLY A N 1
ATOM 2893 C CA . GLY A 1 387 ? -7.419 -4.610 -7.833 1.00 58.16 387 GLY A CA 1
ATOM 2894 C C . GLY A 1 387 ? -7.651 -3.539 -8.898 1.00 58.16 387 GLY A C 1
ATOM 2895 O O . GLY A 1 387 ? -6.908 -3.433 -9.870 1.00 58.16 387 GLY A O 1
ATOM 2896 N N . THR A 1 388 ? -8.705 -2.738 -8.711 1.00 51.19 388 THR A N 1
ATOM 2897 C CA . THR A 1 388 ? -8.993 -1.552 -9.536 1.00 51.19 388 THR A CA 1
ATOM 2898 C C . THR A 1 388 ? -8.528 -0.299 -8.801 1.00 51.19 388 THR A C 1
ATOM 2900 O O . THR A 1 388 ? -9.065 0.024 -7.745 1.00 51.19 388 THR A O 1
ATOM 2903 N N . LEU A 1 389 ? -7.573 0.433 -9.372 1.00 58.84 389 LEU A N 1
ATOM 2904 C CA . LEU A 1 389 ? -7.165 1.745 -8.870 1.00 58.84 389 LEU A CA 1
ATOM 2905 C C . LEU A 1 389 ? -8.111 2.808 -9.442 1.00 58.84 389 LEU A C 1
ATOM 2907 O O . LEU A 1 389 ? -8.224 2.948 -10.658 1.00 58.84 389 LEU A O 1
ATOM 2911 N N . ARG A 1 390 ? -8.818 3.538 -8.576 1.00 57.28 390 ARG A N 1
ATOM 2912 C CA . ARG A 1 390 ? -9.716 4.636 -8.963 1.00 57.28 390 ARG A CA 1
ATOM 2913 C C . ARG A 1 390 ? -9.198 5.935 -8.368 1.00 57.28 390 ARG A C 1
ATOM 2915 O O . ARG A 1 390 ? -8.790 5.965 -7.212 1.00 57.28 390 ARG A O 1
ATOM 2922 N N . THR A 1 391 ? -9.250 7.014 -9.137 1.00 54.47 391 THR A N 1
ATOM 2923 C CA . THR A 1 391 ? -9.147 8.361 -8.573 1.00 54.47 391 THR A CA 1
ATOM 2924 C C . THR A 1 391 ? -10.406 8.605 -7.732 1.00 54.47 391 THR A C 1
ATOM 2926 O O . THR A 1 391 ? -11.489 8.191 -8.145 1.00 54.47 391 THR A O 1
ATOM 2929 N N . GLY A 1 392 ? -10.268 9.182 -6.536 1.00 49.81 392 GLY A N 1
ATOM 2930 C CA . GLY A 1 392 ? -11.359 9.294 -5.557 1.00 49.81 392 GLY A CA 1
ATOM 2931 C C . GLY A 1 392 ? -12.619 10.018 -6.059 1.00 49.81 392 GLY A C 1
ATOM 2932 O O . GLY A 1 392 ? -12.659 10.579 -7.155 1.00 49.81 392 GLY A O 1
ATOM 2933 N N . LEU A 1 393 ? -13.668 10.020 -5.232 1.00 42.25 393 LEU A N 1
ATOM 2934 C CA . LEU A 1 393 ? -14.903 10.762 -5.501 1.00 42.25 393 LEU A CA 1
ATOM 2935 C C . LEU A 1 393 ? -14.573 12.260 -5.675 1.00 42.25 393 LEU A C 1
ATOM 2937 O O . LEU A 1 393 ? -13.897 12.832 -4.825 1.00 42.25 393 LEU A O 1
ATOM 2941 N N . ASN A 1 394 ? -15.035 12.881 -6.766 1.00 47.16 394 ASN A N 1
ATOM 2942 C CA . ASN A 1 394 ? -14.737 14.274 -7.164 1.00 47.16 394 ASN A CA 1
ATOM 2943 C C . ASN A 1 394 ? -13.303 14.556 -7.647 1.00 47.16 394 ASN A C 1
ATOM 2945 O O . ASN A 1 394 ? -12.883 15.712 -7.698 1.00 47.16 394 ASN A O 1
ATOM 2949 N N . ALA A 1 395 ? -12.546 13.528 -8.034 1.00 47.25 395 ALA A N 1
ATOM 2950 C CA . ALA A 1 395 ? -11.268 13.732 -8.700 1.00 47.25 395 ALA A CA 1
ATOM 2951 C C . ALA A 1 395 ? -11.431 14.576 -9.982 1.00 47.25 395 ALA A C 1
ATOM 2953 O O . ALA A 1 395 ? -12.292 14.302 -10.819 1.00 47.25 395 ALA A O 1
ATOM 2954 N N . LEU A 1 396 ? -10.585 15.599 -10.140 1.00 41.31 396 LEU A N 1
ATOM 2955 C CA . LEU A 1 396 ? -10.533 16.432 -11.345 1.00 41.31 396 LEU A CA 1
ATOM 2956 C C . LEU A 1 396 ? -10.254 15.563 -12.581 1.00 41.31 396 LEU A C 1
ATOM 2958 O O . LEU A 1 396 ? -9.555 14.556 -12.478 1.00 41.31 396 LEU A O 1
ATOM 2962 N N . ALA A 1 397 ? -10.714 15.972 -13.768 1.00 45.44 397 ALA A N 1
ATOM 2963 C CA . ALA A 1 397 ? -10.526 15.217 -15.019 1.00 45.44 397 ALA A CA 1
ATOM 2964 C C . ALA A 1 397 ? -9.043 14.927 -15.370 1.00 45.44 397 ALA A C 1
ATOM 2966 O O . ALA A 1 397 ? -8.723 14.006 -16.128 1.00 45.44 397 ALA A O 1
ATOM 2967 N N . ASN A 1 398 ? -8.109 15.689 -14.796 1.00 44.38 398 ASN A N 1
ATOM 2968 C CA . ASN A 1 398 ? -6.665 15.493 -14.926 1.00 44.38 398 ASN A CA 1
ATOM 2969 C C . ASN A 1 398 ? -6.047 14.621 -13.815 1.00 44.38 398 ASN A C 1
ATOM 2971 O O . ASN A 1 398 ? -4.832 14.445 -13.799 1.00 44.38 398 ASN A O 1
ATOM 2975 N N . SER A 1 399 ? -6.842 14.061 -12.904 1.00 40.62 399 SER A N 1
ATOM 2976 C CA . SER A 1 399 ? -6.348 13.166 -11.858 1.00 40.62 399 SER A CA 1
ATOM 2977 C C . SER A 1 399 ? -5.788 11.894 -12.493 1.00 40.62 399 SER A C 1
ATOM 2979 O O . SER A 1 399 ? -6.364 11.338 -13.433 1.00 40.62 399 SER A O 1
ATOM 2981 N N . ARG A 1 400 ? -4.620 11.452 -12.023 1.00 47.78 400 ARG A N 1
ATOM 2982 C CA . ARG A 1 400 ? -3.902 10.284 -12.545 1.00 47.78 400 ARG A CA 1
ATOM 2983 C C . ARG A 1 400 ? -3.480 9.397 -11.385 1.00 47.78 400 ARG A C 1
ATOM 2985 O O . ARG A 1 400 ? -3.024 9.890 -10.359 1.00 47.78 400 ARG A O 1
ATOM 2992 N N . VAL A 1 401 ? -3.584 8.089 -11.581 1.00 50.69 401 VAL A N 1
ATOM 2993 C CA . VAL A 1 401 ? -2.909 7.103 -10.735 1.00 50.69 401 VAL A CA 1
ATOM 2994 C C . VAL A 1 401 ? -1.474 7.000 -11.247 1.00 50.69 401 VAL A C 1
ATOM 2996 O O . VAL A 1 401 ? -1.265 6.711 -12.422 1.00 50.69 401 VAL A O 1
ATOM 2999 N N . SER A 1 402 ? -0.495 7.295 -10.394 1.00 49.34 402 SER A N 1
ATOM 3000 C CA . SER A 1 402 ? 0.932 7.194 -10.723 1.00 49.34 402 SER A CA 1
ATOM 3001 C C . SER A 1 402 ? 1.597 6.177 -9.804 1.00 49.34 402 SER A C 1
ATOM 3003 O O . SER A 1 402 ? 1.323 6.176 -8.608 1.00 49.34 402 SER A O 1
ATOM 3005 N N . ILE A 1 403 ? 2.490 5.353 -10.347 1.00 54.31 403 ILE A N 1
ATOM 3006 C CA . ILE A 1 403 ? 3.403 4.503 -9.574 1.00 54.31 403 ILE A CA 1
ATOM 3007 C C . ILE A 1 403 ? 4.783 5.155 -9.699 1.00 54.31 403 ILE A C 1
ATOM 3009 O O . ILE A 1 403 ? 5.185 5.506 -10.807 1.00 54.31 403 ILE A O 1
ATOM 3013 N N . ARG A 1 404 ? 5.459 5.402 -8.574 1.00 45.12 404 ARG A N 1
ATOM 3014 C CA . ARG A 1 404 ? 6.779 6.051 -8.508 1.00 45.12 404 ARG A CA 1
ATOM 3015 C C . ARG A 1 404 ? 7.727 5.155 -7.723 1.00 45.12 404 ARG A C 1
ATOM 3017 O O . ARG A 1 404 ? 7.278 4.501 -6.783 1.00 45.12 404 ARG A O 1
ATOM 3024 N N . ASP A 1 405 ? 9.004 5.158 -8.076 1.00 50.59 405 ASP A N 1
ATOM 3025 C CA . ASP A 1 405 ? 10.050 4.762 -7.134 1.00 50.59 405 ASP A CA 1
ATOM 3026 C C . ASP A 1 405 ? 10.443 5.962 -6.243 1.00 50.59 405 ASP A C 1
ATOM 3028 O O . ASP A 1 405 ? 9.868 7.053 -6.343 1.00 50.59 405 ASP A O 1
ATOM 3032 N N . GLU A 1 406 ? 11.413 5.759 -5.350 1.00 42.72 406 GLU A N 1
ATOM 3033 C CA . GLU A 1 406 ? 11.940 6.776 -4.426 1.00 42.72 406 GLU A CA 1
ATOM 3034 C C . GLU A 1 406 ? 12.605 7.985 -5.117 1.00 42.72 406 GLU A C 1
ATOM 3036 O O . GLU A 1 406 ? 12.812 9.016 -4.480 1.00 42.72 406 GLU A O 1
ATOM 3041 N N . SER A 1 407 ? 12.883 7.897 -6.422 1.00 43.72 407 SER A N 1
ATOM 3042 C CA . SER A 1 407 ? 13.497 8.955 -7.234 1.00 43.72 407 SER A CA 1
ATOM 3043 C C . SER A 1 407 ? 12.486 9.741 -8.094 1.00 43.72 407 SER A C 1
ATOM 3045 O O . SER A 1 407 ? 12.863 10.725 -8.734 1.00 43.72 407 SER A O 1
ATOM 3047 N N . GLY A 1 408 ? 11.195 9.375 -8.094 1.00 46.34 408 GLY A N 1
ATOM 3048 C CA . GLY A 1 408 ? 10.119 10.068 -8.825 1.00 46.34 408 GLY A CA 1
ATOM 3049 C C . GLY A 1 408 ? 9.696 9.402 -10.148 1.00 46.34 408 GLY A C 1
ATOM 3050 O O . GLY A 1 408 ? 10.096 8.289 -10.463 1.00 46.34 408 GLY A O 1
ATOM 3051 N N . ILE A 1 409 ? 8.827 10.057 -10.942 1.00 39.97 409 ILE A N 1
ATOM 3052 C CA . ILE A 1 409 ? 8.433 9.550 -12.279 1.00 39.97 409 ILE A CA 1
ATOM 3053 C C . ILE A 1 409 ? 9.526 9.924 -13.282 1.00 39.97 409 ILE A C 1
ATOM 3055 O O . ILE A 1 409 ? 9.458 10.975 -13.916 1.00 39.97 409 ILE A O 1
ATOM 3059 N N . ILE A 1 410 ? 10.526 9.061 -13.425 1.00 41.72 410 ILE A N 1
ATOM 3060 C CA . ILE A 1 410 ? 11.541 9.157 -14.489 1.00 41.72 410 ILE A CA 1
ATOM 3061 C C . ILE A 1 410 ? 11.185 8.281 -15.706 1.00 41.72 410 ILE A C 1
ATOM 3063 O O . ILE A 1 410 ? 11.714 8.495 -16.796 1.00 41.72 410 ILE A O 1
ATOM 3067 N N . ALA A 1 411 ? 10.221 7.364 -15.553 1.00 41.91 411 ALA A N 1
ATOM 3068 C CA . ALA A 1 411 ? 9.606 6.571 -16.618 1.00 41.91 411 ALA A CA 1
ATOM 3069 C C . ALA A 1 411 ? 8.116 6.322 -16.301 1.00 41.91 411 ALA A C 1
ATOM 3071 O O . ALA A 1 411 ? 7.742 6.166 -15.139 1.00 41.91 411 ALA A O 1
ATOM 3072 N N . GLY A 1 412 ? 7.252 6.351 -17.323 1.00 42.00 412 GLY A N 1
ATOM 3073 C CA . GLY A 1 412 ? 5.810 6.105 -17.179 1.00 42.00 412 GLY A CA 1
ATOM 3074 C C . GLY A 1 412 ? 5.484 4.658 -16.769 1.00 42.00 412 GLY A C 1
ATOM 3075 O O . GLY A 1 412 ? 6.370 3.806 -16.773 1.00 42.00 412 GLY A O 1
ATOM 3076 N N . PRO A 1 413 ? 4.222 4.352 -16.413 1.00 41.00 413 PRO A N 1
ATOM 3077 C CA . PRO A 1 413 ? 3.836 3.012 -15.978 1.00 41.00 413 PRO A CA 1
ATOM 3078 C C . PRO A 1 413 ? 4.079 1.961 -17.073 1.00 41.00 413 PRO A C 1
ATOM 3080 O O . PRO A 1 413 ? 3.678 2.140 -18.223 1.00 41.00 413 PRO A O 1
ATOM 3083 N N . THR A 1 414 ? 4.697 0.844 -16.686 1.00 39.03 414 THR A N 1
ATOM 3084 C CA . THR A 1 414 ? 4.909 -0.341 -17.525 1.00 39.03 414 THR A CA 1
ATOM 3085 C C . THR A 1 414 ? 3.607 -1.133 -17.673 1.00 39.03 414 THR A C 1
ATOM 3087 O O . THR A 1 414 ? 3.026 -1.580 -16.683 1.00 39.03 414 THR A O 1
ATOM 3090 N N . PHE A 1 415 ? 3.143 -1.333 -18.909 1.00 39.34 415 PHE A N 1
ATOM 3091 C CA . PHE A 1 415 ? 1.998 -2.193 -19.223 1.00 39.34 415 PHE A CA 1
ATOM 3092 C C . PHE A 1 415 ? 2.464 -3.634 -19.455 1.00 39.34 415 PHE A C 1
ATOM 3094 O O . PHE A 1 415 ? 3.409 -3.864 -20.204 1.00 39.34 415 PHE A O 1
ATOM 3101 N N . VAL A 1 416 ? 1.783 -4.616 -18.855 1.00 35.97 416 VAL A N 1
ATOM 3102 C CA . VAL A 1 416 ? 2.127 -6.037 -19.025 1.00 35.97 416 VAL A CA 1
ATOM 3103 C C . VAL A 1 416 ? 1.506 -6.590 -20.315 1.00 35.97 416 VAL A C 1
ATOM 3105 O O . VAL A 1 416 ? 0.313 -6.880 -20.375 1.00 35.97 416 VAL A O 1
ATOM 3108 N N . GLY A 1 417 ? 2.346 -6.744 -21.338 1.00 42.41 417 GLY A N 1
ATOM 3109 C CA . GLY A 1 417 ? 2.261 -7.758 -22.394 1.00 42.41 417 GLY A CA 1
ATOM 3110 C C . GLY A 1 417 ? 3.534 -8.620 -22.338 1.00 42.41 417 GLY A C 1
ATOM 3111 O O . GLY A 1 417 ? 4.480 -8.263 -21.644 1.00 42.41 417 GLY A O 1
ATOM 3112 N N . SER A 1 418 ? 3.588 -9.770 -23.011 1.00 43.03 418 SER A N 1
ATOM 3113 C CA . SER A 1 418 ? 4.696 -10.742 -22.881 1.00 43.03 418 SER A CA 1
ATOM 3114 C C . SER A 1 418 ? 5.978 -10.397 -23.673 1.00 43.03 418 SER A C 1
ATOM 3116 O O . SER A 1 418 ? 6.652 -11.293 -24.188 1.00 43.03 418 SER A O 1
ATOM 3118 N N . GLY A 1 419 ? 6.339 -9.116 -23.772 1.00 46.16 419 GLY A N 1
ATOM 3119 C CA . GLY A 1 419 ? 7.507 -8.641 -24.527 1.00 46.16 419 GLY A CA 1
ATOM 3120 C C . GLY A 1 419 ? 8.284 -7.547 -23.801 1.00 46.16 419 GLY A C 1
ATOM 3121 O O . GLY A 1 419 ? 7.775 -6.960 -22.851 1.00 46.16 419 GLY A O 1
ATOM 3122 N N . LEU A 1 420 ? 9.524 -7.298 -24.249 1.00 45.12 420 LEU A N 1
ATOM 3123 C CA . LEU A 1 420 ? 10.433 -6.285 -23.696 1.00 45.12 420 LEU A CA 1
ATOM 3124 C C . LEU A 1 420 ? 9.688 -4.950 -23.448 1.00 45.12 420 LEU A C 1
ATOM 3126 O O . LEU A 1 420 ? 9.111 -4.356 -24.358 1.00 45.12 420 LEU A O 1
ATOM 3130 N N . ASN A 1 421 ? 9.662 -4.540 -22.183 1.00 48.66 421 ASN A N 1
ATOM 3131 C CA . ASN A 1 421 ? 8.632 -3.734 -21.516 1.00 48.66 421 ASN A CA 1
ATOM 3132 C C . ASN A 1 421 ? 8.641 -2.207 -21.784 1.00 48.66 421 ASN A C 1
ATOM 3134 O O . ASN A 1 421 ? 8.209 -1.438 -20.926 1.00 48.66 421 ASN A O 1
ATOM 3138 N N . ASP A 1 422 ? 9.073 -1.725 -22.950 1.00 53.12 422 ASP A N 1
ATOM 3139 C CA . ASP A 1 422 ? 9.401 -0.295 -23.102 1.00 53.12 422 ASP A CA 1
ATOM 3140 C C . ASP A 1 422 ? 8.423 0.539 -23.945 1.00 53.12 422 ASP A C 1
ATOM 3142 O O . ASP A 1 422 ? 8.831 1.517 -24.576 1.00 53.12 422 ASP A O 1
ATOM 3146 N N . LEU A 1 423 ? 7.133 0.197 -23.980 1.00 51.41 423 LEU A N 1
ATOM 3147 C CA . LEU A 1 423 ? 6.135 1.043 -24.640 1.00 51.41 423 LEU A CA 1
ATOM 3148 C C . LEU A 1 423 ? 5.534 2.056 -23.653 1.00 51.41 423 LEU A C 1
ATOM 3150 O O . LEU A 1 423 ? 4.697 1.707 -22.823 1.00 51.41 423 LEU A O 1
ATOM 3154 N N . THR A 1 424 ? 5.919 3.328 -23.777 1.00 56.03 424 THR A N 1
ATOM 3155 C CA . THR A 1 424 ? 5.344 4.428 -22.979 1.00 56.03 424 THR A CA 1
ATOM 3156 C C . THR A 1 424 ? 4.359 5.240 -23.813 1.00 56.03 424 THR A C 1
ATOM 3158 O O . THR A 1 424 ? 4.710 5.721 -24.892 1.00 56.03 424 THR A O 1
ATOM 3161 N N . ILE A 1 425 ? 3.143 5.439 -23.297 1.00 56.25 425 ILE A N 1
ATOM 3162 C CA . ILE A 1 425 ? 2.148 6.347 -23.884 1.00 56.25 425 ILE A CA 1
ATOM 3163 C C . ILE A 1 425 ? 2.453 7.771 -23.410 1.00 56.25 425 ILE A C 1
ATOM 3165 O O . ILE A 1 425 ? 2.459 8.047 -22.213 1.00 56.25 425 ILE A O 1
ATOM 3169 N N . ILE A 1 426 ? 2.717 8.665 -24.360 1.00 56.06 426 ILE A N 1
ATOM 3170 C CA . ILE A 1 426 ? 3.092 10.065 -24.114 1.00 56.06 426 ILE A CA 1
ATOM 3171 C C . ILE A 1 426 ? 1.864 10.974 -24.196 1.00 56.06 426 ILE A C 1
ATOM 3173 O O . ILE A 1 426 ? 1.761 11.938 -23.442 1.00 56.06 426 ILE A O 1
ATOM 3177 N N . ASN A 1 427 ? 0.919 10.657 -25.084 1.00 58.22 427 ASN A N 1
ATOM 3178 C CA . ASN A 1 427 ? -0.345 11.373 -25.198 1.00 58.22 427 ASN A CA 1
ATOM 3179 C C . ASN A 1 427 ? -1.473 10.418 -25.610 1.00 58.22 427 ASN A C 1
ATOM 3181 O O . ASN A 1 427 ? -1.269 9.554 -26.465 1.00 58.22 427 ASN A O 1
ATOM 3185 N N . SER A 1 428 ? -2.647 10.586 -25.002 1.00 55.81 428 SER A N 1
ATOM 3186 C CA . SER A 1 428 ? -3.907 9.979 -25.440 1.00 55.81 428 SER A CA 1
ATOM 3187 C C . SER A 1 428 ? -4.699 11.061 -26.164 1.00 55.81 428 SER A C 1
ATOM 3189 O O . SER A 1 428 ? -4.959 12.103 -25.562 1.00 55.81 428 SER A O 1
ATOM 3191 N N . GLY A 1 429 ? -5.033 10.844 -27.433 1.00 55.25 429 GLY A N 1
ATOM 3192 C CA . GLY A 1 429 ? -5.587 11.878 -28.302 1.00 55.25 429 GLY A CA 1
ATOM 3193 C C . GLY A 1 429 ? -6.993 12.359 -27.953 1.00 55.25 429 GLY A C 1
ATOM 3194 O O . GLY A 1 429 ? -7.509 12.071 -26.881 1.00 55.25 429 GLY A O 1
ATOM 3195 N N . ALA A 1 430 ? -7.640 13.114 -28.846 1.00 50.19 430 ALA A N 1
ATOM 3196 C CA . ALA A 1 430 ? -9.020 13.598 -28.659 1.00 50.19 430 ALA A CA 1
ATOM 3197 C C . ALA A 1 430 ? -10.071 12.819 -29.484 1.00 50.19 430 ALA A C 1
ATOM 3199 O O . ALA A 1 430 ? -11.273 13.027 -29.311 1.00 50.19 430 ALA A O 1
ATOM 3200 N N . VAL A 1 431 ? -9.632 11.925 -30.378 1.00 57.66 431 VAL A N 1
ATOM 3201 C CA . VAL A 1 431 ? -10.465 11.235 -31.378 1.00 57.66 431 VAL A CA 1
ATOM 3202 C C . VAL A 1 431 ? -10.664 9.766 -30.990 1.00 57.66 431 VAL A C 1
ATOM 3204 O O . VAL A 1 431 ? -9.733 9.106 -30.537 1.00 57.66 431 VAL A O 1
ATOM 3207 N N . ALA A 1 432 ? -11.881 9.239 -31.169 1.00 60.38 432 ALA A N 1
ATOM 3208 C CA . ALA A 1 432 ? -12.177 7.828 -30.913 1.00 60.38 432 ALA A CA 1
ATOM 3209 C C . ALA A 1 432 ? -11.417 6.921 -31.889 1.00 60.38 432 ALA A C 1
ATOM 3211 O O . ALA A 1 432 ? -11.492 7.134 -33.100 1.00 60.38 432 ALA A O 1
ATOM 3212 N N . VAL A 1 433 ? -10.738 5.892 -31.383 1.00 65.81 433 VAL A N 1
ATOM 3213 C CA . VAL A 1 433 ? -10.031 4.925 -32.230 1.00 65.81 433 VAL A CA 1
ATOM 3214 C C . VAL A 1 433 ? -9.811 3.599 -31.507 1.00 65.81 433 VAL A C 1
ATOM 3216 O O . VAL A 1 433 ? -9.562 3.573 -30.300 1.00 65.81 433 VAL A O 1
ATOM 3219 N N . ASP A 1 434 ? -9.868 2.515 -32.281 1.00 71.75 434 ASP A N 1
ATOM 3220 C CA . ASP A 1 434 ? -9.383 1.188 -31.903 1.00 71.75 434 ASP A CA 1
ATOM 3221 C C . ASP A 1 434 ? -8.110 0.898 -32.710 1.00 71.75 434 ASP A C 1
ATOM 3223 O O . ASP A 1 434 ? -8.158 0.383 -33.835 1.00 71.75 434 ASP A O 1
ATOM 3227 N N . ALA A 1 435 ? -6.961 1.270 -32.142 1.00 75.94 435 ALA A N 1
ATOM 3228 C CA . AL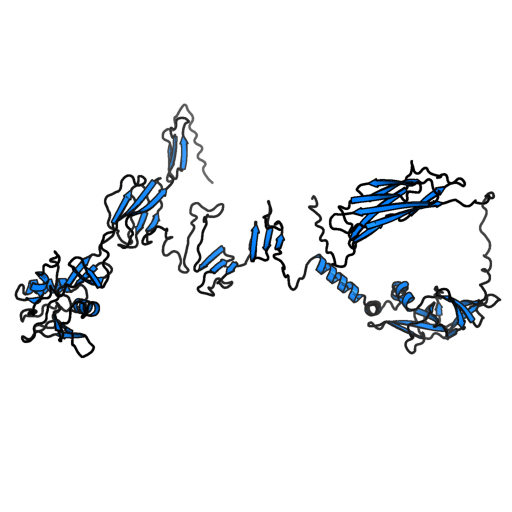A A 1 435 ? -5.661 1.079 -32.769 1.00 75.94 435 ALA A CA 1
ATOM 3229 C C . ALA A 1 435 ? -4.953 -0.173 -32.237 1.00 75.94 435 ALA A C 1
ATOM 3231 O O . ALA A 1 435 ? -5.033 -0.492 -31.054 1.00 75.94 435 ALA A O 1
ATOM 3232 N N . VAL A 1 436 ? -4.225 -0.875 -33.102 1.00 79.81 436 VAL A N 1
ATOM 3233 C CA . VAL A 1 436 ? -3.416 -2.046 -32.753 1.00 79.81 436 VAL A CA 1
ATOM 3234 C C . VAL A 1 436 ? -2.009 -1.852 -33.298 1.00 79.81 436 VAL A C 1
ATOM 3236 O O . VAL A 1 436 ? -1.832 -1.752 -34.509 1.00 79.81 436 VAL A O 1
ATOM 3239 N N . VAL A 1 437 ? -1.008 -1.834 -32.422 1.00 82.00 437 VAL A N 1
ATOM 3240 C CA . VAL A 1 437 ? 0.408 -1.925 -32.804 1.00 82.00 437 VAL A CA 1
ATOM 3241 C C . VAL A 1 437 ? 0.824 -3.385 -32.695 1.00 82.00 437 VAL A C 1
ATOM 3243 O O . VAL A 1 437 ? 0.604 -4.008 -31.655 1.00 82.00 437 VAL A O 1
ATOM 3246 N N . ARG A 1 438 ? 1.409 -3.942 -33.755 1.00 84.12 438 ARG A N 1
ATOM 3247 C CA . ARG A 1 438 ? 1.944 -5.305 -33.755 1.00 84.12 438 ARG A CA 1
ATOM 3248 C C . ARG A 1 438 ? 3.452 -5.275 -33.955 1.00 84.12 438 ARG A C 1
ATOM 3250 O O . ARG A 1 438 ? 3.954 -4.660 -34.892 1.00 84.12 438 ARG A O 1
ATOM 3257 N N . MET A 1 439 ? 4.150 -5.995 -33.084 1.00 82.56 439 MET A N 1
ATOM 3258 C CA . MET A 1 439 ? 5.598 -6.161 -33.151 1.00 82.56 439 MET A CA 1
ATOM 3259 C C . MET A 1 439 ? 5.981 -7.298 -34.085 1.00 82.56 439 MET A C 1
ATOM 3261 O O . MET A 1 439 ? 5.367 -8.373 -34.088 1.00 82.56 439 MET A O 1
ATOM 3265 N N . ARG A 1 440 ? 7.047 -7.062 -34.839 1.00 78.44 440 ARG A N 1
ATOM 3266 C CA . ARG A 1 440 ? 7.657 -8.009 -35.757 1.00 78.44 440 ARG A CA 1
ATOM 3267 C C . ARG A 1 440 ? 9.132 -8.108 -35.431 1.00 78.44 440 ARG A C 1
ATOM 3269 O O . ARG A 1 440 ? 9.875 -7.132 -35.467 1.00 78.44 440 ARG A O 1
ATOM 3276 N N . THR A 1 441 ? 9.543 -9.308 -35.064 1.00 69.06 441 THR A N 1
ATOM 3277 C CA . THR A 1 441 ? 10.932 -9.561 -34.699 1.00 69.06 441 THR A CA 1
ATOM 3278 C C . THR A 1 441 ? 11.762 -9.808 -35.932 1.00 69.06 441 THR A C 1
ATOM 3280 O O . THR A 1 441 ? 11.342 -10.578 -36.802 1.00 69.06 441 THR A O 1
ATOM 3283 N N . ILE A 1 442 ? 12.976 -9.271 -35.951 1.00 66.62 442 ILE A N 1
ATOM 3284 C CA . ILE A 1 442 ? 13.980 -9.734 -36.898 1.00 66.62 442 ILE A CA 1
ATOM 3285 C C . ILE A 1 442 ? 14.766 -10.875 -36.256 1.00 66.62 442 ILE A C 1
ATOM 3287 O O . ILE A 1 442 ? 15.416 -10.717 -35.225 1.00 66.62 442 ILE A O 1
ATOM 3291 N N . ALA A 1 443 ? 14.711 -12.045 -36.892 1.00 58.28 443 ALA A N 1
ATOM 3292 C CA . ALA A 1 443 ? 15.666 -13.110 -36.636 1.00 58.28 443 ALA A CA 1
ATOM 3293 C C . ALA A 1 443 ? 16.893 -12.903 -37.544 1.00 58.28 443 ALA A C 1
ATOM 3295 O O . ALA A 1 443 ? 16.702 -12.654 -38.739 1.00 58.28 443 ALA A O 1
ATOM 3296 N N . PRO A 1 444 ? 18.132 -13.035 -37.029 1.00 66.62 444 PRO A N 1
ATOM 3297 C CA . PRO A 1 444 ? 18.500 -13.549 -35.703 1.00 66.62 444 PRO A CA 1
ATOM 3298 C C . PRO A 1 444 ? 19.023 -12.483 -34.712 1.00 66.62 444 PRO A C 1
ATOM 3300 O O . PRO A 1 444 ? 19.603 -11.469 -35.098 1.00 66.62 444 PRO A O 1
ATOM 3303 N N . ILE A 1 445 ? 18.882 -12.771 -33.409 1.00 70.06 445 ILE A N 1
ATOM 3304 C CA . ILE A 1 445 ? 19.565 -12.048 -32.324 1.00 70.06 445 ILE A CA 1
ATOM 3305 C C . ILE A 1 445 ? 20.984 -12.607 -32.201 1.00 70.06 445 ILE A C 1
ATOM 3307 O O . ILE A 1 445 ? 21.172 -13.794 -31.929 1.00 70.06 445 ILE A O 1
ATOM 3311 N N . TYR A 1 446 ? 21.986 -11.752 -32.378 1.00 84.50 446 TYR A N 1
ATOM 3312 C CA . TYR A 1 446 ? 23.389 -12.127 -32.231 1.00 84.50 446 TYR A CA 1
ATOM 3313 C C . TYR A 1 446 ? 23.862 -11.930 -30.792 1.00 84.50 446 TYR A C 1
ATOM 3315 O O . TYR A 1 446 ? 23.571 -10.920 -30.156 1.00 84.50 446 TYR A O 1
ATOM 3323 N N . GLN A 1 447 ? 24.630 -12.893 -30.291 1.00 88.69 447 GLN A N 1
ATOM 3324 C CA . GLN A 1 447 ? 25.224 -12.857 -28.958 1.00 88.69 447 GLN A CA 1
ATOM 3325 C C . GLN A 1 447 ? 26.741 -12.976 -29.065 1.00 88.69 447 GLN A C 1
ATOM 3327 O O . GLN A 1 447 ? 27.263 -13.555 -30.018 1.00 88.69 447 GLN A O 1
ATOM 3332 N N . LEU A 1 448 ? 27.457 -12.456 -28.070 1.00 91.50 448 LEU A N 1
ATOM 3333 C CA . LEU A 1 448 ? 28.909 -12.599 -27.986 1.00 91.50 448 LEU A CA 1
ATOM 3334 C C . LEU A 1 448 ? 29.309 -14.085 -27.930 1.00 91.50 448 LEU A C 1
ATOM 3336 O O . LEU A 1 448 ? 28.742 -14.853 -27.160 1.00 91.50 448 LEU A O 1
ATOM 3340 N N . GLY A 1 449 ? 30.281 -14.489 -28.750 1.00 90.25 449 GLY A N 1
ATOM 3341 C CA . GLY A 1 449 ? 30.682 -15.888 -28.964 1.00 90.25 449 GLY A CA 1
ATOM 3342 C C . GLY A 1 449 ? 29.725 -16.696 -29.858 1.00 90.25 449 GLY A C 1
ATOM 3343 O O . GLY A 1 449 ? 30.014 -17.842 -30.216 1.00 90.25 449 GLY A O 1
ATOM 3344 N N . GLY A 1 450 ? 28.591 -16.111 -30.251 1.00 92.44 450 GLY A N 1
ATOM 3345 C CA . GLY A 1 450 ? 27.637 -16.690 -31.189 1.00 92.44 450 GLY A CA 1
ATOM 3346 C C . GLY A 1 450 ? 28.150 -16.679 -32.628 1.00 92.44 450 GLY A C 1
ATOM 3347 O O . GLY A 1 450 ? 29.127 -16.004 -32.956 1.00 92.44 450 GLY A O 1
ATOM 3348 N N . THR A 1 451 ? 27.493 -17.454 -33.488 1.00 92.81 451 THR A N 1
ATOM 3349 C CA . THR A 1 451 ? 27.795 -17.475 -34.924 1.00 92.81 451 THR A CA 1
ATOM 3350 C C . THR A 1 451 ? 27.143 -16.272 -35.603 1.00 92.81 451 THR A C 1
ATOM 3352 O O . THR A 1 451 ? 25.947 -16.039 -35.434 1.00 92.81 451 THR A O 1
ATOM 3355 N N . GLY A 1 452 ? 27.946 -15.490 -36.321 1.00 91.25 452 GLY A N 1
ATOM 3356 C CA . GLY A 1 452 ? 27.494 -14.340 -37.090 1.00 91.25 452 GLY A CA 1
ATOM 3357 C C . GLY A 1 452 ? 26.916 -14.727 -38.455 1.00 91.25 452 GLY A C 1
ATOM 3358 O O . GLY A 1 452 ? 26.929 -15.903 -38.834 1.00 91.25 452 GLY A O 1
ATOM 3359 N N . PRO A 1 453 ? 26.393 -13.744 -39.204 1.00 90.75 453 PRO A N 1
ATOM 3360 C CA . PRO A 1 453 ? 25.727 -13.981 -40.482 1.00 90.75 453 PRO A CA 1
ATOM 3361 C C . PRO A 1 453 ? 26.637 -14.620 -41.534 1.00 90.75 453 PRO A C 1
ATOM 3363 O O . PRO A 1 453 ? 26.152 -15.389 -42.359 1.00 90.75 453 PRO A O 1
ATOM 3366 N N . ALA A 1 454 ? 27.945 -14.342 -41.509 1.00 92.31 454 ALA A N 1
ATOM 3367 C CA . ALA A 1 454 ? 28.891 -14.925 -42.458 1.00 92.31 454 ALA A CA 1
ATOM 3368 C C . ALA A 1 454 ? 29.459 -16.281 -42.000 1.00 92.31 454 ALA A C 1
ATOM 3370 O O . ALA A 1 454 ? 30.353 -16.829 -42.646 1.00 92.31 454 ALA A O 1
ATOM 3371 N N . GLY A 1 455 ? 28.972 -16.830 -40.882 1.00 91.94 455 GLY A N 1
ATOM 3372 C CA . GLY A 1 455 ? 29.485 -18.067 -40.291 1.00 91.94 455 GLY A CA 1
ATOM 3373 C C . GLY A 1 455 ? 30.741 -17.878 -39.435 1.00 91.94 455 GLY A C 1
ATOM 3374 O O . GLY A 1 455 ? 31.326 -18.866 -38.991 1.00 91.94 455 GLY A O 1
ATOM 3375 N N . GLY A 1 456 ? 31.158 -16.632 -39.199 1.00 94.12 456 GLY A N 1
ATOM 3376 C CA . GLY A 1 456 ? 32.201 -16.274 -38.249 1.00 94.12 456 GLY A CA 1
ATOM 3377 C C . GLY A 1 456 ? 31.683 -16.218 -36.807 1.00 94.12 456 GLY A C 1
ATOM 3378 O O . GLY A 1 456 ? 30.550 -16.606 -36.519 1.00 94.12 456 GLY A O 1
ATOM 3379 N N . LYS A 1 457 ? 32.500 -15.717 -35.874 1.00 95.94 457 LYS A N 1
ATOM 3380 C CA . LYS A 1 457 ? 32.122 -15.566 -34.460 1.00 95.94 457 LYS A CA 1
ATOM 3381 C C . LYS A 1 457 ? 32.045 -14.113 -34.047 1.00 95.94 457 LYS A C 1
ATOM 3383 O O . LYS A 1 457 ? 32.960 -13.333 -34.304 1.00 95.9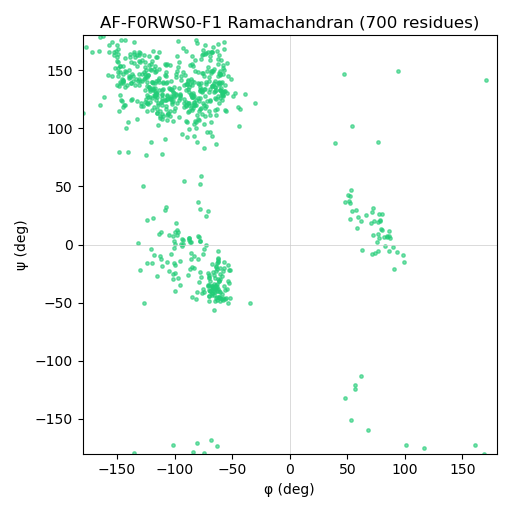4 457 LYS A O 1
ATOM 3388 N N . ILE A 1 458 ? 30.959 -13.769 -33.365 1.00 96.44 458 ILE A N 1
ATOM 3389 C CA . ILE A 1 458 ? 30.747 -12.430 -32.830 1.00 96.44 458 ILE A CA 1
ATOM 3390 C C . ILE A 1 458 ? 31.669 -12.222 -31.634 1.00 96.44 458 ILE A C 1
ATOM 3392 O O . ILE A 1 458 ? 31.566 -12.942 -30.642 1.00 96.44 458 ILE A O 1
ATOM 3396 N N . PHE A 1 459 ? 32.566 -11.242 -31.702 1.00 95.50 459 PHE A N 1
ATOM 3397 C CA . PHE A 1 459 ? 33.519 -10.973 -30.618 1.00 95.50 459 PHE A CA 1
ATOM 3398 C C . PHE A 1 459 ? 33.254 -9.655 -29.890 1.00 95.50 459 PHE A C 1
ATOM 3400 O O . PHE A 1 459 ? 33.706 -9.484 -28.756 1.00 95.50 459 PHE A O 1
ATOM 3407 N N . HIS A 1 460 ? 32.491 -8.748 -30.505 1.00 95.56 460 HIS A N 1
ATOM 3408 C CA . HIS A 1 460 ? 32.123 -7.472 -29.906 1.00 95.56 460 HIS A CA 1
ATOM 3409 C C . HIS A 1 460 ? 30.756 -6.984 -30.396 1.00 95.56 460 HIS A C 1
ATOM 3411 O O . HIS A 1 460 ? 30.381 -7.211 -31.544 1.00 95.56 460 HIS A O 1
ATOM 3417 N N . ILE A 1 461 ? 30.013 -6.323 -29.511 1.00 91.81 461 ILE A N 1
ATOM 3418 C CA . ILE A 1 461 ? 28.711 -5.705 -29.776 1.00 91.81 461 ILE A CA 1
ATOM 3419 C C . ILE A 1 461 ? 28.733 -4.345 -29.068 1.00 91.81 461 ILE A C 1
ATOM 3421 O O . ILE A 1 461 ? 29.020 -4.296 -27.871 1.00 91.81 461 ILE A O 1
ATOM 3425 N N . THR A 1 462 ? 28.475 -3.266 -29.803 1.00 88.12 462 THR A N 1
ATOM 3426 C CA . THR A 1 462 ? 28.240 -1.913 -29.268 1.00 88.12 462 THR A CA 1
ATOM 3427 C C . THR A 1 462 ? 26.740 -1.612 -29.259 1.00 88.12 462 THR A C 1
ATOM 3429 O O . THR A 1 462 ? 25.940 -2.478 -29.590 1.00 88.12 462 THR A O 1
ATOM 3432 N N . ASP A 1 463 ? 26.331 -0.382 -28.945 1.00 76.00 463 ASP A N 1
ATOM 3433 C CA . ASP A 1 463 ? 24.914 0.016 -29.013 1.00 76.00 463 ASP A CA 1
ATOM 3434 C C . ASP A 1 463 ? 24.350 0.051 -30.444 1.00 76.00 463 ASP A C 1
ATOM 3436 O O . ASP A 1 463 ? 23.136 0.088 -30.642 1.00 76.00 463 ASP A O 1
ATOM 3440 N N . THR A 1 464 ? 25.218 0.066 -31.460 1.00 81.25 464 THR A N 1
ATOM 3441 C CA . THR A 1 464 ? 24.821 0.257 -32.864 1.00 81.25 464 THR A CA 1
ATOM 3442 C C . THR A 1 464 ? 25.399 -0.775 -33.825 1.00 81.25 464 THR A C 1
ATOM 3444 O O . THR A 1 464 ? 24.808 -0.992 -34.885 1.00 81.25 464 THR A O 1
ATOM 3447 N N . THR A 1 465 ? 26.504 -1.434 -33.467 1.00 89.38 465 THR A N 1
ATOM 3448 C CA . THR A 1 465 ? 27.320 -2.230 -34.390 1.00 89.38 465 THR A CA 1
ATOM 3449 C C . THR A 1 465 ? 27.734 -3.560 -33.770 1.00 89.38 465 THR A C 1
ATOM 3451 O O . THR A 1 465 ? 28.104 -3.644 -32.601 1.00 89.38 465 THR A O 1
ATOM 3454 N N . ILE A 1 466 ? 27.722 -4.609 -34.583 1.00 93.06 466 ILE A N 1
ATOM 3455 C CA . ILE A 1 466 ? 28.185 -5.953 -34.247 1.00 93.06 466 ILE A CA 1
ATOM 3456 C C . ILE A 1 466 ? 29.467 -6.233 -35.020 1.00 93.06 466 ILE A C 1
ATOM 3458 O O . ILE A 1 466 ? 29.547 -5.900 -36.199 1.00 93.06 466 ILE A O 1
ATOM 3462 N N . TYR A 1 467 ? 30.445 -6.862 -34.370 1.00 97.31 467 TYR A N 1
ATOM 3463 C CA . TYR A 1 467 ? 31.717 -7.242 -34.973 1.00 97.31 467 TYR A CA 1
ATOM 3464 C C . TYR A 1 467 ? 31.865 -8.762 -35.015 1.00 97.31 467 TYR A C 1
ATOM 3466 O O . TYR A 1 467 ? 31.756 -9.451 -33.995 1.00 97.31 467 TYR A O 1
ATOM 3474 N N . GLU A 1 468 ? 32.152 -9.275 -36.206 1.00 97.38 468 GLU A N 1
ATOM 3475 C CA . GLU A 1 468 ? 32.293 -10.693 -36.518 1.00 97.38 468 GLU A CA 1
ATOM 3476 C C . GLU A 1 468 ? 33.724 -10.989 -36.976 1.00 97.38 468 GLU A C 1
ATOM 3478 O O . GLU A 1 468 ? 34.282 -10.295 -37.823 1.00 97.38 468 GLU A O 1
ATOM 3483 N N . CYS A 1 469 ? 34.326 -12.034 -36.414 1.00 97.31 469 CYS A N 1
ATOM 3484 C CA . CYS A 1 469 ? 35.653 -12.507 -36.781 1.00 97.31 469 CYS A CA 1
ATOM 3485 C C . CYS A 1 469 ? 35.547 -13.718 -37.710 1.00 97.31 469 CYS A C 1
ATOM 3487 O O . CYS A 1 469 ? 34.839 -14.685 -37.399 1.00 97.31 469 CYS A O 1
ATOM 3489 N N . SER A 1 470 ? 36.271 -13.678 -38.830 1.00 97.12 470 SER A N 1
ATOM 3490 C CA . SER A 1 470 ? 36.303 -14.772 -39.803 1.00 97.12 470 SER A CA 1
ATOM 3491 C C . SER A 1 470 ? 36.780 -16.084 -39.159 1.00 97.12 470 SER A C 1
ATOM 3493 O O . SER A 1 470 ? 37.569 -16.064 -38.207 1.00 97.12 470 SER A O 1
ATOM 3495 N N . PRO A 1 471 ? 36.275 -17.243 -39.611 1.00 94.81 471 PRO A N 1
ATOM 3496 C CA . PRO A 1 471 ? 36.718 -18.529 -39.085 1.00 94.81 471 PRO A CA 1
ATOM 3497 C C . PRO A 1 471 ? 38.151 -18.842 -39.509 1.00 94.81 471 PRO A C 1
ATOM 3499 O O . PRO A 1 471 ? 38.653 -18.304 -40.492 1.00 94.81 471 PRO A O 1
ATOM 3502 N N . ILE A 1 472 ? 38.795 -19.783 -38.810 1.00 92.19 472 ILE A N 1
ATOM 3503 C CA . ILE A 1 472 ? 40.151 -20.254 -39.148 1.00 92.19 472 ILE A CA 1
ATOM 3504 C C . ILE A 1 472 ? 40.274 -20.712 -40.613 1.00 92.19 472 ILE A C 1
ATOM 3506 O O . ILE A 1 472 ? 41.313 -20.513 -41.230 1.00 92.19 472 ILE A O 1
ATOM 3510 N N . ALA A 1 473 ? 39.202 -21.252 -41.203 1.00 92.38 473 ALA A N 1
ATOM 3511 C CA . ALA A 1 473 ? 39.165 -21.653 -42.612 1.00 92.38 473 ALA A CA 1
ATOM 3512 C C . ALA A 1 473 ? 39.345 -20.482 -43.601 1.00 92.38 473 ALA A C 1
ATOM 3514 O O . ALA A 1 473 ? 39.716 -20.708 -44.747 1.00 92.38 473 ALA A O 1
ATOM 3515 N N . ALA A 1 474 ? 39.086 -19.247 -43.162 1.00 94.62 474 ALA A N 1
ATOM 3516 C CA . ALA A 1 474 ? 39.246 -18.016 -43.932 1.00 94.62 474 ALA A CA 1
ATOM 3517 C C . ALA A 1 474 ? 40.495 -17.212 -43.518 1.00 94.62 474 ALA A C 1
ATOM 3519 O O . ALA A 1 474 ? 40.687 -16.079 -43.964 1.00 94.62 474 ALA A O 1
ATOM 3520 N N . GLN A 1 475 ? 41.355 -17.770 -42.663 1.00 94.00 475 GLN A N 1
ATOM 3521 C CA . GLN A 1 475 ? 42.632 -17.159 -42.316 1.00 94.00 475 GLN A CA 1
ATOM 3522 C C . GLN A 1 475 ? 43.593 -17.214 -43.506 1.00 94.00 475 GLN A C 1
ATOM 3524 O O . GLN A 1 475 ? 43.685 -18.222 -44.206 1.00 94.00 475 GLN A O 1
ATOM 3529 N N . SER A 1 476 ? 44.355 -16.141 -43.708 1.00 93.12 476 SER A N 1
ATOM 3530 C CA . SER A 1 476 ? 45.379 -16.125 -44.749 1.00 93.12 476 SER A CA 1
ATOM 3531 C C . SER A 1 476 ? 46.539 -17.073 -44.431 1.00 93.12 476 SER A C 1
ATOM 3533 O O . SER A 1 476 ? 46.786 -17.439 -43.283 1.00 93.12 476 SER A O 1
ATOM 3535 N N . GLY A 1 477 ? 47.374 -17.349 -45.434 1.00 89.06 477 GLY A N 1
ATOM 3536 C CA . GLY A 1 477 ? 48.768 -17.717 -45.180 1.00 89.06 477 GLY A CA 1
ATOM 3537 C C . GLY A 1 477 ? 49.553 -16.574 -44.516 1.00 89.06 477 GLY A C 1
ATOM 3538 O O . GLY A 1 477 ? 49.011 -15.529 -44.158 1.00 89.06 477 GLY A O 1
ATOM 3539 N N . ARG A 1 478 ? 50.864 -16.738 -44.359 1.00 88.75 478 ARG A N 1
ATOM 3540 C CA . ARG A 1 478 ? 51.732 -15.671 -43.842 1.00 88.75 478 ARG A CA 1
ATOM 3541 C C . ARG A 1 478 ? 51.934 -14.597 -44.915 1.00 88.75 478 ARG A C 1
ATOM 3543 O O . ARG A 1 478 ? 52.493 -14.897 -45.966 1.00 88.75 478 ARG A O 1
ATOM 3550 N N . LEU A 1 479 ? 51.493 -13.365 -44.658 1.00 90.31 479 LEU A N 1
ATOM 3551 C CA . LEU A 1 479 ? 51.506 -12.267 -45.638 1.00 90.31 479 LEU A CA 1
ATOM 3552 C C . LEU A 1 479 ? 52.343 -11.083 -45.156 1.00 90.31 479 LEU A C 1
ATOM 3554 O O . LEU A 1 479 ? 52.418 -10.807 -43.962 1.00 90.31 479 LEU A O 1
ATOM 3558 N N . LYS A 1 480 ? 52.947 -10.335 -46.082 1.00 90.31 480 LYS A N 1
ATOM 3559 C CA . LYS A 1 480 ? 53.566 -9.043 -45.758 1.00 90.31 480 LYS A CA 1
ATOM 3560 C C . LYS A 1 480 ? 52.476 -8.011 -45.438 1.00 90.31 480 LYS A C 1
ATOM 3562 O O . LYS A 1 480 ? 51.429 -8.006 -46.078 1.00 90.31 480 LYS A O 1
ATOM 3567 N N . TRP A 1 481 ? 52.733 -7.108 -44.492 1.00 90.25 481 TRP A N 1
ATOM 3568 C CA . TRP A 1 481 ? 51.796 -6.021 -44.197 1.00 90.25 481 TRP A CA 1
ATOM 3569 C C . TRP A 1 481 ? 51.660 -5.034 -45.370 1.00 90.25 481 TRP A C 1
ATOM 3571 O O . TRP A 1 481 ? 50.574 -4.863 -45.915 1.00 90.25 481 TRP A O 1
ATOM 3581 N N . GLY A 1 482 ? 52.786 -4.459 -45.808 1.00 87.81 482 GLY A N 1
ATOM 3582 C CA . GLY A 1 482 ? 52.875 -3.443 -46.861 1.00 87.81 482 GLY A CA 1
ATOM 3583 C C . GLY A 1 482 ? 54.305 -3.256 -47.386 1.00 87.81 482 GLY A C 1
ATOM 3584 O O . GLY A 1 482 ? 55.229 -3.937 -46.921 1.00 87.81 482 GLY A O 1
ATOM 3585 N N . PRO A 1 483 ? 54.530 -2.377 -48.378 1.00 85.56 483 PRO A N 1
ATOM 3586 C CA . PRO A 1 483 ? 55.874 -1.985 -48.798 1.00 85.56 483 PRO A CA 1
ATOM 3587 C C . PRO A 1 483 ? 56.581 -1.176 -47.695 1.00 85.56 483 PRO A C 1
ATOM 3589 O O . PRO A 1 483 ? 55.952 -0.720 -46.748 1.00 85.56 483 PRO A O 1
ATOM 3592 N N . THR A 1 484 ? 57.899 -1.003 -47.809 1.00 82.31 484 THR A N 1
ATOM 3593 C CA . THR A 1 484 ? 58.606 0.011 -47.010 1.00 82.31 484 THR A CA 1
ATOM 3594 C C . THR A 1 484 ? 58.334 1.362 -47.663 1.00 82.31 484 THR A C 1
ATOM 3596 O O . THR A 1 484 ? 58.691 1.547 -48.826 1.00 82.31 484 THR A O 1
ATOM 3599 N N . ALA A 1 485 ? 57.662 2.265 -46.955 1.00 78.31 485 ALA A N 1
ATOM 3600 C CA . ALA A 1 485 ? 57.156 3.525 -47.490 1.00 78.31 485 ALA A CA 1
ATOM 3601 C C . ALA A 1 485 ? 57.095 4.592 -46.378 1.00 78.31 485 ALA A C 1
ATOM 3603 O O . ALA A 1 485 ? 57.246 4.246 -45.207 1.00 78.31 485 ALA A O 1
ATOM 3604 N N . PRO A 1 486 ? 56.912 5.884 -46.707 1.00 80.56 486 PRO A N 1
ATOM 3605 C CA . PRO A 1 486 ? 56.637 6.905 -45.700 1.00 80.56 486 PRO A CA 1
ATOM 3606 C C . PRO A 1 486 ? 55.385 6.572 -44.881 1.00 80.56 486 PRO A C 1
ATOM 3608 O O . PRO A 1 486 ? 54.456 5.956 -45.405 1.00 80.56 486 PRO A O 1
ATOM 3611 N N . GLU A 1 487 ? 55.366 7.018 -43.625 1.00 85.19 487 GLU A N 1
ATOM 3612 C CA . GLU A 1 487 ? 54.259 6.758 -42.699 1.00 85.19 487 GLU A CA 1
ATOM 3613 C C . GLU A 1 487 ? 52.923 7.277 -43.239 1.00 85.19 487 GLU A C 1
ATOM 3615 O O . GLU A 1 487 ? 52.800 8.435 -43.644 1.00 85.19 487 GLU A O 1
ATOM 3620 N N . LEU A 1 488 ? 51.908 6.416 -43.194 1.00 89.06 488 LEU A N 1
ATOM 3621 C CA . LEU A 1 488 ? 50.508 6.736 -43.463 1.00 89.06 488 LEU A CA 1
ATOM 3622 C C . LEU A 1 488 ? 49.798 7.330 -42.238 1.00 89.06 488 LEU A C 1
ATOM 3624 O O . LEU A 1 488 ? 48.667 7.800 -42.351 1.00 89.06 488 LEU A O 1
ATOM 3628 N N . GLY A 1 489 ? 50.433 7.293 -41.062 1.00 89.75 489 GLY A N 1
ATOM 3629 C CA . GLY A 1 489 ? 49.888 7.882 -39.838 1.00 89.75 489 GLY A CA 1
ATOM 3630 C C . GLY A 1 489 ? 48.714 7.094 -39.249 1.00 89.75 489 GLY A C 1
ATOM 3631 O O . GLY A 1 489 ? 47.814 7.667 -38.634 1.00 89.75 489 GLY A O 1
ATOM 3632 N N . LEU A 1 490 ? 48.704 5.770 -39.434 1.00 91.62 490 LEU A N 1
ATOM 3633 C CA . LEU A 1 490 ? 47.626 4.861 -39.018 1.00 91.62 490 LEU A CA 1
ATOM 3634 C C . LEU A 1 490 ? 47.665 4.539 -37.513 1.00 91.62 490 LEU A C 1
ATOM 3636 O O . LEU A 1 490 ? 47.636 3.379 -37.100 1.00 91.62 490 LEU A O 1
ATOM 3640 N N . TYR A 1 491 ? 47.706 5.584 -36.686 1.00 90.62 491 TYR A N 1
ATOM 3641 C CA . TYR A 1 491 ? 47.843 5.511 -35.227 1.00 90.62 491 TYR A CA 1
ATOM 3642 C C . TYR A 1 491 ? 46.512 5.377 -34.481 1.00 90.62 491 TYR A C 1
ATOM 3644 O O . TYR A 1 491 ? 46.486 5.379 -33.2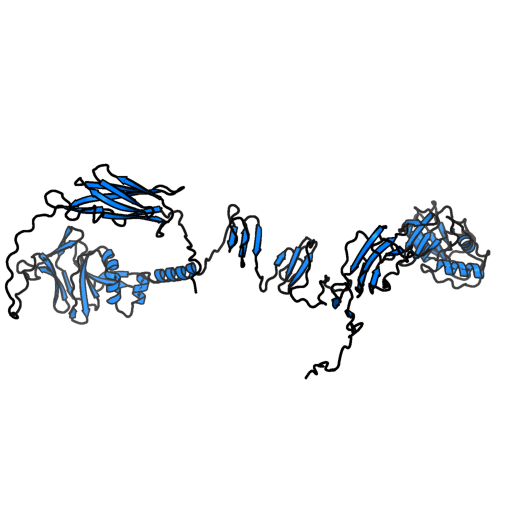52 1.00 90.62 491 TYR A O 1
ATOM 3652 N N . ASN A 1 492 ? 45.386 5.267 -35.194 1.00 92.12 492 ASN A N 1
ATOM 3653 C CA . ASN A 1 492 ? 44.105 4.992 -34.555 1.00 92.12 492 ASN A CA 1
ATOM 3654 C C . ASN A 1 492 ? 43.953 3.486 -34.312 1.00 92.12 492 ASN A C 1
ATOM 3656 O O . ASN A 1 492 ? 43.533 2.731 -35.194 1.00 92.12 492 ASN A O 1
ATOM 3660 N N . TYR A 1 493 ? 44.339 3.054 -33.114 1.00 93.38 493 TYR A N 1
ATOM 3661 C CA . TYR A 1 493 ? 44.288 1.655 -32.677 1.00 93.38 493 TYR A CA 1
ATOM 3662 C C . TYR A 1 493 ? 42.894 1.205 -32.228 1.00 93.38 493 TYR A C 1
ATOM 3664 O O . TYR A 1 493 ? 42.676 0.005 -32.085 1.00 93.38 493 TYR A O 1
ATOM 3672 N N . SER A 1 494 ? 41.973 2.153 -32.032 1.00 95.69 494 SER A N 1
ATOM 3673 C CA . SER A 1 494 ? 40.681 1.956 -31.373 1.00 95.69 494 SER A CA 1
ATOM 3674 C C . SER A 1 494 ? 39.768 0.964 -32.101 1.00 95.69 494 SER A C 1
ATOM 3676 O O . SER A 1 494 ? 39.889 0.732 -33.309 1.00 95.69 494 SER A O 1
ATOM 3678 N N . VAL A 1 495 ? 38.794 0.420 -31.369 1.00 95.56 495 VAL A N 1
ATOM 3679 C CA . VAL A 1 495 ? 37.697 -0.370 -31.949 1.00 95.56 495 VAL A CA 1
ATOM 3680 C C . VAL A 1 495 ? 36.891 0.484 -32.934 1.00 95.56 495 VAL A C 1
ATOM 3682 O O . VAL A 1 495 ? 36.555 1.626 -32.623 1.00 95.56 495 VAL A O 1
ATOM 3685 N N . GLY A 1 496 ? 36.607 -0.049 -34.127 1.00 94.69 496 GLY A N 1
ATOM 3686 C CA . GLY A 1 496 ? 35.939 0.654 -35.226 1.00 94.69 496 GLY A CA 1
ATOM 3687 C C . GLY A 1 496 ? 36.883 1.320 -36.237 1.00 94.69 496 GLY A C 1
ATOM 3688 O O . GLY A 1 496 ? 36.420 1.816 -37.262 1.00 94.69 496 GLY A O 1
ATOM 3689 N N . ALA A 1 497 ? 38.199 1.337 -35.992 1.00 96.75 497 ALA A N 1
ATOM 3690 C CA . ALA A 1 497 ? 39.163 1.974 -36.895 1.00 96.75 497 ALA A CA 1
ATOM 3691 C C . ALA A 1 497 ? 39.629 1.073 -38.056 1.00 96.75 497 ALA A C 1
ATOM 3693 O O . ALA A 1 497 ? 40.134 1.588 -39.056 1.00 96.75 497 ALA A O 1
ATOM 3694 N N . GLY A 1 498 ? 39.476 -0.254 -37.952 1.00 97.44 498 GLY A N 1
ATOM 3695 C CA . GLY A 1 498 ? 40.106 -1.201 -38.875 1.00 97.44 498 GLY A CA 1
ATOM 3696 C C . GLY A 1 498 ? 39.692 -1.029 -40.333 1.00 97.44 498 GLY A C 1
ATOM 3697 O O . GLY A 1 498 ? 40.555 -1.060 -41.210 1.00 97.44 498 GLY A O 1
ATOM 3698 N N . GLN A 1 499 ? 38.409 -0.772 -40.608 1.00 97.31 499 GLN A N 1
ATOM 3699 C CA . GLN A 1 499 ? 37.923 -0.558 -41.976 1.00 97.31 499 GLN A CA 1
ATOM 3700 C C . GLN A 1 499 ? 38.555 0.689 -42.601 1.00 97.31 499 GLN A C 1
ATOM 3702 O O . GLN A 1 499 ? 39.068 0.637 -43.717 1.00 97.31 499 GLN A O 1
ATOM 3707 N N . THR A 1 500 ? 38.558 1.807 -41.871 1.00 97.62 500 THR A N 1
ATOM 3708 C CA . THR A 1 500 ? 39.152 3.065 -42.337 1.00 97.62 500 THR A CA 1
ATOM 3709 C C . THR A 1 500 ? 40.648 2.901 -42.585 1.00 97.62 500 THR A C 1
ATOM 3711 O O . THR A 1 500 ? 41.136 3.292 -43.641 1.00 97.62 500 THR A O 1
ATOM 3714 N N . ASN A 1 501 ? 41.369 2.261 -41.660 1.00 97.06 501 ASN A N 1
ATOM 3715 C CA . ASN A 1 501 ? 42.796 1.990 -41.822 1.00 97.06 501 ASN A CA 1
ATOM 3716 C C . ASN A 1 501 ? 43.060 1.097 -43.045 1.00 97.06 501 ASN A C 1
ATOM 3718 O O . ASN A 1 501 ? 43.930 1.406 -43.854 1.00 97.06 501 ASN A O 1
ATOM 3722 N N . THR A 1 502 ? 42.275 0.028 -43.219 1.00 97.62 502 THR A N 1
ATOM 3723 C CA . THR A 1 502 ? 42.368 -0.882 -44.373 1.00 97.62 502 THR A CA 1
ATOM 3724 C C . THR A 1 502 ? 42.173 -0.124 -45.685 1.00 97.62 502 THR A C 1
ATOM 3726 O O . THR A 1 502 ? 43.006 -0.238 -46.582 1.00 97.62 502 THR A O 1
ATOM 3729 N N . ASN A 1 503 ? 41.142 0.719 -45.778 1.00 97.25 503 ASN A N 1
ATOM 3730 C CA . ASN A 1 503 ? 40.875 1.533 -46.966 1.00 97.25 503 ASN A CA 1
ATOM 3731 C C . ASN A 1 503 ? 42.029 2.503 -47.273 1.00 97.25 503 ASN A C 1
ATOM 3733 O O . ASN A 1 503 ? 42.399 2.668 -48.436 1.00 97.25 503 ASN A O 1
ATOM 3737 N N . THR A 1 504 ? 42.632 3.114 -46.250 1.00 96.88 504 THR A N 1
ATOM 3738 C CA . THR A 1 504 ? 43.796 4.001 -46.405 1.00 96.88 504 THR A CA 1
ATOM 3739 C C . THR A 1 504 ? 45.027 3.241 -46.905 1.00 96.88 504 THR A C 1
ATOM 3741 O O . THR A 1 504 ? 45.689 3.705 -47.832 1.00 96.88 504 THR A O 1
ATOM 3744 N N . ILE A 1 505 ? 45.303 2.049 -46.362 1.00 94.44 505 ILE A N 1
ATOM 3745 C CA . ILE A 1 505 ? 46.397 1.177 -46.825 1.00 94.44 505 ILE A CA 1
ATOM 3746 C C . ILE A 1 505 ? 46.202 0.816 -48.301 1.00 94.44 505 ILE A C 1
ATOM 3748 O O . ILE A 1 505 ? 47.137 0.918 -49.094 1.00 94.44 505 ILE A O 1
ATOM 3752 N N . LEU A 1 506 ? 44.986 0.421 -48.685 1.00 96.44 506 LEU A N 1
ATOM 3753 C CA . LEU A 1 506 ? 44.665 0.046 -50.063 1.00 96.44 506 LEU A CA 1
ATOM 3754 C C . LEU A 1 506 ? 44.739 1.233 -51.020 1.00 96.44 506 LEU A C 1
ATOM 3756 O O . LEU A 1 506 ? 45.233 1.084 -52.133 1.00 96.44 506 LEU A O 1
ATOM 3760 N N . SER A 1 507 ? 44.319 2.416 -50.575 1.00 96.62 507 SER A N 1
ATOM 3761 C CA . SER A 1 507 ? 44.431 3.643 -51.368 1.00 96.62 507 SER A CA 1
ATOM 3762 C C . SER A 1 507 ? 45.891 4.036 -51.608 1.00 96.62 507 SER A C 1
ATOM 3764 O O . SER A 1 507 ? 46.222 4.534 -52.680 1.00 96.62 507 SER A O 1
ATOM 3766 N N . ALA A 1 508 ? 46.770 3.801 -50.628 1.00 93.81 508 ALA A N 1
ATOM 3767 C CA . ALA A 1 508 ? 48.187 4.132 -50.728 1.00 93.81 508 ALA A CA 1
ATOM 3768 C C . ALA A 1 508 ? 49.002 3.089 -51.510 1.00 93.81 508 ALA A C 1
ATOM 3770 O O . ALA A 1 508 ? 49.896 3.447 -52.275 1.00 93.81 508 ALA A O 1
ATOM 3771 N N . PHE A 1 509 ? 48.726 1.798 -51.302 1.00 91.75 509 PHE A N 1
ATOM 3772 C CA . PHE A 1 509 ? 49.611 0.716 -51.748 1.00 91.75 509 PHE A CA 1
ATOM 3773 C C . PHE A 1 509 ? 48.940 -0.326 -52.648 1.00 91.75 509 PHE A C 1
ATOM 3775 O O . PHE A 1 509 ? 49.650 -1.096 -53.304 1.00 91.75 509 PHE A O 1
ATOM 3782 N N . GLY A 1 510 ? 47.606 -0.379 -52.693 1.00 92.12 510 GLY A N 1
ATOM 3783 C CA . GLY A 1 510 ? 46.848 -1.395 -53.424 1.00 92.12 510 GLY A CA 1
ATOM 3784 C C . GLY A 1 510 ? 47.358 -2.811 -53.140 1.00 92.12 510 GLY A C 1
ATOM 3785 O O . GLY A 1 510 ? 47.659 -3.165 -51.998 1.00 92.12 510 GLY A O 1
ATOM 3786 N N . SER A 1 511 ? 47.569 -3.589 -54.204 1.00 90.94 511 SER A N 1
ATOM 3787 C CA . SER A 1 511 ? 48.087 -4.964 -54.140 1.00 90.94 511 SER A CA 1
ATOM 3788 C C . SER A 1 511 ? 49.501 -5.093 -53.551 1.00 90.94 511 SER A C 1
ATOM 3790 O O . SER A 1 511 ? 49.936 -6.204 -53.249 1.00 90.94 511 SER A O 1
ATOM 3792 N N . SER A 1 512 ? 50.237 -3.988 -53.361 1.00 91.56 512 SER A N 1
ATOM 3793 C CA . SER A 1 512 ? 51.543 -3.995 -52.676 1.00 91.56 512 SER A CA 1
ATOM 3794 C C . SER A 1 512 ? 51.420 -4.137 -51.153 1.00 91.56 512 SER A C 1
ATOM 3796 O O . SER A 1 512 ? 52.431 -4.346 -50.476 1.00 91.56 512 SER A O 1
ATOM 3798 N N . ALA A 1 513 ? 50.201 -4.063 -50.609 1.00 92.38 513 ALA A N 1
ATOM 3799 C CA . ALA A 1 513 ? 49.871 -4.375 -49.222 1.00 92.38 513 ALA A CA 1
ATOM 3800 C C . ALA A 1 513 ? 49.028 -5.660 -49.131 1.00 92.38 513 ALA A C 1
ATOM 3802 O O . ALA A 1 513 ? 47.804 -5.596 -48.968 1.00 92.38 513 ALA A O 1
ATOM 3803 N N . PRO A 1 514 ? 49.657 -6.848 -49.251 1.00 93.12 514 PRO A N 1
ATOM 3804 C CA . PRO A 1 514 ? 48.918 -8.094 -49.409 1.00 93.12 514 PRO A CA 1
ATOM 3805 C C . PRO A 1 514 ? 48.085 -8.464 -48.177 1.00 93.12 514 PRO A C 1
ATOM 3807 O O . PRO A 1 514 ? 47.058 -9.109 -48.339 1.00 93.12 514 PRO A O 1
ATOM 3810 N N . ALA A 1 515 ? 48.453 -8.028 -46.965 1.00 94.44 515 ALA A N 1
ATOM 3811 C CA . ALA A 1 515 ? 47.630 -8.257 -45.776 1.00 94.44 515 ALA A CA 1
ATOM 3812 C C . ALA A 1 515 ? 46.270 -7.534 -45.838 1.00 94.44 515 ALA A C 1
ATOM 3814 O O . ALA A 1 515 ? 45.233 -8.149 -45.591 1.00 94.44 515 ALA A O 1
ATOM 3815 N N . ALA A 1 516 ? 46.270 -6.243 -46.188 1.00 95.94 516 ALA A N 1
ATOM 3816 C CA . ALA A 1 516 ? 45.043 -5.460 -46.342 1.00 95.94 516 ALA A CA 1
ATOM 3817 C C . ALA A 1 516 ? 44.246 -5.900 -47.579 1.00 95.94 516 ALA A C 1
ATOM 3819 O O . ALA A 1 516 ? 43.026 -6.012 -47.504 1.00 95.94 516 ALA A O 1
ATOM 3820 N N . THR A 1 517 ? 44.942 -6.213 -48.679 1.00 97.31 517 THR A N 1
ATOM 3821 C CA . THR A 1 517 ? 44.328 -6.713 -49.922 1.00 97.31 517 THR A CA 1
ATOM 3822 C C . THR A 1 517 ? 43.600 -8.027 -49.670 1.00 97.31 517 THR A C 1
ATOM 3824 O O . THR A 1 517 ? 42.429 -8.147 -49.998 1.00 97.31 517 THR A O 1
ATOM 3827 N N . TYR A 1 518 ? 44.249 -8.981 -48.992 1.00 97.94 518 TYR A N 1
ATOM 3828 C CA . TYR A 1 518 ? 43.617 -10.248 -48.632 1.00 97.94 518 TYR A CA 1
ATOM 3829 C C . TYR A 1 518 ? 42.339 -10.043 -47.819 1.00 97.94 518 TYR A C 1
ATOM 3831 O O . TYR A 1 518 ? 41.326 -10.670 -48.107 1.00 97.94 518 TYR A O 1
ATOM 3839 N N . ALA A 1 519 ? 42.386 -9.184 -46.796 1.00 97.81 519 ALA A N 1
ATOM 3840 C CA . ALA A 1 519 ? 41.230 -8.965 -45.938 1.00 97.81 519 ALA A CA 1
ATOM 3841 C C . ALA A 1 519 ? 40.060 -8.321 -46.697 1.00 97.81 519 ALA A C 1
ATOM 3843 O O . ALA A 1 519 ? 38.932 -8.751 -46.502 1.00 97.81 519 ALA A O 1
ATOM 3844 N N . ASN A 1 520 ? 40.338 -7.345 -47.565 1.00 97.88 520 ASN A N 1
ATOM 3845 C CA . ASN A 1 520 ? 39.336 -6.641 -48.369 1.00 97.88 520 ASN A CA 1
ATOM 3846 C C . ASN A 1 520 ? 38.735 -7.500 -49.490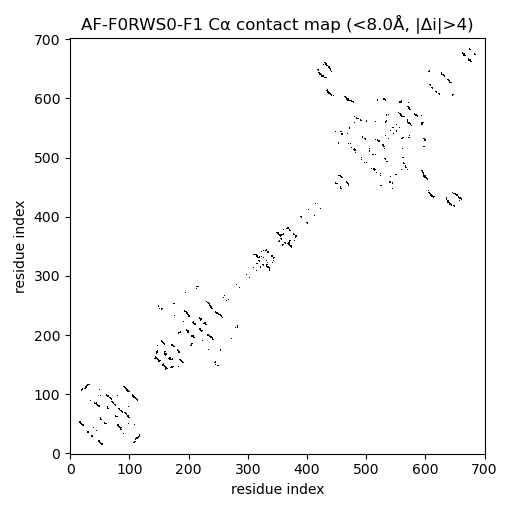 1.00 97.88 520 ASN A C 1
ATOM 3848 O O . ASN A 1 520 ? 37.550 -7.387 -49.786 1.00 97.88 520 ASN A O 1
ATOM 3852 N N . ASP A 1 521 ? 39.542 -8.361 -50.105 1.00 97.62 521 ASP A N 1
ATOM 3853 C CA . ASP A 1 521 ? 39.106 -9.211 -51.216 1.00 97.62 521 ASP A CA 1
ATOM 3854 C C . ASP A 1 521 ? 38.464 -10.521 -50.731 1.00 97.62 521 ASP A C 1
ATOM 3856 O O . ASP A 1 521 ? 37.938 -11.301 -51.530 1.00 97.62 521 ASP A O 1
ATOM 3860 N N . LEU A 1 522 ? 38.509 -10.788 -49.421 1.00 97.44 522 LEU A N 1
ATOM 3861 C CA . LEU A 1 522 ? 37.905 -11.971 -48.831 1.00 97.44 522 LEU A CA 1
ATOM 3862 C C . LEU A 1 522 ? 36.392 -11.963 -49.079 1.00 97.44 522 LEU A C 1
ATOM 3864 O O . LEU A 1 522 ? 35.670 -11.081 -48.620 1.00 97.44 522 LEU A O 1
ATOM 3868 N N . VAL A 1 523 ? 35.905 -13.016 -49.734 1.00 97.44 523 VAL A N 1
ATOM 3869 C CA . VAL A 1 523 ? 34.478 -13.334 -49.821 1.00 97.44 523 VAL A CA 1
ATOM 3870 C C . VAL A 1 523 ? 34.231 -14.619 -49.048 1.00 97.44 523 VAL A C 1
ATOM 3872 O O . VAL A 1 523 ? 34.632 -15.702 -49.471 1.00 97.44 523 VAL A O 1
ATOM 3875 N N . TYR A 1 524 ? 33.568 -14.507 -47.900 1.00 96.31 524 TYR A N 1
ATOM 3876 C CA . TYR A 1 524 ? 33.254 -15.650 -47.043 1.00 96.31 524 TYR A CA 1
ATOM 3877 C C . TYR A 1 524 ? 31.826 -15.549 -46.512 1.00 96.31 524 TYR A C 1
ATOM 3879 O O . TYR A 1 524 ? 31.357 -14.464 -46.170 1.00 96.31 524 TYR A O 1
ATOM 3887 N N . GLY A 1 525 ? 31.110 -16.678 -46.485 1.00 93.75 525 GLY A N 1
ATOM 3888 C CA . GLY A 1 525 ? 29.712 -16.726 -46.042 1.00 93.75 525 GLY A CA 1
ATOM 3889 C C . GLY A 1 525 ? 28.743 -15.896 -46.895 1.00 93.75 525 GLY A C 1
ATOM 3890 O O . GLY A 1 525 ? 27.676 -15.544 -46.412 1.00 93.75 525 GLY A O 1
ATOM 3891 N N . GLY A 1 526 ? 29.114 -15.551 -48.136 1.00 94.62 526 GLY A N 1
ATOM 3892 C CA . GLY A 1 526 ? 28.331 -14.676 -49.020 1.00 94.62 526 GLY A CA 1
ATOM 3893 C C . GLY A 1 526 ? 28.562 -13.173 -48.814 1.00 94.62 526 GLY A C 1
ATOM 3894 O O . GLY A 1 526 ? 27.879 -12.371 -49.445 1.00 94.62 526 GLY A O 1
ATOM 3895 N N . TYR A 1 527 ? 29.521 -12.787 -47.968 1.00 96.56 527 TYR A N 1
ATOM 3896 C CA . TYR A 1 527 ? 29.824 -11.394 -47.639 1.00 96.56 527 TYR A CA 1
ATOM 3897 C C . TYR A 1 527 ? 31.234 -10.999 -48.086 1.00 96.56 527 TYR A C 1
ATOM 3899 O O . TYR A 1 527 ? 32.162 -11.800 -47.959 1.00 96.56 527 TYR A O 1
ATOM 3907 N N . SER A 1 528 ? 31.377 -9.769 -48.592 1.00 96.69 528 SER A N 1
ATOM 3908 C CA . SER A 1 528 ? 32.606 -9.192 -49.168 1.00 96.69 528 SER A CA 1
ATOM 3909 C C . SER A 1 528 ? 33.035 -7.883 -48.484 1.00 96.69 528 SER A C 1
ATOM 3911 O O . SER A 1 528 ? 33.691 -7.045 -49.090 1.00 96.69 528 SER A O 1
ATOM 3913 N N . ASP A 1 529 ? 32.575 -7.653 -47.257 1.00 96.88 529 ASP A N 1
ATOM 3914 C CA . ASP A 1 529 ? 32.807 -6.452 -46.441 1.00 96.88 529 ASP A CA 1
ATOM 3915 C C . ASP A 1 529 ? 33.789 -6.735 -45.288 1.00 96.88 529 ASP A C 1
ATOM 3917 O O . ASP A 1 529 ? 33.673 -6.197 -44.186 1.00 96.88 529 ASP A O 1
ATOM 3921 N N . TRP A 1 530 ? 34.739 -7.635 -45.535 1.00 98.25 530 TRP A N 1
ATOM 3922 C CA . TRP A 1 530 ? 35.793 -7.998 -44.597 1.00 98.25 530 TRP A CA 1
ATOM 3923 C C . TRP A 1 530 ? 36.946 -6.986 -44.653 1.00 98.25 530 TRP A C 1
ATOM 3925 O O . TRP A 1 530 ? 37.221 -6.379 -45.685 1.00 98.25 530 TRP A O 1
ATOM 3935 N N . TYR A 1 531 ? 37.636 -6.788 -43.531 1.00 98.44 531 TYR A N 1
ATOM 3936 C CA . TYR A 1 531 ? 38.743 -5.841 -43.424 1.00 98.44 531 TYR A CA 1
ATOM 3937 C C . TYR A 1 531 ? 39.802 -6.280 -42.409 1.00 98.44 531 TYR A C 1
ATOM 3939 O O . TYR A 1 531 ? 39.591 -7.172 -41.578 1.00 98.44 531 TYR A O 1
ATOM 3947 N N . LEU A 1 532 ? 40.984 -5.661 -42.499 1.00 97.88 532 LEU A N 1
ATOM 3948 C CA . LEU A 1 532 ? 42.097 -5.918 -41.592 1.00 97.88 532 LEU A CA 1
ATOM 3949 C C . LEU A 1 532 ? 41.818 -5.198 -40.253 1.00 97.88 532 LEU A C 1
ATOM 3951 O O . LEU A 1 532 ? 41.705 -3.966 -40.235 1.00 97.88 532 LEU A O 1
ATOM 3955 N N . PRO A 1 533 ? 41.689 -5.924 -39.127 1.00 97.94 533 PRO A N 1
ATOM 3956 C CA . PRO A 1 533 ? 41.311 -5.329 -37.845 1.00 97.94 533 PRO A CA 1
ATOM 3957 C C . PRO A 1 533 ? 42.328 -4.289 -37.373 1.00 97.94 533 PRO A C 1
ATOM 3959 O O . PRO A 1 533 ? 43.527 -4.457 -37.589 1.00 97.94 533 PRO A O 1
ATOM 3962 N N . SER A 1 534 ? 41.882 -3.245 -36.675 1.00 97.38 534 SER A N 1
ATOM 3963 C CA . SER A 1 534 ? 42.780 -2.430 -35.852 1.00 97.38 534 SER A CA 1
ATOM 3964 C C . SER A 1 534 ? 43.375 -3.270 -34.718 1.00 97.38 534 SER A C 1
ATOM 3966 O O . SER A 1 534 ? 42.924 -4.379 -34.421 1.00 97.38 534 SER A O 1
ATOM 3968 N N . LEU A 1 535 ? 44.413 -2.764 -34.060 1.00 94.44 535 LEU A N 1
ATOM 3969 C CA . LEU A 1 535 ? 45.110 -3.509 -33.018 1.00 94.44 535 LEU A CA 1
ATOM 3970 C C . LEU A 1 535 ? 44.205 -3.819 -31.824 1.00 94.44 535 LEU A C 1
ATOM 3972 O O . LEU A 1 535 ? 44.329 -4.902 -31.251 1.00 94.44 535 LEU A O 1
ATOM 3976 N N . ASP A 1 536 ? 43.300 -2.910 -31.449 1.00 95.50 536 ASP A N 1
ATOM 3977 C CA . ASP A 1 536 ? 42.365 -3.171 -30.354 1.00 95.50 536 ASP A CA 1
ATOM 3978 C C . ASP A 1 536 ? 41.198 -4.066 -30.788 1.00 95.50 536 ASP A C 1
ATOM 3980 O O . ASP A 1 536 ? 40.771 -4.901 -29.993 1.00 95.50 536 ASP A O 1
ATOM 3984 N N . GLU A 1 537 ? 40.740 -3.999 -32.046 1.00 97.44 537 GLU A N 1
ATOM 3985 C CA . GLU A 1 537 ? 39.773 -4.972 -32.586 1.00 97.44 537 GLU A CA 1
ATOM 3986 C C . GLU A 1 537 ? 40.361 -6.385 -32.611 1.00 97.44 537 GLU A C 1
ATOM 3988 O O . GLU A 1 537 ? 39.719 -7.340 -32.171 1.00 97.44 537 GLU A O 1
ATOM 3993 N N . LEU A 1 538 ? 41.606 -6.514 -33.077 1.00 95.12 538 LEU A N 1
ATOM 3994 C CA . LEU A 1 538 ? 42.328 -7.778 -33.135 1.00 95.12 538 LEU A CA 1
ATOM 3995 C C . LEU A 1 538 ? 42.575 -8.337 -31.735 1.00 95.12 538 LEU A C 1
ATOM 3997 O O . LEU A 1 538 ? 42.312 -9.513 -31.493 1.00 95.12 538 LEU A O 1
ATOM 4001 N N . LYS A 1 539 ? 43.033 -7.489 -30.802 1.00 92.00 539 LYS A N 1
ATOM 4002 C CA . LYS A 1 539 ? 43.169 -7.863 -29.391 1.00 92.00 539 LYS A CA 1
ATOM 4003 C C . LYS A 1 539 ? 41.852 -8.417 -28.867 1.00 92.00 539 LYS A C 1
ATOM 4005 O O . LYS A 1 539 ? 41.846 -9.476 -28.255 1.00 92.00 539 LYS A O 1
ATOM 4010 N N . LEU A 1 540 ? 40.756 -7.700 -29.087 1.00 94.12 540 LEU A N 1
ATOM 4011 C CA . LEU A 1 540 ? 39.461 -8.062 -28.535 1.00 94.12 540 LEU A CA 1
ATOM 4012 C C . LEU A 1 540 ? 38.944 -9.381 -29.117 1.00 94.12 540 LEU A C 1
ATOM 4014 O O . LEU A 1 540 ? 38.420 -10.208 -28.373 1.00 94.12 540 LEU A O 1
ATOM 4018 N N . ALA A 1 541 ? 39.131 -9.602 -30.420 1.00 93.81 541 ALA A N 1
ATOM 4019 C CA . ALA A 1 541 ? 38.805 -10.869 -31.063 1.00 93.81 541 ALA A CA 1
ATOM 4020 C C . ALA A 1 541 ? 39.608 -12.032 -30.461 1.00 93.81 541 ALA A C 1
ATOM 4022 O O . ALA A 1 541 ? 39.026 -13.065 -30.130 1.00 93.81 541 ALA A O 1
ATOM 4023 N N . ILE A 1 542 ? 40.918 -11.853 -30.262 1.00 90.44 542 ILE A N 1
ATOM 4024 C CA . ILE A 1 542 ? 41.804 -12.887 -29.712 1.00 90.44 542 ILE A CA 1
ATOM 4025 C C . ILE A 1 542 ? 41.514 -13.141 -28.230 1.00 90.44 542 ILE A C 1
ATOM 4027 O O . ILE A 1 542 ? 41.337 -14.294 -27.850 1.00 90.44 542 ILE A O 1
ATOM 4031 N N . ASP A 1 543 ? 41.410 -12.099 -27.401 1.00 88.50 543 ASP A N 1
ATOM 4032 C CA . ASP A 1 543 ? 41.088 -12.226 -25.974 1.00 88.50 543 ASP A CA 1
ATOM 4033 C C . ASP A 1 543 ? 39.764 -12.972 -25.762 1.00 88.50 543 ASP A C 1
ATOM 4035 O O . ASP A 1 543 ? 39.618 -13.738 -24.812 1.00 88.50 543 ASP A O 1
ATOM 4039 N N . ARG A 1 544 ? 38.777 -12.706 -26.629 1.00 89.69 544 ARG A N 1
ATOM 4040 C CA . ARG A 1 544 ? 37.425 -13.245 -26.494 1.00 89.69 544 ARG A CA 1
ATOM 4041 C C . ARG A 1 544 ? 37.297 -14.668 -27.018 1.00 89.69 544 ARG A C 1
ATOM 4043 O O . ARG A 1 544 ? 36.610 -15.473 -26.398 1.00 89.69 544 ARG A O 1
ATOM 4050 N N . LEU A 1 545 ? 37.833 -14.924 -28.207 1.00 90.31 545 LEU A N 1
ATOM 4051 C CA . LEU A 1 545 ? 37.593 -16.166 -28.944 1.00 90.31 545 LEU A CA 1
ATOM 4052 C C . LEU A 1 545 ? 38.722 -17.182 -28.737 1.00 90.31 545 LEU A C 1
ATOM 4054 O O . LEU A 1 545 ? 38.482 -18.385 -28.789 1.00 90.31 545 LEU A O 1
ATOM 4058 N N . GLY A 1 546 ? 39.937 -16.694 -28.480 1.00 84.25 546 GLY A N 1
ATOM 4059 C CA . GLY A 1 546 ? 41.072 -17.479 -28.014 1.00 84.25 546 GLY A CA 1
ATOM 4060 C C . GLY A 1 546 ? 41.421 -18.702 -28.862 1.00 84.25 546 GLY A C 1
ATOM 4061 O O . GLY A 1 546 ? 41.215 -18.760 -30.078 1.00 84.25 546 GLY A O 1
ATOM 4062 N N . THR A 1 547 ? 41.986 -19.697 -28.180 1.00 77.31 547 THR A N 1
ATOM 4063 C CA . THR A 1 547 ? 42.420 -20.974 -28.761 1.00 77.31 547 THR A CA 1
ATOM 4064 C C . THR A 1 547 ? 41.260 -21.775 -29.346 1.00 77.31 547 THR A C 1
ATOM 4066 O O . THR A 1 547 ? 41.426 -22.413 -30.381 1.00 77.31 547 THR A O 1
ATOM 4069 N N . ASP A 1 548 ? 40.074 -21.684 -28.742 1.00 79.81 548 ASP A N 1
ATOM 4070 C CA . ASP A 1 548 ? 38.884 -22.456 -29.128 1.00 79.81 548 ASP A CA 1
ATOM 4071 C C . ASP A 1 548 ? 38.356 -22.070 -30.513 1.00 79.81 548 ASP A C 1
ATOM 4073 O O . ASP A 1 548 ? 37.717 -22.871 -31.195 1.00 79.81 548 ASP A O 1
ATOM 4077 N N . TYR A 1 549 ? 38.668 -20.854 -30.965 1.00 89.06 549 TYR A N 1
ATOM 4078 C CA . TYR A 1 549 ? 38.367 -20.394 -32.316 1.00 89.06 549 TYR A CA 1
ATOM 4079 C C . TYR A 1 549 ? 39.567 -20.474 -33.272 1.00 89.06 549 TYR A C 1
ATOM 4081 O O . TYR A 1 549 ? 39.533 -19.950 -34.388 1.00 89.06 549 TYR A O 1
ATOM 4089 N N . GLY A 1 550 ? 40.642 -21.144 -32.857 1.00 85.00 550 GLY A N 1
ATOM 4090 C CA . GLY A 1 550 ? 41.797 -21.442 -33.694 1.00 85.00 550 GLY A CA 1
ATOM 4091 C C . GLY A 1 550 ? 42.783 -20.291 -33.848 1.00 85.00 550 GLY A C 1
ATOM 4092 O O . GLY A 1 550 ? 43.459 -20.241 -34.866 1.00 85.00 550 GLY A O 1
ATOM 4093 N N . PHE A 1 551 ? 42.871 -19.351 -32.899 1.00 83.56 551 PHE A N 1
ATOM 4094 C CA . PHE A 1 551 ? 43.967 -18.366 -32.882 1.00 83.56 551 PHE A CA 1
ATOM 4095 C C . PHE A 1 551 ? 45.323 -18.972 -32.462 1.00 83.56 551 PHE A C 1
ATOM 4097 O O . PHE A 1 551 ? 46.319 -18.256 -32.411 1.00 83.56 551 PHE A O 1
ATOM 4104 N N . THR A 1 552 ? 45.379 -20.276 -32.157 1.00 72.31 552 THR A N 1
ATOM 4105 C CA . THR A 1 552 ? 46.627 -21.020 -31.954 1.00 72.31 552 THR A CA 1
ATOM 4106 C C . THR A 1 552 ? 46.547 -22.428 -32.541 1.00 72.31 552 THR A C 1
ATOM 4108 O O . THR A 1 552 ? 45.575 -23.154 -32.329 1.00 72.31 552 THR A O 1
ATOM 4111 N N . VAL A 1 553 ? 47.618 -22.861 -33.209 1.00 54.28 553 VAL A N 1
ATOM 4112 C CA . VAL A 1 553 ? 47.863 -24.267 -33.547 1.00 54.28 553 VAL A CA 1
ATOM 4113 C C . VAL A 1 553 ? 49.242 -24.668 -33.005 1.00 54.28 553 VAL A C 1
ATOM 4115 O O . VAL A 1 553 ? 50.244 -24.714 -33.714 1.00 54.28 553 VAL A O 1
ATOM 4118 N N . GLY A 1 554 ? 49.324 -24.902 -31.692 1.00 58.00 554 GLY A N 1
ATOM 4119 C CA . GLY A 1 554 ? 50.470 -25.553 -31.034 1.00 58.00 554 GLY A CA 1
ATOM 4120 C C . GLY A 1 554 ? 51.799 -24.777 -30.924 1.00 58.00 554 GLY A C 1
ATOM 4121 O O . GLY A 1 554 ? 52.684 -25.239 -30.209 1.00 58.00 554 GLY A O 1
ATOM 4122 N N . THR A 1 555 ? 51.969 -23.605 -31.553 1.00 64.44 555 THR A N 1
ATOM 4123 C CA . THR A 1 555 ? 53.171 -22.742 -31.419 1.00 64.44 555 THR A CA 1
ATOM 4124 C C . THR A 1 555 ? 52.806 -21.261 -31.241 1.00 64.44 555 THR A C 1
ATOM 4126 O O . THR A 1 555 ? 51.632 -20.902 -31.277 1.00 64.44 555 THR A O 1
ATOM 4129 N N . SER A 1 556 ? 53.797 -20.391 -30.991 1.00 75.25 556 SER A N 1
ATOM 4130 C CA . SER A 1 556 ? 53.561 -18.942 -30.879 1.00 75.25 556 SER A CA 1
ATOM 4131 C C . SER A 1 556 ? 53.182 -18.340 -32.240 1.00 75.25 556 SER A C 1
ATOM 4133 O O . SER A 1 556 ? 53.951 -18.457 -33.197 1.00 75.25 556 SER A O 1
ATOM 4135 N N . GLU A 1 557 ? 52.034 -17.668 -32.327 1.00 84.31 557 GLU A N 1
ATOM 4136 C CA . GLU A 1 557 ? 51.493 -17.102 -33.570 1.00 84.31 557 GLU A CA 1
ATOM 4137 C C . GLU A 1 557 ? 51.386 -15.576 -33.510 1.00 84.31 557 GLU A C 1
ATOM 4139 O O . GLU A 1 557 ? 51.152 -14.992 -32.453 1.00 84.31 557 GLU A O 1
ATOM 4144 N N . ASN A 1 558 ? 51.552 -14.930 -34.667 1.00 87.56 558 ASN A N 1
ATOM 4145 C CA . ASN A 1 558 ? 51.444 -13.482 -34.821 1.00 87.56 558 ASN A CA 1
ATOM 4146 C C . ASN A 1 558 ? 50.324 -13.165 -35.810 1.00 87.56 558 ASN A C 1
ATOM 4148 O O . ASN A 1 558 ? 50.248 -13.803 -36.864 1.00 87.56 558 ASN A O 1
ATOM 4152 N N . TYR A 1 559 ? 49.544 -12.129 -35.514 1.00 91.75 559 TYR A N 1
ATOM 4153 C CA . TYR A 1 559 ? 48.458 -11.637 -36.357 1.00 91.75 559 TYR A CA 1
ATOM 4154 C C . TYR A 1 559 ? 48.649 -10.158 -36.691 1.00 91.75 559 TYR A C 1
ATOM 4156 O O . TYR A 1 559 ? 49.005 -9.371 -35.813 1.00 91.75 559 TYR A O 1
ATOM 4164 N N . TRP A 1 560 ? 48.422 -9.783 -37.950 1.00 94.06 560 TRP A N 1
ATOM 4165 C CA . TRP A 1 560 ? 48.502 -8.392 -38.394 1.00 94.06 560 TRP A CA 1
ATOM 4166 C C . TRP A 1 560 ? 47.307 -7.567 -37.936 1.00 94.06 560 TRP A C 1
ATOM 4168 O O . TRP A 1 560 ? 46.163 -7.968 -38.140 1.00 94.06 560 TRP A O 1
ATOM 4178 N N . ALA A 1 561 ? 47.596 -6.375 -37.419 1.00 94.94 561 ALA A N 1
ATOM 4179 C CA . ALA A 1 561 ? 46.634 -5.288 -37.322 1.00 94.94 561 ALA A CA 1
ATOM 4180 C C . ALA A 1 561 ? 46.811 -4.311 -38.497 1.00 94.94 561 ALA A C 1
ATOM 4182 O O . ALA A 1 561 ? 47.863 -4.268 -39.131 1.00 94.94 561 ALA A O 1
ATOM 4183 N N . SER A 1 562 ? 45.814 -3.475 -38.765 1.00 95.88 562 SER A N 1
ATOM 4184 C CA . SER A 1 562 ? 45.849 -2.410 -39.777 1.00 95.88 562 SER A CA 1
ATOM 4185 C C . SER A 1 562 ? 46.592 -1.153 -39.322 1.00 95.88 562 SER A C 1
ATOM 4187 O O . SER A 1 562 ? 46.599 -0.151 -40.031 1.00 95.88 562 SER A O 1
ATOM 4189 N N . ASN A 1 563 ? 47.230 -1.189 -38.152 1.00 93.44 563 ASN A N 1
ATOM 4190 C CA . ASN A 1 563 ? 47.989 -0.066 -37.622 1.00 93.44 563 ASN A CA 1
ATOM 4191 C C . ASN A 1 563 ? 49.451 -0.097 -38.056 1.00 93.44 563 ASN A C 1
ATOM 4193 O O . ASN A 1 563 ? 50.127 -1.128 -38.000 1.00 93.44 563 ASN A O 1
ATOM 4197 N N . GLU A 1 564 ? 49.943 1.081 -38.411 1.00 89.94 564 GLU A N 1
ATOM 4198 C CA . GLU A 1 564 ? 51.357 1.348 -38.622 1.00 89.94 564 GLU A CA 1
ATOM 4199 C C . GLU A 1 564 ? 52.001 1.768 -37.295 1.00 89.94 564 GLU A C 1
ATOM 4201 O O . GLU A 1 564 ? 51.398 2.496 -36.508 1.00 89.94 564 GLU A O 1
ATOM 4206 N N . TYR A 1 565 ? 53.223 1.303 -37.037 1.00 87.19 565 TYR A N 1
ATOM 4207 C CA . TYR A 1 565 ? 54.018 1.722 -35.880 1.00 87.19 565 TYR A CA 1
ATOM 4208 C C . TYR A 1 565 ? 55.055 2.782 -36.266 1.00 87.19 565 TYR A C 1
ATOM 4210 O O . TYR A 1 565 ? 55.288 3.714 -35.505 1.00 87.19 565 TYR A O 1
ATOM 4218 N N . ASN A 1 566 ? 55.685 2.614 -37.430 1.00 84.62 566 ASN A N 1
ATOM 4219 C CA . ASN A 1 566 ? 56.546 3.598 -38.085 1.00 84.62 566 ASN A CA 1
ATOM 4220 C C . ASN A 1 566 ? 56.728 3.234 -39.570 1.00 84.62 566 ASN A C 1
ATOM 4222 O O . ASN A 1 566 ? 56.285 2.168 -39.993 1.00 84.62 566 ASN A O 1
ATOM 4226 N N . ALA A 1 567 ? 57.482 4.041 -40.322 1.00 81.81 567 ALA A N 1
ATOM 4227 C CA . ALA A 1 567 ? 57.737 3.867 -41.766 1.00 81.81 567 ALA A CA 1
ATOM 4228 C C . ALA A 1 567 ? 58.245 2.469 -42.181 1.00 81.81 567 ALA A C 1
ATOM 4230 O O . ALA A 1 567 ? 58.203 2.074 -43.347 1.00 81.81 567 ALA A O 1
ATOM 4231 N N . SER A 1 568 ? 58.817 1.719 -41.238 1.00 82.88 568 SER A N 1
ATOM 4232 C CA . SER A 1 568 ? 59.349 0.384 -41.486 1.00 82.88 568 SER A CA 1
ATOM 4233 C C . SER A 1 568 ? 58.579 -0.716 -40.780 1.00 82.88 568 SER A C 1
ATOM 4235 O O . SER A 1 568 ? 58.863 -1.866 -41.080 1.00 82.88 568 SER A O 1
ATOM 4237 N N . SER A 1 569 ? 57.648 -0.431 -39.865 1.00 87.00 569 SER A N 1
ATOM 4238 C CA . SER A 1 569 ? 57.045 -1.422 -38.964 1.00 87.00 569 SER A CA 1
ATOM 4239 C C . SER A 1 569 ? 55.544 -1.230 -38.809 1.00 87.00 569 SER A C 1
ATOM 4241 O O . SER A 1 569 ? 55.070 -0.121 -38.602 1.00 87.00 569 SER A O 1
ATOM 4243 N N . ALA A 1 570 ? 54.808 -2.337 -38.791 1.00 90.19 570 ALA A N 1
ATOM 4244 C CA . ALA A 1 570 ? 53.381 -2.361 -38.492 1.00 90.19 570 ALA A CA 1
ATOM 4245 C C . ALA A 1 570 ? 53.099 -3.145 -37.210 1.00 90.19 570 ALA A C 1
ATOM 4247 O O . ALA A 1 570 ? 53.937 -3.920 -36.732 1.00 90.19 570 ALA A O 1
ATOM 4248 N N . SER A 1 571 ? 51.925 -2.918 -36.634 1.00 92.31 571 SER A N 1
ATOM 4249 C CA . SER A 1 571 ? 51.524 -3.535 -35.377 1.00 92.31 571 SER A CA 1
ATOM 4250 C C . SER A 1 571 ? 51.049 -4.969 -35.571 1.00 92.31 571 SER A C 1
ATOM 4252 O O . SER A 1 571 ? 50.288 -5.285 -36.488 1.00 92.31 571 SER A O 1
ATOM 4254 N N . ILE A 1 572 ? 51.464 -5.832 -34.649 1.00 90.31 572 ILE A N 1
ATOM 4255 C CA . ILE A 1 572 ? 51.012 -7.212 -34.552 1.00 90.31 572 ILE A CA 1
ATOM 4256 C C . ILE A 1 572 ? 50.467 -7.509 -33.165 1.00 90.31 572 ILE A C 1
ATOM 4258 O O . ILE A 1 572 ? 50.844 -6.900 -32.158 1.00 90.31 572 ILE A O 1
ATOM 4262 N N . TYR A 1 573 ? 49.624 -8.528 -33.118 1.00 89.38 573 TYR A N 1
ATOM 4263 C CA . TYR A 1 573 ? 49.248 -9.187 -31.886 1.00 89.38 573 TYR A CA 1
ATOM 4264 C C . TYR A 1 573 ? 49.909 -10.565 -31.828 1.00 89.38 573 TYR A C 1
ATOM 4266 O O . TYR A 1 573 ? 49.705 -11.390 -32.720 1.00 89.38 573 TYR A O 1
ATOM 4274 N N . ARG A 1 574 ? 50.743 -10.793 -30.810 1.00 86.00 574 ARG A N 1
ATOM 4275 C CA . ARG A 1 574 ? 51.514 -12.024 -30.614 1.00 86.00 574 ARG A CA 1
ATOM 4276 C C . ARG A 1 574 ? 50.895 -12.874 -29.512 1.00 86.00 574 ARG A C 1
ATOM 4278 O O . ARG A 1 574 ? 50.634 -12.404 -28.406 1.00 86.00 574 ARG A O 1
ATOM 4285 N N . ILE A 1 575 ? 50.760 -14.161 -29.794 1.00 82.25 575 ILE A N 1
ATOM 4286 C CA . ILE A 1 575 ? 50.302 -15.177 -28.853 1.00 82.25 575 ILE A CA 1
ATOM 4287 C C . ILE A 1 575 ? 51.497 -16.079 -28.547 1.00 82.25 575 ILE A C 1
ATOM 4289 O O . ILE A 1 575 ? 52.078 -16.653 -29.464 1.00 82.25 575 ILE A O 1
ATOM 4293 N N . THR A 1 576 ? 51.907 -16.173 -27.278 1.00 77.06 576 THR A N 1
ATOM 4294 C CA . THR A 1 576 ? 53.072 -16.975 -26.863 1.00 77.06 576 THR A CA 1
ATOM 4295 C C . THR A 1 576 ? 52.620 -18.180 -26.040 1.00 77.06 576 THR A C 1
ATOM 4297 O O . THR A 1 576 ? 51.922 -18.023 -25.046 1.00 77.06 576 THR A O 1
ATOM 4300 N N . VAL A 1 577 ? 53.022 -19.389 -26.441 1.00 64.62 577 VAL A N 1
ATOM 4301 C CA . VAL A 1 577 ? 52.732 -20.630 -25.698 1.00 64.62 577 VAL A CA 1
ATOM 4302 C C . VAL A 1 577 ? 53.807 -20.837 -24.622 1.00 64.62 577 VAL A C 1
ATOM 4304 O O . VAL A 1 577 ? 54.994 -20.778 -24.933 1.00 64.62 577 VAL A O 1
ATOM 4307 N N . GLY A 1 578 ? 53.413 -21.080 -23.365 1.00 61.22 578 GLY A N 1
ATOM 4308 C CA . GLY A 1 578 ? 54.329 -21.418 -22.257 1.00 61.22 578 GLY A CA 1
ATOM 4309 C C . GLY A 1 578 ? 54.731 -20.262 -21.328 1.00 61.22 578 GLY A C 1
ATOM 4310 O O . GLY A 1 578 ? 55.275 -20.507 -20.257 1.00 61.22 578 GLY A O 1
ATOM 4311 N N . ALA A 1 579 ? 54.397 -19.022 -21.680 1.00 58.25 579 ALA A N 1
ATOM 4312 C CA . ALA A 1 579 ? 54.298 -17.906 -20.743 1.00 58.25 579 ALA A CA 1
ATOM 4313 C C . ALA A 1 579 ? 52.835 -17.463 -20.763 1.00 58.25 579 ALA A C 1
ATOM 4315 O O . ALA A 1 579 ? 52.274 -17.273 -21.839 1.00 58.25 579 ALA A O 1
ATOM 4316 N N . THR A 1 580 ? 52.183 -17.361 -19.610 1.00 53.56 580 THR A N 1
ATOM 4317 C CA . THR A 1 580 ? 50.773 -16.960 -19.507 1.00 53.56 580 THR A CA 1
ATOM 4318 C C . THR A 1 580 ? 50.594 -15.523 -20.007 1.00 53.56 580 THR A C 1
ATOM 4320 O O . THR A 1 580 ? 50.672 -14.586 -19.217 1.00 53.56 580 THR A O 1
ATOM 4323 N N . GLY A 1 581 ? 50.404 -15.314 -21.313 1.00 63.16 581 GLY A N 1
ATOM 4324 C CA . GLY A 1 581 ? 50.145 -13.974 -21.825 1.00 63.16 581 GLY A CA 1
ATOM 4325 C C . GLY A 1 581 ? 50.167 -13.804 -23.340 1.00 63.16 581 GLY A C 1
ATOM 4326 O O . GLY A 1 581 ? 51.014 -14.329 -24.062 1.00 63.16 581 GLY A O 1
ATOM 4327 N N . MET A 1 582 ? 49.238 -12.976 -23.799 1.00 73.19 582 MET A N 1
ATOM 4328 C CA . MET A 1 582 ? 49.242 -12.356 -25.115 1.00 73.19 582 MET A CA 1
ATOM 4329 C C . MET A 1 582 ? 50.018 -11.031 -25.061 1.00 73.19 582 MET A C 1
ATOM 4331 O O . MET A 1 582 ? 49.908 -10.301 -24.074 1.00 73.19 582 MET A O 1
ATOM 4335 N N . SER A 1 583 ? 50.789 -10.695 -26.097 1.00 75.81 583 SER A N 1
ATOM 4336 C CA . SER A 1 583 ? 51.587 -9.463 -26.141 1.00 75.81 583 SER A CA 1
ATOM 4337 C C . SER A 1 583 ? 51.380 -8.671 -27.432 1.00 75.81 583 SER A C 1
ATOM 4339 O O . SER A 1 583 ? 51.270 -9.219 -28.527 1.00 75.81 583 SER A O 1
ATOM 4341 N N . LYS A 1 584 ? 51.328 -7.342 -27.304 1.00 79.56 584 LYS A N 1
ATOM 4342 C CA . LYS A 1 584 ? 51.331 -6.412 -28.440 1.00 79.56 584 LYS A CA 1
ATOM 4343 C C . LYS A 1 584 ? 52.784 -6.098 -28.797 1.00 79.56 584 LYS A C 1
ATOM 4345 O O . LYS A 1 584 ? 53.568 -5.765 -27.911 1.00 79.56 584 LYS A O 1
ATOM 4350 N N . THR A 1 585 ? 53.159 -6.194 -30.067 1.00 79.25 585 THR A N 1
ATOM 4351 C CA . THR A 1 585 ? 54.495 -5.790 -30.536 1.00 79.25 585 THR A CA 1
ATOM 4352 C C . THR A 1 585 ? 54.420 -5.317 -31.989 1.00 79.25 585 THR A C 1
ATOM 4354 O O . THR A 1 585 ? 53.372 -5.421 -32.619 1.00 79.25 585 THR A O 1
ATOM 4357 N N . SER A 1 586 ? 55.494 -4.759 -32.535 1.00 77.81 586 SER A N 1
ATOM 4358 C CA . SER A 1 586 ? 55.587 -4.373 -33.944 1.00 77.81 586 SER A CA 1
ATOM 4359 C C . SER A 1 586 ? 56.779 -5.085 -34.579 1.00 77.81 586 SER A C 1
ATOM 4361 O O . SER A 1 586 ? 57.911 -4.957 -34.120 1.00 77.81 586 SER A O 1
ATOM 4363 N N . THR A 1 587 ? 56.530 -5.890 -35.616 1.00 69.81 587 THR A N 1
ATOM 4364 C CA . THR A 1 587 ? 57.585 -6.646 -36.313 1.00 69.81 587 THR A CA 1
ATOM 4365 C C . THR A 1 587 ? 57.240 -6.816 -37.786 1.00 69.81 587 THR A C 1
ATOM 4367 O O . THR A 1 587 ? 56.287 -7.518 -38.111 1.00 69.81 587 THR A O 1
ATOM 4370 N N . SER A 1 588 ? 58.023 -6.223 -38.683 1.00 65.50 588 SER A N 1
ATOM 4371 C CA . SER A 1 588 ? 57.814 -6.253 -40.143 1.00 65.50 588 SER A CA 1
ATOM 4372 C C . SER A 1 588 ? 58.966 -6.870 -40.939 1.00 65.50 588 SER A C 1
ATOM 4374 O O . SER A 1 588 ? 58.865 -6.997 -42.163 1.00 65.50 588 SER A O 1
ATOM 4376 N N . THR A 1 589 ? 60.066 -7.253 -40.285 1.00 58.28 589 THR A N 1
ATOM 4377 C CA . THR A 1 589 ? 61.249 -7.768 -40.977 1.00 58.28 589 THR A CA 1
ATOM 4378 C C . THR A 1 589 ? 61.034 -9.198 -41.485 1.00 58.28 589 THR A C 1
ATOM 4380 O O . THR A 1 589 ? 60.313 -10.011 -40.904 1.00 58.28 589 THR A O 1
ATOM 4383 N N . ALA A 1 590 ? 61.635 -9.474 -42.642 1.00 50.19 590 ALA A N 1
ATOM 4384 C CA . ALA A 1 590 ? 61.255 -10.479 -43.636 1.00 50.19 590 ALA A CA 1
ATOM 4385 C C . ALA A 1 590 ? 61.473 -11.965 -43.273 1.00 50.19 590 ALA A C 1
ATOM 4387 O O . ALA A 1 590 ? 61.692 -12.771 -44.171 1.00 50.19 590 ALA A O 1
ATOM 4388 N N . ILE A 1 591 ? 61.418 -12.358 -41.997 1.00 53.16 591 ILE A N 1
ATOM 4389 C CA . ILE A 1 591 ? 61.721 -13.748 -41.594 1.00 53.16 591 ILE A CA 1
ATOM 4390 C C . ILE A 1 591 ? 60.536 -14.450 -40.905 1.00 53.16 591 ILE A C 1
ATOM 4392 O O . ILE A 1 591 ? 60.478 -15.674 -40.897 1.00 53.16 591 ILE A O 1
ATOM 4396 N N . THR A 1 592 ? 59.508 -13.730 -40.437 1.00 61.91 592 THR A N 1
ATOM 4397 C CA . THR A 1 592 ? 58.269 -14.359 -39.931 1.00 61.91 592 THR A CA 1
ATOM 4398 C C . THR A 1 592 ? 57.051 -13.478 -40.185 1.00 61.91 592 THR A C 1
ATOM 4400 O O . THR A 1 592 ? 56.586 -12.786 -39.281 1.00 61.91 592 THR A O 1
ATOM 4403 N N . TRP A 1 593 ? 56.521 -13.488 -41.409 1.00 79.44 593 TRP A N 1
ATOM 4404 C CA . TRP A 1 593 ? 55.273 -12.789 -41.725 1.00 79.44 593 TRP A CA 1
ATOM 4405 C C . TRP A 1 593 ? 54.094 -13.342 -40.879 1.00 79.44 593 TRP A C 1
ATOM 4407 O O . TRP A 1 593 ? 53.903 -14.559 -40.830 1.00 79.44 593 TRP A O 1
ATOM 4417 N N . PRO A 1 594 ? 53.354 -12.490 -40.152 1.00 88.88 594 PRO A N 1
ATOM 4418 C CA . PRO A 1 594 ? 52.108 -12.806 -39.446 1.00 88.88 594 PRO A CA 1
ATOM 4419 C C . PRO A 1 594 ? 50.962 -13.286 -40.351 1.00 88.88 594 PRO A C 1
ATOM 4421 O O . PRO A 1 594 ? 50.974 -13.083 -41.569 1.00 88.88 594 PRO A O 1
ATOM 4424 N N . TYR A 1 595 ? 49.956 -13.901 -39.731 1.00 91.81 595 TYR A N 1
ATOM 4425 C CA . TYR A 1 595 ? 48.681 -14.245 -40.359 1.00 91.81 595 TYR A CA 1
ATOM 4426 C C . TYR A 1 595 ? 47.725 -13.048 -40.380 1.00 91.81 595 TYR A C 1
ATOM 4428 O O . TYR A 1 595 ? 47.832 -12.125 -39.570 1.00 91.81 595 TYR A O 1
ATOM 4436 N N . VAL A 1 596 ? 46.748 -13.086 -41.281 1.00 94.19 596 VAL A N 1
ATOM 4437 C CA . VAL A 1 596 ? 45.611 -12.168 -41.302 1.00 94.19 596 VAL A CA 1
ATOM 4438 C C . VAL A 1 596 ? 44.364 -12.947 -40.934 1.00 94.19 596 VAL A C 1
ATOM 4440 O O . VAL A 1 596 ? 44.011 -13.923 -41.598 1.00 94.19 596 VAL A O 1
ATOM 4443 N N . ARG A 1 597 ? 43.673 -12.480 -39.893 1.00 95.00 597 ARG A N 1
ATOM 4444 C CA . ARG A 1 597 ? 42.301 -12.885 -39.620 1.00 95.00 597 ARG A CA 1
ATOM 4445 C C . ARG A 1 597 ? 41.399 -11.679 -39.795 1.00 95.00 597 ARG A C 1
ATOM 4447 O O . ARG A 1 597 ? 41.388 -10.781 -38.957 1.00 95.00 597 ARG A O 1
ATOM 4454 N N . ALA A 1 598 ? 40.701 -11.655 -40.924 1.00 98.00 598 ALA A N 1
ATOM 4455 C CA . ALA A 1 598 ? 39.827 -10.550 -41.261 1.00 98.00 598 ALA A CA 1
ATOM 4456 C C . ALA A 1 598 ? 38.628 -10.510 -40.308 1.00 98.00 598 ALA A C 1
ATOM 4458 O O . ALA A 1 598 ? 38.160 -11.547 -39.816 1.00 98.00 598 ALA A O 1
ATOM 4459 N N . ILE A 1 599 ? 38.132 -9.308 -40.060 1.00 98.44 599 ILE A N 1
ATOM 4460 C CA . ILE A 1 599 ? 36.894 -9.077 -39.325 1.00 98.44 599 ILE A CA 1
ATOM 4461 C C . ILE A 1 599 ? 35.935 -8.290 -40.207 1.00 98.44 599 ILE A C 1
ATOM 4463 O O . ILE A 1 599 ? 36.349 -7.689 -41.193 1.00 98.44 599 ILE A O 1
ATOM 4467 N N . ARG A 1 600 ? 34.659 -8.295 -39.853 1.00 97.50 600 ARG A N 1
ATOM 4468 C CA . ARG A 1 600 ? 33.651 -7.426 -40.452 1.00 97.50 600 ARG A CA 1
ATOM 4469 C C . ARG A 1 600 ? 32.797 -6.810 -39.362 1.00 97.50 600 ARG A C 1
ATOM 4471 O O . ARG A 1 600 ? 32.741 -7.327 -38.241 1.00 97.50 600 ARG A O 1
ATOM 4478 N N . SER A 1 601 ? 32.114 -5.726 -39.693 1.00 95.25 601 SER A N 1
ATOM 4479 C CA . SER A 1 601 ? 31.170 -5.087 -38.789 1.00 95.25 601 SER A CA 1
ATOM 4480 C C . SER A 1 601 ? 29.889 -4.706 -39.516 1.00 95.25 601 SER A C 1
ATOM 4482 O O . SER A 1 601 ? 29.906 -4.373 -40.696 1.00 95.25 601 SER A O 1
ATOM 4484 N N . PHE A 1 602 ? 28.757 -4.802 -38.824 1.00 91.94 602 PHE A N 1
ATOM 4485 C CA . PHE A 1 602 ? 27.445 -4.525 -39.404 1.00 91.94 602 PHE A CA 1
ATOM 4486 C C . PHE A 1 602 ? 26.489 -3.929 -38.363 1.00 91.94 602 PHE A C 1
ATOM 4488 O O . PHE A 1 602 ? 26.656 -4.176 -37.164 1.00 91.94 602 PHE A O 1
ATOM 4495 N N . PRO A 1 603 ? 25.484 -3.136 -38.783 1.00 87.88 603 PRO A N 1
ATOM 4496 C CA . PRO A 1 603 ? 24.506 -2.576 -37.861 1.00 87.88 603 PRO A CA 1
ATOM 4497 C C . PRO A 1 603 ? 23.718 -3.665 -37.133 1.00 87.88 603 PRO A C 1
ATOM 4499 O O . PRO A 1 603 ? 23.396 -4.705 -37.709 1.00 87.88 603 PRO A O 1
ATOM 4502 N N . ILE A 1 604 ? 23.340 -3.397 -35.886 1.00 80.31 604 ILE A N 1
ATOM 4503 C CA . ILE A 1 604 ? 22.424 -4.268 -35.142 1.00 80.31 604 ILE A CA 1
ATOM 4504 C C . ILE A 1 604 ? 21.090 -4.398 -35.906 1.00 80.31 604 ILE A C 1
ATOM 4506 O O . ILE A 1 604 ? 20.488 -3.369 -36.238 1.00 80.31 604 ILE A O 1
ATOM 4510 N N . PRO A 1 605 ? 20.591 -5.628 -36.160 1.00 77.94 605 PRO A N 1
ATOM 4511 C CA . PRO A 1 605 ? 19.242 -5.829 -36.679 1.00 77.94 605 PRO A CA 1
ATOM 4512 C C . PRO A 1 605 ? 18.204 -5.211 -35.737 1.00 77.94 605 PRO A C 1
ATOM 4514 O O . PRO A 1 605 ? 18.256 -5.423 -34.523 1.00 77.94 605 PRO A O 1
ATOM 4517 N N . LYS A 1 606 ? 17.272 -4.434 -36.294 1.00 76.38 606 LYS A N 1
ATOM 4518 C CA . LYS A 1 606 ? 16.211 -3.760 -35.535 1.00 76.38 606 LYS A CA 1
ATOM 4519 C C . LYS A 1 606 ? 14.891 -4.474 -35.747 1.00 76.38 606 LYS A C 1
ATOM 4521 O O . LYS A 1 606 ? 14.532 -4.728 -36.890 1.00 76.38 606 LYS A O 1
ATOM 4526 N N . ASP A 1 607 ? 14.147 -4.711 -34.680 1.00 79.31 607 ASP A N 1
ATOM 4527 C CA . ASP A 1 607 ? 12.760 -5.143 -34.796 1.00 79.31 607 ASP A CA 1
ATOM 4528 C C . ASP A 1 607 ? 11.931 -4.061 -35.508 1.00 79.31 607 ASP A C 1
ATOM 4530 O O . ASP A 1 607 ? 12.272 -2.867 -35.516 1.00 79.31 607 ASP A O 1
ATOM 4534 N N . THR A 1 608 ? 10.839 -4.487 -36.132 1.00 83.12 608 THR A N 1
ATOM 4535 C CA . THR A 1 608 ? 9.890 -3.607 -36.811 1.00 83.12 608 THR A CA 1
ATOM 4536 C C . THR A 1 608 ? 8.530 -3.659 -36.119 1.00 83.12 608 THR A C 1
ATOM 4538 O O . THR A 1 608 ? 8.225 -4.564 -35.341 1.00 83.12 608 THR A O 1
ATOM 4541 N N . PHE A 1 609 ? 7.692 -2.661 -36.372 1.00 85.38 609 PHE A N 1
ATOM 4542 C CA . PHE A 1 609 ? 6.291 -2.681 -35.970 1.00 85.38 609 PHE A CA 1
ATOM 4543 C C . PHE A 1 609 ? 5.400 -2.208 -37.113 1.00 85.38 609 PHE A C 1
ATOM 4545 O O . PHE A 1 609 ? 5.841 -1.480 -38.002 1.00 85.38 609 PHE A O 1
ATOM 4552 N N . ASP A 1 610 ? 4.137 -2.609 -37.086 1.00 86.75 610 ASP A N 1
ATOM 4553 C CA . ASP A 1 610 ? 3.097 -2.060 -37.948 1.00 86.75 610 ASP A CA 1
ATOM 4554 C C . ASP A 1 610 ? 1.865 -1.660 -37.129 1.00 86.75 610 ASP A C 1
ATOM 4556 O O . ASP A 1 610 ? 1.661 -2.108 -35.997 1.00 86.75 610 ASP A O 1
ATOM 4560 N N . VAL A 1 611 ? 1.068 -0.742 -37.678 1.00 86.62 611 VAL A N 1
ATOM 4561 C CA . VAL A 1 611 ? -0.072 -0.136 -36.980 1.00 86.62 611 VAL A CA 1
ATOM 4562 C C . VAL A 1 611 ? -1.354 -0.381 -37.762 1.00 86.62 611 VAL A C 1
ATOM 4564 O O . VAL A 1 611 ? -1.401 -0.192 -38.976 1.00 86.62 611 VAL A O 1
ATOM 4567 N N . SER A 1 612 ? -2.412 -0.767 -37.058 1.00 85.38 612 SER A N 1
ATOM 4568 C CA . SER A 1 612 ? -3.787 -0.799 -37.549 1.00 85.38 612 SER A CA 1
ATOM 4569 C C . SER A 1 612 ? -4.625 0.224 -36.793 1.00 85.38 612 SER A C 1
ATOM 4571 O O . SER A 1 612 ? -4.483 0.334 -35.584 1.00 85.38 612 SER A O 1
ATOM 4573 N N . VAL A 1 613 ? -5.524 0.934 -37.475 1.00 80.62 613 VAL A N 1
ATOM 4574 C CA . VAL A 1 613 ? -6.513 1.852 -36.859 1.00 80.62 613 VAL A CA 1
ATOM 4575 C C . VAL A 1 613 ? -7.957 1.345 -36.994 1.00 80.62 613 VAL A C 1
ATOM 4577 O O . VAL A 1 613 ? -8.904 2.067 -36.712 1.00 80.62 613 VAL A O 1
ATOM 4580 N N . ASN A 1 614 ? -8.118 0.085 -37.421 1.00 72.19 614 ASN A N 1
ATOM 4581 C CA . ASN A 1 614 ? -9.402 -0.588 -37.647 1.00 72.19 614 ASN A CA 1
ATOM 4582 C C . ASN A 1 614 ? -9.450 -1.930 -36.899 1.00 72.19 614 ASN A C 1
ATOM 4584 O O . ASN A 1 614 ? -9.711 -2.974 -37.509 1.00 72.19 614 ASN A O 1
ATOM 4588 N N . ASN A 1 615 ? -9.115 -1.927 -35.603 1.00 67.75 615 ASN A N 1
ATOM 4589 C CA . ASN A 1 615 ? -9.160 -3.117 -34.743 1.00 67.75 615 ASN A CA 1
ATOM 4590 C C . ASN A 1 615 ? -8.394 -4.335 -35.324 1.00 67.75 615 ASN A C 1
ATOM 4592 O O . ASN A 1 615 ? -8.832 -5.476 -35.203 1.00 67.75 615 ASN A O 1
ATOM 4596 N N . GLY A 1 616 ? -7.270 -4.092 -36.010 1.00 66.50 616 GLY A N 1
ATOM 4597 C CA . GLY A 1 616 ? -6.419 -5.144 -36.584 1.00 66.50 616 GLY A CA 1
ATOM 4598 C C . GLY A 1 616 ? -6.807 -5.643 -37.984 1.00 66.50 616 GLY A C 1
ATOM 4599 O O . GLY A 1 616 ? -6.197 -6.596 -38.458 1.00 66.50 616 GLY A O 1
ATOM 4600 N N . SER A 1 617 ? -7.776 -5.021 -38.669 1.00 71.56 617 SER A N 1
ATOM 4601 C CA . SER A 1 617 ? -8.260 -5.499 -39.984 1.00 71.56 617 SER A CA 1
ATOM 4602 C C . SER A 1 617 ? -7.260 -5.288 -41.133 1.00 71.56 617 SER A C 1
ATOM 4604 O O . SER A 1 617 ? -7.156 -6.121 -42.028 1.00 71.56 617 SER A O 1
ATOM 4606 N N . SER A 1 618 ? -6.498 -4.190 -41.087 1.00 81.44 618 SER A N 1
ATOM 4607 C CA . SER A 1 618 ? -5.429 -3.863 -42.044 1.00 81.44 618 SER A CA 1
ATOM 4608 C C . SER A 1 618 ? -4.295 -3.151 -41.316 1.00 81.44 618 SER A C 1
ATOM 4610 O O . SER A 1 618 ? -4.565 -2.314 -40.452 1.00 81.44 618 SER A O 1
ATOM 4612 N N . TYR A 1 619 ? -3.050 -3.462 -41.672 1.00 84.19 619 TYR A N 1
ATOM 4613 C CA . TYR A 1 619 ? -1.850 -2.888 -41.059 1.00 84.19 619 TYR A CA 1
ATOM 4614 C C . TYR A 1 619 ? -1.084 -2.014 -42.053 1.00 84.19 619 TYR A C 1
ATOM 4616 O O . TYR A 1 619 ? -1.136 -2.248 -43.261 1.00 84.19 619 TYR A O 1
ATOM 4624 N N . SER A 1 620 ? -0.373 -1.014 -41.534 1.00 85.31 620 SER A N 1
ATOM 4625 C CA . SER A 1 620 ? 0.591 -0.214 -42.290 1.00 85.31 620 SER A CA 1
ATOM 4626 C C . SER A 1 620 ? 1.754 -1.062 -42.822 1.00 85.31 620 SER A C 1
ATOM 4628 O O . SER A 1 620 ? 1.927 -2.223 -42.449 1.00 85.31 620 SER A O 1
ATOM 4630 N N . SER A 1 621 ? 2.611 -0.453 -43.647 1.00 85.31 621 SER A N 1
ATOM 4631 C CA . SER A 1 621 ? 3.952 -0.992 -43.888 1.00 85.31 621 SER A CA 1
ATOM 4632 C C . SER A 1 621 ? 4.730 -1.113 -42.575 1.00 85.31 621 SER A C 1
ATOM 4634 O O . SER A 1 621 ? 4.476 -0.363 -41.627 1.00 85.31 621 SER A O 1
ATOM 4636 N N . GLU A 1 622 ? 5.694 -2.030 -42.542 1.00 85.25 622 GLU A N 1
ATOM 4637 C CA . GLU A 1 622 ? 6.585 -2.202 -41.397 1.00 85.25 622 GLU A CA 1
ATOM 4638 C C . GLU A 1 622 ? 7.486 -0.978 -41.200 1.00 85.25 622 GLU A C 1
ATOM 4640 O O . GLU A 1 622 ? 8.011 -0.402 -42.155 1.00 85.25 622 GLU A O 1
ATOM 4645 N N . ILE A 1 623 ? 7.668 -0.590 -39.942 1.00 84.88 623 ILE A N 1
ATOM 4646 C CA . ILE A 1 623 ? 8.459 0.563 -39.523 1.00 84.88 623 ILE A CA 1
ATOM 4647 C C . ILE A 1 623 ? 9.551 0.059 -38.586 1.00 84.88 623 ILE A C 1
ATOM 4649 O O . ILE A 1 623 ? 9.259 -0.559 -37.565 1.00 84.88 623 ILE A O 1
ATOM 4653 N N . ALA A 1 624 ? 10.816 0.325 -38.918 1.00 80.69 624 ALA A N 1
ATOM 4654 C CA . ALA A 1 624 ? 11.937 0.006 -38.037 1.00 80.69 624 ALA A CA 1
ATOM 4655 C C . ALA A 1 624 ? 11.844 0.818 -36.744 1.00 80.69 624 ALA A C 1
ATOM 4657 O O . ALA A 1 624 ? 11.652 2.034 -36.802 1.00 80.69 624 ALA A O 1
ATOM 4658 N N . ILE A 1 625 ? 12.012 0.166 -35.590 1.00 75.88 625 ILE A N 1
ATOM 4659 C CA . ILE A 1 625 ? 11.840 0.824 -34.294 1.00 75.88 625 ILE A CA 1
ATOM 4660 C C . ILE A 1 625 ? 12.876 1.947 -34.121 1.00 75.88 625 ILE A C 1
ATOM 4662 O O . ILE A 1 625 ? 14.089 1.692 -34.073 1.00 75.88 625 ILE A O 1
ATOM 4666 N N . PRO A 1 626 ? 12.430 3.212 -34.010 1.00 67.50 626 PRO A N 1
ATOM 4667 C CA . PRO A 1 626 ? 13.318 4.322 -33.740 1.00 67.50 626 PRO A CA 1
ATOM 4668 C C . PRO A 1 626 ? 13.471 4.456 -32.221 1.00 67.50 626 PRO A C 1
ATOM 4670 O O . PRO A 1 626 ? 12.608 5.012 -31.544 1.00 67.50 626 PRO A O 1
ATOM 4673 N N . VAL A 1 627 ? 14.567 3.928 -31.674 1.00 65.25 627 VAL A N 1
ATOM 4674 C CA . VAL A 1 627 ? 14.764 3.899 -30.219 1.00 65.25 627 VAL A CA 1
ATOM 4675 C C . VAL A 1 627 ? 14.681 5.272 -29.589 1.00 65.25 627 VAL A C 1
ATOM 4677 O O . VAL A 1 627 ? 15.286 6.237 -30.056 1.00 65.25 627 VAL A O 1
ATOM 4680 N N . ASN A 1 628 ? 13.907 5.325 -28.506 1.00 62.88 628 ASN A N 1
ATOM 4681 C CA . ASN A 1 628 ? 13.674 6.511 -27.699 1.00 62.88 628 ASN A CA 1
ATOM 4682 C C . ASN A 1 628 ? 13.080 7.705 -28.456 1.00 62.88 628 ASN A C 1
ATOM 4684 O O . ASN A 1 628 ? 13.039 8.813 -27.919 1.00 62.88 628 ASN A O 1
ATOM 4688 N N . LYS A 1 629 ? 12.565 7.487 -29.670 1.00 72.06 629 LYS A N 1
ATOM 4689 C CA . LYS A 1 629 ? 11.832 8.500 -30.424 1.00 72.06 629 LYS A CA 1
ATOM 4690 C C . LYS A 1 629 ? 10.333 8.310 -30.257 1.00 72.06 629 LYS A C 1
ATOM 4692 O O . LYS A 1 629 ? 9.838 7.202 -30.064 1.00 72.06 629 LYS A O 1
ATOM 4697 N N . GLN A 1 630 ? 9.626 9.431 -30.315 1.00 78.69 630 GLN A N 1
ATOM 4698 C CA . GLN A 1 630 ? 8.173 9.452 -30.289 1.00 78.69 630 GLN A CA 1
ATOM 4699 C C . GLN A 1 630 ? 7.635 9.039 -31.657 1.00 78.69 630 GLN A C 1
ATOM 4701 O O . GLN A 1 630 ? 8.157 9.463 -32.690 1.00 78.69 630 GLN A O 1
ATOM 4706 N N . TYR A 1 631 ? 6.584 8.236 -31.649 1.00 80.75 631 TYR A N 1
ATOM 4707 C CA . TYR A 1 631 ? 5.811 7.874 -32.819 1.00 80.75 631 TYR A CA 1
ATOM 4708 C C . TYR A 1 631 ? 4.353 8.253 -32.586 1.00 80.75 631 TYR A C 1
ATOM 4710 O O . TYR A 1 631 ? 3.761 7.857 -31.580 1.00 80.75 631 TYR A O 1
ATOM 4718 N N . SER A 1 632 ? 3.782 9.011 -33.520 1.00 80.69 632 SER A N 1
ATOM 4719 C CA . SER A 1 632 ? 2.384 9.433 -33.475 1.00 80.69 632 SER A CA 1
ATOM 4720 C C . SER A 1 632 ? 1.565 8.663 -34.502 1.00 80.69 632 SER A C 1
ATOM 4722 O O . SER A 1 632 ? 1.905 8.630 -35.685 1.00 80.69 632 SER A O 1
ATOM 4724 N N . ILE A 1 633 ? 0.456 8.078 -34.057 1.00 77.31 633 ILE A N 1
ATOM 4725 C CA . ILE A 1 633 ? -0.554 7.515 -34.950 1.00 77.31 633 ILE A CA 1
ATOM 4726 C C . ILE A 1 633 ? -1.323 8.697 -35.553 1.00 77.31 633 ILE A C 1
ATOM 4728 O O . ILE A 1 633 ? -2.122 9.350 -34.877 1.00 77.31 633 ILE A O 1
ATOM 4732 N N . GLY A 1 634 ? -1.028 9.012 -36.817 1.00 69.94 634 GLY A N 1
ATOM 4733 C CA . GLY A 1 634 ? -1.581 10.181 -37.505 1.00 69.94 634 GLY A CA 1
ATOM 4734 C C . GLY A 1 634 ? -3.113 10.195 -37.520 1.00 69.94 634 GLY A C 1
ATOM 4735 O O . GLY A 1 634 ? -3.734 9.166 -37.765 1.00 69.94 634 GLY A O 1
ATOM 4736 N N . GLY A 1 635 ? -3.712 11.363 -37.263 1.00 66.50 635 GLY A N 1
ATOM 4737 C CA . GLY A 1 635 ? -5.168 11.570 -37.256 1.00 66.50 635 GLY A CA 1
ATOM 4738 C C . GLY A 1 635 ? -5.877 11.265 -35.931 1.00 66.50 635 GLY A C 1
ATOM 4739 O O . GLY A 1 635 ? -7.067 11.549 -35.818 1.00 66.50 635 GLY A O 1
ATOM 4740 N N . TYR A 1 636 ? -5.165 10.727 -34.933 1.00 67.31 636 TYR A N 1
ATOM 4741 C CA . TYR A 1 636 ? -5.770 10.274 -33.673 1.00 67.31 636 TYR A CA 1
ATOM 4742 C C . TYR A 1 636 ? -5.045 10.758 -32.412 1.00 67.31 636 TYR A C 1
ATOM 4744 O O . TYR A 1 636 ? -5.455 10.392 -31.318 1.00 67.31 636 TYR A O 1
ATOM 4752 N N . ASP A 1 637 ? -3.975 11.551 -32.547 1.00 66.25 637 ASP A N 1
ATOM 4753 C CA . ASP A 1 637 ? -3.185 12.142 -31.449 1.00 66.25 637 ASP A CA 1
ATOM 4754 C C . ASP A 1 637 ? -2.680 11.144 -30.381 1.00 66.25 637 ASP A C 1
ATOM 4756 O O . ASP A 1 637 ? -2.347 11.524 -29.256 1.00 66.25 637 ASP A O 1
ATOM 4760 N N . ILE A 1 638 ? -2.582 9.856 -30.730 1.00 68.56 638 ILE A N 1
ATOM 4761 C CA . ILE A 1 638 ? -1.934 8.834 -29.902 1.00 68.56 638 ILE A CA 1
ATOM 4762 C C . ILE A 1 638 ? -0.438 8.885 -30.178 1.00 68.56 638 ILE A C 1
ATOM 4764 O O . ILE A 1 638 ? -0.006 8.593 -31.294 1.00 68.56 638 ILE A O 1
ATOM 4768 N N . THR A 1 639 ? 0.352 9.197 -29.151 1.00 72.94 639 THR A N 1
ATOM 4769 C CA . THR A 1 639 ? 1.816 9.207 -29.245 1.00 72.94 639 THR A CA 1
ATOM 4770 C C . THR A 1 639 ? 2.411 8.188 -28.288 1.00 72.94 639 THR A C 1
ATOM 4772 O O . THR A 1 639 ? 2.116 8.204 -27.091 1.00 72.94 639 THR A O 1
ATOM 4775 N N . PHE A 1 640 ? 3.286 7.330 -28.803 1.00 71.88 640 PHE A N 1
ATOM 4776 C CA . PHE A 1 640 ? 4.000 6.324 -28.028 1.00 71.88 640 PHE A CA 1
ATOM 4777 C C . PHE A 1 640 ? 5.501 6.336 -28.321 1.00 71.88 640 PHE A C 1
ATOM 4779 O O . PHE A 1 640 ? 5.956 6.893 -29.316 1.00 71.88 640 PHE A O 1
ATOM 4786 N N . ARG A 1 641 ? 6.292 5.727 -27.443 1.00 75.12 641 ARG A N 1
ATOM 4787 C CA . ARG A 1 641 ? 7.740 5.538 -27.607 1.00 75.12 641 ARG A CA 1
ATOM 4788 C C . ARG A 1 641 ? 8.095 4.098 -27.269 1.00 75.12 641 ARG A C 1
ATOM 4790 O O . ARG A 1 641 ? 7.534 3.575 -26.314 1.00 75.12 641 ARG A O 1
ATOM 4797 N N . ILE A 1 642 ? 9.038 3.515 -28.015 1.00 72.50 642 ILE A N 1
ATOM 4798 C CA . ILE A 1 642 ? 9.610 2.183 -27.765 1.00 72.50 642 ILE A CA 1
ATOM 4799 C C . ILE A 1 642 ? 11.075 2.352 -27.325 1.00 72.50 642 ILE A C 1
ATOM 4801 O O . ILE A 1 642 ? 11.840 3.080 -27.969 1.00 72.50 642 ILE A O 1
ATOM 4805 N N . GLY A 1 643 ? 11.453 1.741 -26.200 1.00 64.31 643 GLY A N 1
ATOM 4806 C CA . GLY A 1 643 ? 12.767 1.936 -25.566 1.00 64.31 643 GLY A CA 1
ATOM 4807 C C . GLY A 1 643 ? 13.905 1.046 -26.066 1.00 64.31 643 GLY A C 1
ATOM 4808 O O . GLY A 1 643 ? 15.056 1.459 -25.951 1.00 64.31 643 GLY A O 1
ATOM 4809 N N . SER A 1 644 ? 13.615 -0.099 -26.693 1.00 68.88 644 SER A N 1
ATOM 4810 C CA . SER A 1 644 ? 14.634 -1.004 -27.251 1.00 68.88 644 SER A CA 1
ATOM 4811 C C . SER A 1 644 ? 14.536 -1.125 -28.773 1.00 68.88 644 SER A C 1
ATOM 4813 O O . SER A 1 644 ? 13.455 -1.013 -29.346 1.00 68.88 644 SER A O 1
ATOM 4815 N N . TYR A 1 645 ? 15.668 -1.358 -29.448 1.00 69.31 645 TYR A N 1
ATOM 4816 C CA . TYR A 1 645 ? 15.723 -1.606 -30.897 1.00 69.31 645 TYR A CA 1
ATOM 4817 C C . TYR A 1 645 ? 15.421 -3.068 -31.238 1.00 69.31 645 TYR A C 1
ATOM 4819 O O . TYR A 1 645 ? 15.103 -3.354 -32.389 1.00 69.31 645 TYR A O 1
ATOM 4827 N N . ASN A 1 646 ? 15.558 -3.991 -30.280 1.00 68.69 646 ASN A N 1
ATOM 4828 C CA . ASN A 1 646 ? 15.440 -5.431 -30.505 1.00 68.69 646 ASN A CA 1
ATOM 4829 C C . ASN A 1 646 ? 15.012 -6.205 -29.242 1.00 68.69 646 ASN A C 1
ATOM 4831 O O . ASN A 1 646 ? 14.908 -5.640 -28.149 1.00 68.69 646 ASN A O 1
ATOM 4835 N N . GLY A 1 647 ? 14.771 -7.509 -29.407 1.00 65.06 647 GLY A N 1
ATOM 4836 C CA . GLY A 1 647 ? 14.425 -8.422 -28.314 1.00 65.06 647 GLY A CA 1
ATOM 4837 C C . GLY A 1 647 ? 12.931 -8.468 -27.991 1.00 65.06 647 GLY A C 1
ATOM 4838 O O . GLY A 1 647 ? 12.539 -9.031 -26.970 1.00 65.06 647 GLY A O 1
ATOM 4839 N N . HIS A 1 648 ? 12.083 -7.894 -28.845 1.00 70.38 648 HIS A N 1
ATOM 4840 C CA . HIS A 1 648 ? 10.639 -8.028 -28.701 1.00 70.38 648 HIS A CA 1
ATOM 4841 C C . HIS A 1 648 ? 10.205 -9.458 -29.050 1.00 70.38 648 HIS A C 1
ATOM 4843 O O . HIS A 1 648 ? 10.959 -10.237 -29.630 1.00 70.38 648 HIS A O 1
ATOM 4849 N N . THR A 1 649 ? 8.975 -9.824 -28.700 1.00 65.12 649 THR A N 1
ATOM 4850 C CA . THR A 1 649 ? 8.398 -11.124 -29.064 1.00 65.12 649 THR A CA 1
ATOM 4851 C C . THR A 1 649 ? 7.495 -10.942 -30.285 1.00 65.12 649 THR A C 1
ATOM 4853 O O . THR A 1 649 ? 6.632 -10.061 -30.299 1.00 65.12 649 THR A O 1
ATOM 4856 N N . SER A 1 650 ? 7.675 -11.771 -31.320 1.00 63.84 650 SER A N 1
ATOM 4857 C CA . SER A 1 650 ? 6.849 -11.705 -32.535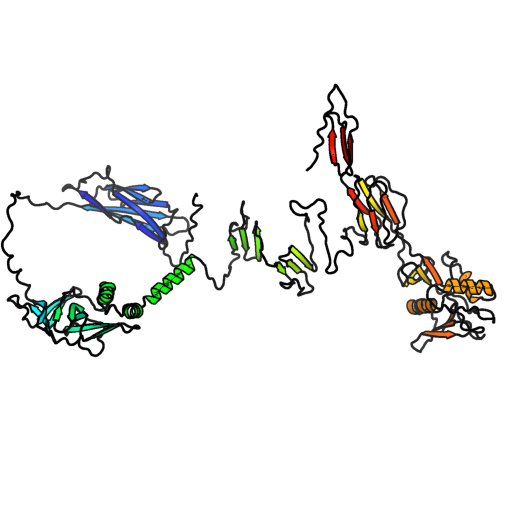 1.00 63.84 650 SER A CA 1
ATOM 4858 C C . SER A 1 650 ? 5.386 -11.969 -32.200 1.00 63.84 650 SER A C 1
ATOM 4860 O O . SER A 1 650 ? 5.082 -12.843 -31.387 1.00 63.84 650 SER A O 1
ATOM 4862 N N . GLY A 1 651 ? 4.469 -11.219 -32.811 1.00 59.81 651 GLY A N 1
ATOM 4863 C CA . GLY A 1 651 ? 3.041 -11.372 -32.529 1.00 59.81 651 GLY A CA 1
ATOM 4864 C C . GLY A 1 651 ? 2.624 -10.813 -31.168 1.00 59.81 651 GLY A C 1
ATOM 4865 O O . GLY A 1 651 ? 1.579 -11.183 -30.643 1.00 59.81 651 GLY A O 1
ATOM 4866 N N . ASN A 1 652 ? 3.423 -9.924 -30.576 1.00 66.81 652 ASN A N 1
ATOM 4867 C CA . ASN A 1 652 ? 2.952 -9.057 -29.503 1.00 66.81 652 ASN A CA 1
ATOM 4868 C C . ASN A 1 652 ? 2.055 -7.963 -30.082 1.00 66.81 652 ASN A C 1
ATOM 4870 O O . ASN A 1 652 ? 2.437 -7.275 -31.030 1.00 66.81 652 ASN A O 1
ATOM 4874 N N . TYR A 1 653 ? 0.865 -7.830 -29.498 1.00 68.88 653 TYR A N 1
ATOM 4875 C CA . TYR A 1 653 ? -0.142 -6.852 -29.886 1.00 68.88 653 TYR A CA 1
ATOM 4876 C C . TYR A 1 653 ? -0.378 -5.885 -28.734 1.00 68.88 653 TYR A C 1
ATOM 4878 O O . TYR A 1 653 ? -0.662 -6.304 -27.611 1.00 68.88 653 TYR A O 1
ATOM 4886 N N . TRP A 1 654 ? -0.342 -4.595 -29.033 1.00 69.25 654 TRP A N 1
ATOM 4887 C CA . TRP A 1 654 ? -0.781 -3.551 -28.120 1.00 69.25 654 TRP A CA 1
ATOM 4888 C C . TRP A 1 654 ? -2.021 -2.897 -28.692 1.00 69.25 654 TRP A C 1
ATOM 4890 O O . TRP A 1 654 ? -1.983 -2.312 -29.772 1.00 69.25 654 TRP A O 1
ATOM 4900 N N . THR A 1 655 ? -3.135 -3.053 -27.981 1.00 64.56 655 THR A N 1
ATOM 4901 C CA . THR A 1 655 ? -4.426 -2.497 -28.385 1.00 64.56 655 THR A CA 1
ATOM 4902 C C . THR A 1 655 ? -4.695 -1.229 -27.594 1.00 64.56 655 THR A C 1
ATOM 4904 O O . THR A 1 655 ? -4.672 -1.239 -26.365 1.00 64.56 655 THR A O 1
ATOM 4907 N N . PHE A 1 656 ? -4.994 -0.152 -28.304 1.00 65.31 656 PHE A N 1
ATOM 4908 C CA . PHE A 1 656 ? -5.386 1.134 -27.756 1.00 65.31 656 PHE A CA 1
ATOM 4909 C C . PHE A 1 656 ? -6.852 1.342 -28.100 1.00 65.31 656 PHE A C 1
ATOM 4911 O O . PHE A 1 656 ? -7.196 1.479 -29.273 1.00 65.31 656 PHE A O 1
ATOM 4918 N N . LYS A 1 657 ? -7.706 1.340 -27.077 1.00 60.69 657 LYS A N 1
ATOM 4919 C CA . LYS A 1 657 ? -9.120 1.679 -27.224 1.00 60.69 657 LYS A CA 1
ATOM 4920 C C . LYS A 1 657 ? -9.368 3.033 -26.600 1.00 60.69 657 LYS A C 1
ATOM 4922 O O . LYS A 1 657 ? -9.220 3.191 -25.388 1.00 60.69 657 LYS A O 1
ATOM 4927 N N . GLN A 1 658 ? -9.767 3.990 -27.421 1.00 57.53 658 GLN A N 1
ATOM 4928 C CA . GLN A 1 658 ? -10.194 5.297 -26.962 1.00 57.53 658 GLN A CA 1
ATOM 4929 C C . GLN A 1 658 ? -11.671 5.505 -27.292 1.00 57.53 658 GLN A C 1
ATOM 4931 O O . GLN A 1 658 ? -12.061 5.573 -28.456 1.00 57.53 658 GLN A O 1
ATOM 4936 N N . GLY A 1 659 ? -12.497 5.650 -26.252 1.00 51.59 659 GLY A N 1
ATOM 4937 C CA . GLY A 1 659 ? -13.867 6.130 -26.409 1.00 51.59 659 GLY A CA 1
ATOM 4938 C C . GLY A 1 659 ? -13.858 7.594 -26.845 1.00 51.59 659 GLY A C 1
ATOM 4939 O O . GLY A 1 659 ? -13.083 8.393 -26.320 1.00 51.59 659 GLY A O 1
ATOM 4940 N N . GLY A 1 660 ? -14.702 7.956 -27.811 1.00 46.28 660 GLY A N 1
ATOM 4941 C CA . GLY A 1 660 ? -14.817 9.345 -28.247 1.00 46.28 660 GLY A CA 1
ATOM 4942 C C . GLY A 1 660 ? -15.226 10.247 -27.091 1.00 46.28 660 GLY A C 1
ATOM 4943 O O . GLY A 1 660 ? -16.264 10.025 -26.470 1.00 46.28 660 GLY A O 1
ATOM 4944 N N . MET A 1 661 ? -14.440 11.286 -26.819 1.00 47.12 661 MET A N 1
ATOM 4945 C CA . MET A 1 661 ? -14.882 12.378 -25.960 1.00 47.12 661 MET A CA 1
ATOM 4946 C C . MET A 1 661 ? -15.879 13.229 -26.744 1.00 47.12 661 MET A C 1
ATOM 4948 O O . MET A 1 661 ? -15.521 14.236 -27.350 1.00 47.12 661 MET A O 1
ATOM 4952 N N . LYS A 1 662 ? -17.146 12.814 -26.765 1.00 45.44 662 LYS A N 1
ATOM 4953 C CA . LYS A 1 662 ? -18.213 13.689 -27.241 1.00 45.44 662 LYS A CA 1
ATOM 4954 C C . LYS A 1 662 ? -18.510 14.719 -26.150 1.00 45.44 662 LYS A C 1
ATOM 4956 O O . LYS A 1 662 ? -19.027 14.370 -25.091 1.00 45.44 662 LYS A O 1
ATOM 4961 N N . GLY A 1 663 ? -18.193 15.989 -26.406 1.00 51.06 663 GLY A N 1
ATOM 4962 C CA . GLY A 1 663 ? -18.938 17.077 -25.776 1.00 51.06 663 GLY A CA 1
ATOM 4963 C C . GLY A 1 663 ? -20.415 16.973 -26.178 1.00 51.06 663 GLY A C 1
ATOM 4964 O O . GLY A 1 663 ? -20.738 16.299 -27.156 1.00 51.06 663 GLY A O 1
ATOM 4965 N N . LEU A 1 664 ? -21.305 17.586 -25.392 1.00 49.16 664 LEU A N 1
ATOM 4966 C CA . LEU A 1 664 ? -22.763 17.616 -25.599 1.00 49.16 664 LEU A CA 1
ATOM 4967 C C . LEU A 1 664 ? -23.166 17.556 -27.088 1.00 49.16 664 LEU A C 1
ATOM 4969 O O . LEU A 1 664 ? -22.780 18.418 -27.877 1.00 49.16 664 LEU A O 1
ATOM 4973 N N . SER A 1 665 ? -23.955 16.538 -27.442 1.00 49.91 665 SER A N 1
ATOM 4974 C CA . SER A 1 665 ? -24.552 16.347 -28.767 1.00 49.91 665 SER A CA 1
ATOM 4975 C C . SER A 1 665 ? -26.069 16.335 -28.617 1.00 49.91 665 SER A C 1
ATOM 4977 O O . SER A 1 665 ? -26.602 15.534 -27.847 1.00 49.91 665 SER A O 1
ATOM 4979 N N . ILE A 1 666 ? -26.763 17.189 -29.370 1.00 61.97 666 ILE A N 1
ATOM 4980 C CA . ILE A 1 666 ? -28.231 17.222 -29.432 1.00 61.97 666 ILE A CA 1
ATOM 4981 C C . ILE A 1 666 ? -28.664 16.754 -30.822 1.00 61.97 666 ILE A C 1
ATOM 4983 O O . ILE A 1 666 ? -28.264 17.345 -31.828 1.00 61.97 666 ILE A O 1
ATOM 4987 N N . GLN A 1 667 ? -29.493 15.708 -30.873 1.00 57.44 667 GLN A N 1
ATOM 4988 C CA . GLN A 1 667 ? -29.996 15.105 -32.112 1.00 57.44 667 GLN A CA 1
ATOM 4989 C C . GLN A 1 667 ? -31.532 15.138 -32.165 1.00 57.44 667 GLN A C 1
ATOM 4991 O O . GLN A 1 667 ? -32.190 15.101 -31.124 1.00 57.44 667 GLN A O 1
ATOM 4996 N N . SER A 1 668 ? -32.114 15.193 -33.370 1.00 57.50 668 SER A N 1
ATOM 4997 C CA . SER A 1 668 ? -33.552 14.914 -33.559 1.00 57.50 668 SER A CA 1
ATOM 4998 C C . SER A 1 668 ? -33.857 13.443 -33.279 1.00 57.50 668 SER A C 1
ATOM 5000 O O . SER A 1 668 ? -32.973 12.588 -33.322 1.00 57.50 668 SER A O 1
ATOM 5002 N N . SER A 1 669 ? -35.145 13.125 -33.131 1.00 60.66 669 SER A N 1
ATOM 5003 C CA . SER A 1 669 ? -35.659 11.747 -33.130 1.00 60.66 669 SER A CA 1
ATOM 5004 C C . SER A 1 669 ? -35.251 10.923 -34.360 1.00 60.66 669 SER A C 1
ATOM 5006 O O . SER A 1 669 ? -35.330 9.701 -34.323 1.00 60.66 669 SER A O 1
ATOM 5008 N N . ASN A 1 670 ? -34.815 11.583 -35.439 1.00 55.69 670 ASN A N 1
ATOM 5009 C CA . ASN A 1 670 ? -34.420 10.961 -36.700 1.00 55.69 670 ASN A CA 1
ATOM 5010 C C . ASN A 1 670 ? -32.885 10.854 -36.845 1.00 55.69 670 ASN A C 1
ATOM 5012 O O . ASN A 1 670 ? -32.402 10.507 -37.919 1.00 55.69 670 ASN A O 1
ATOM 5016 N N . GLY A 1 671 ? -32.115 11.182 -35.797 1.00 51.62 671 GLY A N 1
ATOM 5017 C CA . GLY A 1 671 ? -30.653 11.039 -35.756 1.00 51.62 671 GLY A CA 1
ATOM 5018 C C . GLY A 1 671 ? -29.846 12.193 -36.366 1.00 51.62 671 GLY A C 1
ATOM 5019 O O . GLY A 1 671 ? -28.629 12.087 -36.481 1.00 51.62 671 GLY A O 1
ATOM 5020 N N . VAL A 1 672 ? -30.486 13.301 -36.757 1.00 60.28 672 VAL A N 1
ATOM 5021 C CA . VAL A 1 672 ? -29.788 14.484 -37.305 1.00 60.28 672 VAL A CA 1
ATOM 5022 C C . VAL A 1 672 ? -29.238 15.343 -36.160 1.00 60.28 672 VAL A C 1
ATOM 5024 O O . VAL A 1 672 ? -30.011 15.747 -35.293 1.00 60.28 672 VAL A O 1
ATOM 5027 N N . GLU A 1 673 ? -27.928 15.615 -36.155 1.00 58.81 673 GLU A N 1
ATOM 5028 C CA . GLU A 1 673 ? -27.182 16.325 -35.096 1.00 58.81 673 GLU A CA 1
ATOM 5029 C C . GLU A 1 673 ? -27.193 17.855 -35.331 1.00 58.81 673 GLU A C 1
ATOM 5031 O O . GLU A 1 673 ? -26.772 18.328 -36.386 1.00 58.81 673 GLU A O 1
ATOM 5036 N N . TYR A 1 674 ? -27.706 18.635 -34.367 1.00 55.47 674 TYR A N 1
ATOM 5037 C CA . TYR A 1 674 ? -27.909 20.096 -34.500 1.00 55.47 674 TYR A CA 1
ATOM 5038 C C . TYR A 1 674 ? -26.846 20.942 -33.803 1.00 55.47 674 TYR A C 1
ATOM 5040 O O . TYR A 1 674 ? -26.582 22.074 -34.211 1.00 55.47 674 TYR A O 1
ATOM 5048 N N . VAL A 1 675 ? -26.274 20.412 -32.723 1.00 56.69 675 VAL A N 1
ATOM 5049 C CA . VAL A 1 675 ? -25.280 21.093 -31.895 1.00 56.69 675 VAL A CA 1
ATOM 5050 C C . VAL A 1 675 ? -24.190 20.094 -31.564 1.00 56.69 675 VAL A C 1
ATOM 5052 O O . VAL A 1 675 ? -24.482 19.029 -31.016 1.00 56.69 675 VAL A O 1
ATOM 5055 N N . THR A 1 676 ? -22.948 20.456 -31.876 1.00 60.53 676 THR A N 1
ATOM 5056 C CA . THR A 1 676 ? -21.765 19.667 -31.531 1.00 60.53 676 THR A CA 1
ATOM 5057 C C . THR A 1 676 ? -20.777 20.535 -30.767 1.00 60.53 676 THR A C 1
ATOM 5059 O O . THR A 1 676 ? -20.462 21.647 -31.205 1.00 60.53 676 THR A O 1
ATOM 5062 N N . ALA A 1 677 ? -20.251 20.025 -29.655 1.00 55.16 677 ALA A N 1
ATOM 5063 C CA . ALA A 1 677 ? -19.143 20.646 -28.940 1.00 55.16 677 ALA A CA 1
ATOM 5064 C C . ALA A 1 677 ? -17.902 19.746 -29.000 1.00 55.16 677 ALA A C 1
ATOM 5066 O O . ALA A 1 677 ? -17.918 18.616 -28.507 1.00 55.16 677 ALA A O 1
ATOM 5067 N N . SER A 1 678 ? -16.811 20.264 -29.568 1.00 49.12 678 SER A N 1
ATOM 5068 C CA . SER A 1 678 ? -15.501 19.601 -29.569 1.00 49.12 678 SER A CA 1
ATOM 5069 C C . SER A 1 678 ? -14.374 20.623 -29.454 1.00 49.12 678 SER A C 1
ATOM 5071 O O . SER A 1 678 ? -14.456 21.694 -30.048 1.00 49.12 678 SER A O 1
ATOM 5073 N N . ALA A 1 679 ? -13.319 20.291 -28.701 1.00 43.69 679 ALA A N 1
ATOM 5074 C CA . ALA A 1 679 ? -12.110 21.117 -28.558 1.00 43.69 679 ALA A CA 1
ATOM 5075 C C . ALA A 1 679 ? -12.374 22.593 -28.176 1.00 43.69 679 ALA A C 1
ATOM 5077 O O . ALA A 1 679 ? -11.702 23.502 -28.653 1.00 43.69 679 ALA A O 1
ATOM 5078 N N . GLY A 1 680 ? -13.373 22.842 -27.320 1.00 46.28 680 GLY A N 1
ATOM 5079 C CA . GLY A 1 680 ? -13.718 24.193 -26.858 1.00 46.28 680 GLY A CA 1
ATOM 5080 C C . GLY A 1 680 ? -14.478 25.054 -27.875 1.00 46.28 680 GLY A C 1
ATOM 5081 O O . GLY A 1 680 ? -14.800 26.196 -27.562 1.00 46.28 680 GLY A O 1
ATOM 5082 N N . VAL A 1 681 ? -14.808 24.518 -29.055 1.00 45.38 681 VAL A N 1
ATOM 5083 C CA . VAL A 1 681 ? -15.613 25.199 -30.075 1.00 45.38 681 VAL A CA 1
ATOM 5084 C C . VAL A 1 681 ? -17.007 24.576 -30.121 1.00 45.38 681 VAL A C 1
ATOM 5086 O O . VAL A 1 681 ? -17.167 23.365 -30.288 1.00 45.38 681 VAL A O 1
ATOM 5089 N N . LEU A 1 682 ? -18.024 25.423 -29.965 1.00 53.16 682 LEU A N 1
ATOM 5090 C CA . LEU A 1 682 ? -19.425 25.075 -30.179 1.00 53.16 682 LEU A CA 1
ATOM 5091 C C . LEU A 1 682 ? -19.780 25.410 -31.630 1.00 53.16 682 LEU A C 1
ATOM 5093 O O . LEU A 1 682 ? -19.696 26.568 -32.033 1.00 53.16 682 LEU A O 1
ATOM 5097 N N . SER A 1 683 ? -20.157 24.409 -32.420 1.00 54.06 683 SER A N 1
ATOM 5098 C CA . SER A 1 683 ? -20.622 24.601 -33.798 1.00 54.06 683 SER A CA 1
ATOM 5099 C C . SER A 1 683 ? -22.068 24.142 -33.937 1.00 54.06 683 SER A C 1
ATOM 5101 O O . SER A 1 683 ? -22.448 23.084 -33.431 1.00 54.06 683 SER A O 1
ATOM 5103 N N . ALA A 1 684 ? -22.876 24.964 -34.607 1.00 59.72 684 ALA A N 1
ATOM 5104 C CA . ALA A 1 684 ? -24.276 24.694 -34.904 1.00 59.72 684 ALA A CA 1
ATOM 5105 C C . ALA A 1 684 ? -24.495 24.814 -36.414 1.00 59.72 684 ALA A C 1
ATOM 5107 O O . ALA A 1 684 ? -24.157 25.831 -37.020 1.00 59.72 684 ALA A O 1
ATOM 5108 N N . THR A 1 685 ? -25.043 23.764 -37.021 1.00 55.12 685 THR A N 1
ATOM 5109 C CA . THR A 1 685 ? -25.098 23.609 -38.484 1.00 55.12 685 THR A CA 1
ATOM 5110 C C . THR A 1 685 ? -26.198 24.464 -39.128 1.00 55.12 685 THR A C 1
ATOM 5112 O O . THR A 1 685 ? -26.099 24.815 -40.300 1.00 55.12 685 THR A O 1
ATOM 5115 N N . GLN A 1 686 ? -27.240 24.834 -38.371 1.00 55.78 686 GLN A N 1
ATOM 5116 C CA . GLN A 1 686 ? -28.276 25.793 -38.776 1.00 55.78 686 GLN A CA 1
ATOM 5117 C C . GLN A 1 686 ? -29.083 26.253 -37.550 1.00 55.78 686 GLN A C 1
ATOM 5119 O O . GLN A 1 686 ? -29.734 25.440 -36.896 1.00 55.78 686 GLN A O 1
ATOM 5124 N N . ILE A 1 687 ? -29.093 27.556 -37.257 1.00 51.94 687 ILE A N 1
ATOM 5125 C CA . ILE A 1 687 ? -30.097 28.167 -36.372 1.00 51.94 687 ILE A CA 1
ATOM 5126 C C . ILE A 1 687 ? -31.201 28.661 -37.303 1.00 51.94 687 ILE A C 1
ATOM 5128 O O . ILE A 1 687 ? -31.058 29.710 -37.927 1.00 51.94 687 ILE A O 1
ATOM 5132 N N . ASN A 1 688 ? -32.248 27.860 -37.501 1.00 47.84 688 ASN A N 1
ATOM 5133 C CA . ASN A 1 688 ? -33.279 28.208 -38.473 1.00 47.84 688 ASN A CA 1
ATOM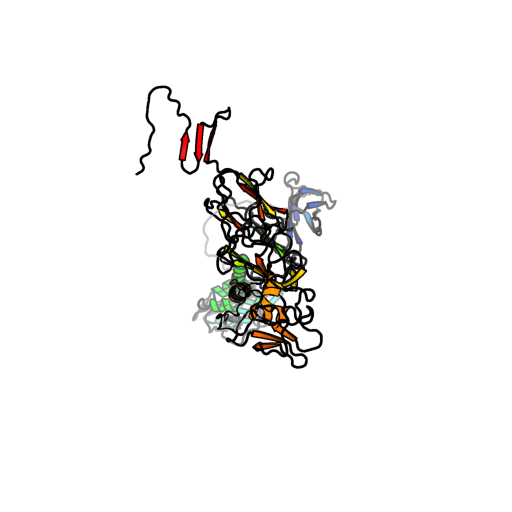 5134 C C . ASN A 1 688 ? -34.099 29.402 -37.958 1.00 47.84 688 ASN A C 1
ATOM 5136 O O . ASN A 1 688 ? -34.769 29.322 -36.928 1.00 47.84 688 ASN A O 1
ATOM 5140 N N . THR A 1 689 ? -34.007 30.520 -38.673 1.00 52.22 689 THR A N 1
ATOM 5141 C CA . THR A 1 689 ? -34.722 31.768 -38.420 1.00 52.22 689 THR A CA 1
ATOM 5142 C C . THR A 1 689 ? -36.130 31.679 -38.998 1.00 52.22 689 THR A C 1
ATOM 5144 O O . THR A 1 689 ? -36.351 31.907 -40.185 1.00 52.22 689 THR A O 1
ATOM 5147 N N . GLN A 1 690 ? -37.117 31.406 -38.147 1.00 40.09 690 GLN A N 1
ATOM 5148 C CA . GLN A 1 690 ? -38.496 31.787 -38.444 1.00 40.09 690 GLN A CA 1
ATOM 5149 C C . GLN A 1 690 ? -38.910 32.966 -37.565 1.00 40.09 690 GLN A C 1
ATOM 5151 O O . GLN A 1 690 ? -39.144 32.809 -36.375 1.00 40.09 690 GLN A O 1
ATOM 5156 N N . GLY A 1 691 ? -39.019 34.140 -38.193 1.00 46.16 691 GLY A N 1
ATOM 5157 C CA . GLY A 1 691 ? -39.914 35.212 -37.751 1.00 46.16 691 GLY A CA 1
ATOM 5158 C C . GLY A 1 691 ? -39.464 36.038 -36.544 1.00 46.16 691 GLY A C 1
ATOM 5159 O O . GLY A 1 691 ? -39.855 35.772 -35.418 1.00 46.16 691 GLY A O 1
ATOM 5160 N N . THR A 1 692 ? -38.709 37.105 -36.825 1.00 48.81 692 THR A N 1
ATOM 5161 C CA . THR A 1 692 ? -38.638 38.381 -36.076 1.00 48.81 692 THR A CA 1
ATOM 5162 C C . THR A 1 692 ? -38.670 38.324 -34.541 1.00 48.81 692 THR A C 1
ATOM 5164 O O . THR A 1 692 ? -39.715 38.532 -33.934 1.00 48.81 692 THR A O 1
ATOM 5167 N N . THR A 1 693 ? -37.502 38.170 -33.911 1.00 40.69 693 THR A N 1
ATOM 5168 C CA . THR A 1 693 ? -36.993 39.022 -32.806 1.00 40.69 693 THR A CA 1
ATOM 5169 C C . THR A 1 693 ? -35.607 38.521 -32.374 1.00 40.69 693 THR A C 1
ATOM 5171 O O . THR A 1 693 ? -35.456 37.423 -31.852 1.00 40.69 693 THR A O 1
ATOM 5174 N N . ASN A 1 694 ? -34.570 39.332 -32.605 1.00 43.62 694 ASN A N 1
ATOM 5175 C CA . ASN A 1 694 ? -33.215 39.077 -32.113 1.00 43.62 694 ASN A CA 1
ATOM 5176 C C . ASN A 1 694 ? -33.104 39.539 -30.657 1.00 43.62 694 ASN A C 1
ATOM 5178 O O . ASN A 1 694 ? -32.986 40.740 -30.432 1.00 43.62 694 ASN A O 1
ATOM 5182 N N . ILE A 1 695 ? -33.063 38.615 -29.692 1.00 39.47 695 ILE A N 1
ATOM 5183 C CA . ILE A 1 695 ? -32.380 38.839 -28.408 1.00 39.47 695 ILE A CA 1
ATOM 5184 C C . ILE A 1 695 ? -31.706 37.527 -27.983 1.00 39.47 695 ILE A C 1
ATOM 5186 O O . ILE A 1 695 ? -32.344 36.633 -27.434 1.00 39.47 695 ILE A O 1
ATOM 5190 N N . VAL A 1 696 ? -30.397 37.419 -28.216 1.00 37.28 696 VAL A N 1
ATOM 5191 C CA . VAL A 1 696 ? -29.541 36.496 -27.461 1.00 37.28 696 VAL A CA 1
ATOM 5192 C C . VAL A 1 696 ? -29.084 37.266 -26.226 1.00 37.28 696 VAL A C 1
ATOM 5194 O O . VAL A 1 696 ? -28.385 38.270 -26.354 1.00 37.28 696 VAL A O 1
ATOM 5197 N N . TRP A 1 697 ? -29.501 36.832 -25.035 1.00 34.09 697 TRP A N 1
ATOM 5198 C CA . TRP A 1 697 ? -28.966 37.358 -23.779 1.00 34.09 697 TRP A CA 1
ATOM 5199 C C . TRP A 1 697 ? -27.514 36.894 -23.639 1.00 34.09 697 TRP A C 1
ATOM 5201 O O . TRP A 1 697 ? -27.242 35.777 -23.205 1.00 34.09 697 TRP A O 1
ATOM 5211 N N . GLY A 1 698 ? -26.574 37.752 -24.030 1.00 34.69 698 GLY A N 1
ATOM 5212 C CA . GLY A 1 698 ? -25.205 37.665 -23.544 1.00 34.69 698 GLY A CA 1
ATOM 5213 C C . GLY A 1 698 ? -25.200 38.049 -22.069 1.00 34.69 698 GLY A C 1
ATOM 5214 O O . GLY A 1 698 ? -25.453 39.204 -21.734 1.00 34.69 698 GLY A O 1
ATOM 5215 N N . ALA A 1 699 ? -24.942 37.089 -21.184 1.00 30.97 699 ALA A N 1
ATOM 5216 C CA . ALA A 1 699 ? -24.605 37.397 -19.803 1.00 30.97 699 ALA A CA 1
ATOM 5217 C C . ALA A 1 699 ? -23.225 38.072 -19.792 1.00 30.97 699 ALA A C 1
ATOM 5219 O O . ALA A 1 699 ? -22.204 37.424 -20.013 1.00 30.97 699 ALA A O 1
ATOM 5220 N N . VAL A 1 700 ? -23.209 39.389 -19.587 1.00 34.03 700 VAL A N 1
ATOM 5221 C CA . VAL A 1 700 ? -22.001 40.127 -19.211 1.00 34.03 700 VAL A CA 1
ATOM 5222 C C . VAL A 1 700 ? -21.737 39.814 -17.741 1.00 34.03 700 VAL A C 1
ATOM 5224 O O . VAL A 1 700 ? -22.596 40.056 -16.894 1.00 34.03 700 VAL A O 1
ATOM 5227 N N . ALA A 1 701 ? -20.574 39.236 -17.454 1.00 32.66 701 ALA A N 1
ATOM 5228 C CA . ALA A 1 701 ? -20.090 39.051 -16.095 1.00 32.66 701 ALA A CA 1
ATOM 5229 C C . ALA A 1 701 ? -19.629 40.399 -15.516 1.00 32.66 701 ALA A C 1
ATOM 5231 O O . ALA A 1 701 ? -18.890 41.124 -16.183 1.00 32.66 701 ALA A O 1
ATOM 5232 N N . ASN A 1 702 ? -20.043 40.683 -14.279 1.00 35.09 702 ASN A N 1
ATOM 5233 C CA . ASN A 1 702 ? -19.282 41.484 -13.321 1.00 35.09 702 ASN A CA 1
ATOM 5234 C C . ASN A 1 702 ? -18.891 40.572 -12.164 1.00 35.09 702 ASN A C 1
ATOM 5236 O O . ASN A 1 702 ? -19.789 39.828 -11.703 1.00 35.09 702 ASN A O 1
#

Nearest PDB structures (foldseek):
  6jcq-assembly1_R  TM=7.016E-01  e=9.458E-03  Homo sapiens
  8f2n-assembly1_AK  TM=5.183E-01  e=3.094E-03  Bacillus phage phi29
  8f2m-assembly1_D  TM=5.284E-01  e=1.110E-02  Bacillus phage phi29
  2yrl-assembly1_A  TM=5.793E-01  e=4.197E-02  Homo sapiens
  2ha1-assembly1_A  TM=2.382E-01  e=1.153E-01  Homo sapiens

Solvent-accessible surface area (backbone atoms only — not comparable to full-atom values): 41376 Å² total; per-residue (Å²): 135,84,86,80,70,89,79,80,86,81,85,75,61,99,77,51,62,74,49,73,49,53,78,43,56,64,47,80,42,55,21,46,98,84,68,49,58,78,63,52,30,77,84,55,53,53,72,33,36,52,47,43,27,44,64,92,42,81,59,80,85,52,45,49,48,75,48,63,68,78,45,50,59,42,72,50,62,40,80,78,26,41,35,38,35,42,44,68,76,48,65,54,39,40,37,38,41,33,41,39,40,94,97,51,83,68,47,74,49,66,37,40,34,36,59,42,71,74,77,88,81,78,88,88,79,89,89,81,87,91,84,86,90,81,78,85,78,78,80,76,78,81,55,66,62,33,38,60,48,76,52,65,59,62,46,30,43,37,40,22,0,22,25,91,87,49,43,75,72,24,69,41,16,43,49,71,41,96,92,40,82,45,77,44,51,44,37,71,48,75,62,79,53,71,44,64,35,31,38,33,34,59,84,78,56,49,50,52,26,28,80,49,61,78,34,74,41,70,49,39,25,39,50,74,60,68,70,72,51,76,78,68,30,31,37,44,26,39,31,35,33,53,94,66,46,60,45,76,75,42,82,44,79,52,33,47,42,66,56,43,58,64,77,41,39,70,54,54,61,69,62,40,70,73,92,42,52,68,33,49,39,42,29,66,49,47,64,59,54,55,53,52,50,54,51,46,58,46,54,76,77,43,84,86,66,97,71,87,84,73,65,93,68,37,68,56,64,41,66,36,47,93,91,65,47,76,51,97,63,81,57,34,37,32,41,36,57,85,73,51,76,48,73,38,80,73,80,78,81,84,50,57,53,64,42,52,35,44,90,86,64,44,73,73,58,93,60,65,25,34,28,36,41,63,87,73,47,77,46,70,37,89,68,87,87,84,82,85,91,72,79,61,94,87,54,57,96,84,64,75,92,79,77,62,62,100,88,45,78,87,62,75,76,72,65,94,62,99,41,69,67,37,64,39,78,77,40,79,44,75,48,57,41,38,31,27,40,36,37,39,56,57,86,77,85,82,48,79,74,30,70,36,91,47,67,16,35,18,51,46,74,61,101,56,38,36,31,30,35,54,42,59,91,68,41,51,67,67,37,54,65,55,68,83,46,82,67,85,76,36,70,62,40,48,73,87,33,12,55,61,34,24,52,51,49,41,73,73,43,37,80,58,14,46,36,37,40,51,17,41,70,37,69,49,63,92,41,60,69,29,20,19,24,7,47,45,40,46,48,43,39,44,75,66,47,33,60,89,56,52,72,47,81,95,52,66,40,43,32,50,27,38,21,48,74,49,44,73,30,32,32,30,46,35,42,47,74,95,52,101,53,75,46,81,49,67,71,57,67,96,83,68,54,30,30,38,63,25,28,34,70,46,70,60,76,51,20,30,33,28,46,12,71,57,72,61,75,54,68,50,74,78,38,69,49,56,56,73,37,82,47,66,50,83,95,34,55,35,27,36,29,39,59,57,41,54,78,56,41,65,79,41,74,49,78,45,78,41,79,59,70,72,43,70,71,47,61,49,101,85,69,54,73,49,37,45,31,53,97,93,44,79,50,65,87,69,85,82,86,78,77,93,79,96,78,81,85,76,83,80,86,130

Foldseek 3Di:
DDDDDDDDDDDADPPQDKAKDKPDQEDEFEDEPVLHGPDQCQVVWDKIAIFIDRRNDTDDDWAKDKDWPPQWWDWDADRRRMITTRTHPDQWIKMWMWTDDPPDDIYIGIYIYGYDYDDDDDDDDDDDDDDDDDDDDDDDDQDDFQAWDWDDDFQKIKIATQHPRSDRPHQWHWAQDPNDIAIEGIDMDRQDDFFKKFWKAQRPYIAIWDWDFDLAAIFIAGRNGDDTDDQFIWTQWMWGDDDRDIDPTGGDRTDRSVVCCVVCVVVSLVRPPVVCNNRSCNNVVVVVVVVVVVVVVCVVVDDDDPDDDDPDFFKDKDCADRVGHHHPDDWMWIQTPVGDIDIDPDDDAQFKDKDCADRVGHGPDQDWMWIQGNVRDIDIHPDDDDDDDDDDDPDDPPDDDFDADPVGCPDGDFDDDPWDTFKDWPDFFQFFFKKKKFWFADPDDADAQDQDLLRFGFLDDDQWKTKGWDFPVLKDDQFAQADLAADPQQPPLDFPSFLVLLVSRCVVGNVRRVLSNSQQCDQTSNDRQWGAARNVRVVSCCVRCPPVRPPDDPAKAKEFHSAAPGSQWGKIWIDGPPDPDIDIDIDRDDDGGHMTTIMHMDTRQFIWMWMDRHNPPDTDPTDQADAPDWDAPPPGRTIIHGHDRHGTDGGTMDIDGDDNPWDDWDADPVGHTAWGDDPNDIDGPDPDDDDDDDDDDDPDDD

Radius of gyration: 59.54 Å; Cα contacts (8 Å, |Δi|>4): 1342; chains: 1; bounding box: 133×75×153 Å